Protein AF-A0A915PCS4-F1 (afdb_monomer)

Foldseek 3Di:
DDQVVLQQWKKKKKWKAQAVVLVVVLQVVCVVVLLFLHKDKAFFDWDWDDDPRDIDIGGIIMITTMGTPVSLVVSVVSCCVSGPDVDIGIDIDTDPDDPPSVSRCPSVPPPDPDVVVVVVVVVVVVCVVVVVVVVVVDDFLVPDDAPPNDLLLVQLVQVVVVHHGPDFFPDDLVVWDWPAAFDCPCVQADQPQEEEEEAEEEPPVVLLVVLCCVFVVVVLVDCVLQVNRHYDYAYEFEDEDPDDCVVVVVVCVVHSRYTYIDDYGDQLCVLSSVLSQLVCQQCPVVPGHGFKYKQAYSQKQFRNNLVSVVVVVVRVDPPDDDDDDDDTADFDPDNIDMDGSVRSSSLNSSNRHGDDGRHNSVRSRVSCSSNVNGDDDDPLEEAADDDDDPPNVVNRGMYGDHDSVNSNVVRVVVVVVSVVVVVVD

Sequence (425 aa):
MNSKMATALYKVVYVTVPSTEIGKNIAKEIIQKRLAACVNIVPQLTSIYEWKGKIEEENESLLIIKTEADRLIQLEETVNKIHPYDVPEFIVLPIEKGISVCRLTFIKLRSFLPAALLSIPLTLTLFWITGFSDYFFEINFDDFKWPPFVDVQKQVSLELLGCSTEIPPINLLTQFQFLHRPTCKNNRLTRKRSILVIVKSAPERIKNRESIRSTFGSSLENDNLTGGFRFRIIFVFGKPVDFVMDNLELENKKYEDLIIGDFIDNYFNNTLKFIYSIKFAHNYCNGGTVPFVLLLDDDYLLLPWNLAAEVEKHVAHESISEYPFNAYPPYITAGAVLISGQTINEFYIAIQHTAIFIFDDIYAGILSYLLAIQPQHNPNFSPFPHVDSTDWWKTLIAAHGYSSILLNSTYNELLKIRKEEFLKN

InterPro domains:
  IPR002659 Glycosyl transferase, family 31 [PF01762] (208-317)
  IPR004323 Divalent ion tolerance protein, CutA [PF03091] (12-98)
  IPR004323 Divalent ion tolerance protein, CutA [PTHR23419] (4-98)
  IPR011322 Nitrogen regulatory PII-like, alpha/beta [SSF54913] (10-98)
  IPR015867 Nitrogen regulatory protein PII/ATP phosphoribosyltransferase, C-terminal [G3DSA:3.30.70.120] (1-101)

pLDDT: mean 80.94, std 17.29, range [29.12, 97.62]

Secondary structure (DSSP, 8-state):
--HHHHSSSEEEEEEEES-HHHHHHHHHHHHHTTS-SEEEEEEEEEEEEEETTEEEEEEEEEEEEEEEGGGHHHHHHHHHHH-SSSS---EEEE----TTGGGGGGGGGGS---THHHHHHHHHHHHHHTTTTGGGGPPPTTT---SS---HHHHHHHHHTTPPPSS--SS-GGGS-EEE---STT----SSSEEEEEEE--TT-HHHHHHHIIIIIHHTT-TTTTTT-EEEEEEEEEE-SSS-HHHHHHHHHHH--EEEEEEE-SGGGHHHHHHHHHHHHHTGGGS---SEEEEEETT-EE-HHHHHHHHHHHHS-----------PPPP---SEEEEEHHHHHHHHHHHHHS---S-HHHHHHHHHHHTT------TTEESS---S-TTGGGT--EES---HHHHHHHHHHHHHHHHHHHHH-

Structure (mmCIF, N/CA/C/O backbone):
data_AF-A0A915PCS4-F1
#
_entry.id   AF-A0A915PCS4-F1
#
loop_
_atom_site.group_PDB
_atom_site.id
_atom_site.type_symbol
_atom_site.label_atom_id
_atom_site.label_alt_id
_atom_site.label_comp_id
_atom_site.label_asym_id
_atom_site.label_entity_id
_atom_site.label_seq_id
_atom_site.pdbx_PDB_ins_code
_atom_site.Cartn_x
_atom_site.Cartn_y
_atom_site.Cartn_z
_atom_site.occupancy
_atom_site.B_iso_or_equiv
_atom_site.auth_seq_id
_atom_site.auth_comp_id
_atom_site.auth_asym_id
_atom_site.auth_atom_id
_atom_site.pdbx_PDB_model_num
ATOM 1 N N . MET A 1 1 ? 13.607 16.306 -35.210 1.00 39.62 1 MET A N 1
ATOM 2 C CA . MET A 1 1 ? 13.968 17.439 -36.100 1.00 39.62 1 MET A CA 1
ATOM 3 C C . MET A 1 1 ? 14.052 16.930 -37.532 1.00 39.62 1 MET A C 1
ATOM 5 O O . MET A 1 1 ? 14.812 16.005 -37.781 1.00 39.62 1 MET A O 1
ATOM 9 N N . ASN A 1 2 ? 13.247 17.480 -38.448 1.00 37.94 2 ASN A N 1
ATOM 10 C CA . ASN A 1 2 ? 13.238 17.096 -39.867 1.00 37.94 2 ASN A CA 1
ATOM 11 C C . ASN A 1 2 ? 14.610 17.341 -40.521 1.00 37.94 2 ASN A C 1
ATOM 13 O O . ASN A 1 2 ? 15.201 18.402 -40.322 1.00 37.94 2 ASN A O 1
ATOM 17 N N . SER A 1 3 ? 15.086 16.406 -41.353 1.00 44.62 3 SER A N 1
ATOM 18 C CA . SER A 1 3 ? 16.384 16.500 -42.053 1.00 44.62 3 SER A CA 1
ATOM 19 C C . SER A 1 3 ? 16.519 17.745 -42.941 1.00 44.62 3 SER A C 1
ATOM 21 O O . SER A 1 3 ? 17.630 18.217 -43.157 1.00 44.62 3 SER A O 1
ATOM 23 N N . LYS A 1 4 ? 15.394 18.332 -43.378 1.00 43.78 4 LYS A N 1
ATOM 24 C CA . LYS A 1 4 ? 15.338 19.608 -44.112 1.00 43.78 4 LYS A CA 1
ATOM 25 C C . LYS A 1 4 ? 15.642 20.856 -43.264 1.00 43.78 4 LYS A C 1
ATOM 27 O O . LYS A 1 4 ? 15.963 21.884 -43.839 1.00 43.78 4 LYS A O 1
ATOM 32 N N . MET A 1 5 ? 15.544 20.804 -41.929 1.00 46.88 5 MET A N 1
ATOM 33 C CA . MET A 1 5 ? 15.859 21.956 -41.059 1.00 46.88 5 MET A CA 1
ATOM 34 C C . MET A 1 5 ? 17.338 22.022 -40.650 1.00 46.88 5 MET A C 1
ATOM 36 O O . MET A 1 5 ? 17.846 23.105 -40.377 1.00 46.88 5 MET A O 1
ATOM 40 N N . ALA A 1 6 ? 18.050 20.890 -40.629 1.00 49.09 6 ALA A N 1
ATOM 41 C CA . ALA A 1 6 ? 19.464 20.849 -40.244 1.00 49.09 6 ALA A CA 1
ATOM 42 C C . ALA A 1 6 ? 20.402 21.461 -41.307 1.00 49.09 6 ALA A C 1
ATOM 44 O O . ALA A 1 6 ? 21.502 21.894 -40.981 1.00 49.09 6 ALA A O 1
ATOM 45 N N . THR A 1 7 ? 19.973 21.522 -42.569 1.00 52.09 7 THR A N 1
ATOM 46 C CA . THR A 1 7 ? 20.790 21.932 -43.726 1.00 52.09 7 THR A CA 1
ATOM 47 C C . THR A 1 7 ? 20.880 23.451 -43.912 1.00 52.09 7 THR A C 1
ATOM 49 O O . THR A 1 7 ? 21.831 23.946 -44.509 1.00 52.09 7 THR A O 1
ATOM 52 N N . ALA A 1 8 ? 19.945 24.220 -43.343 1.00 59.72 8 ALA A N 1
ATOM 53 C CA . ALA A 1 8 ? 19.975 25.686 -43.389 1.00 59.72 8 ALA A CA 1
ATOM 54 C C . ALA A 1 8 ? 20.946 26.317 -42.367 1.00 59.72 8 ALA A C 1
ATOM 56 O O . ALA A 1 8 ? 21.338 27.472 -42.526 1.00 59.72 8 ALA A O 1
ATOM 57 N N . LEU A 1 9 ? 21.341 25.570 -41.329 1.00 72.69 9 LEU A N 1
ATOM 58 C CA . LEU A 1 9 ? 22.024 26.104 -40.144 1.00 72.69 9 LEU A CA 1
ATOM 59 C C . LEU A 1 9 ? 23.558 26.084 -40.218 1.00 72.69 9 LEU A C 1
ATOM 61 O O . LEU A 1 9 ? 24.195 26.800 -39.451 1.00 72.69 9 LEU A O 1
ATOM 65 N N . TYR A 1 10 ? 24.161 25.308 -41.123 1.00 85.38 10 TYR A N 1
ATOM 66 C CA . TYR A 1 10 ? 25.615 25.112 -41.176 1.00 85.38 10 TYR A CA 1
ATOM 67 C C . TYR A 1 10 ? 26.191 25.426 -42.551 1.00 85.38 10 TYR A C 1
ATOM 69 O O . TYR A 1 10 ? 25.542 25.219 -43.579 1.00 85.38 10 TYR A O 1
ATOM 77 N N . LYS A 1 11 ? 27.429 25.922 -42.559 1.00 89.62 11 LYS A N 1
ATOM 78 C CA . LYS A 1 11 ? 28.136 26.387 -43.752 1.00 89.62 11 LYS A CA 1
ATOM 79 C C . LYS A 1 11 ? 29.569 25.876 -43.775 1.00 89.62 11 LYS A C 1
ATOM 81 O O . LYS A 1 11 ? 30.193 25.682 -42.727 1.00 89.62 11 LYS A O 1
ATOM 86 N N . VAL A 1 12 ? 30.085 25.688 -44.984 1.00 93.50 12 VAL A N 1
ATOM 87 C CA . VAL A 1 12 ? 31.520 25.523 -45.229 1.00 93.50 12 VAL A CA 1
ATOM 88 C C . VAL A 1 12 ? 32.045 26.839 -45.776 1.00 93.50 12 VAL A C 1
ATOM 90 O O . VAL A 1 12 ? 31.430 27.398 -46.676 1.00 93.50 12 VAL A O 1
ATOM 93 N N . VAL A 1 13 ? 33.152 27.336 -45.238 1.00 96.19 13 VAL A N 1
ATOM 94 C CA . VAL A 1 13 ? 33.806 28.556 -45.713 1.00 96.19 13 VAL A CA 1
ATOM 95 C C . VAL A 1 13 ? 35.197 28.215 -46.229 1.00 96.19 13 VAL A C 1
ATOM 97 O O . VAL A 1 13 ? 35.944 27.493 -45.561 1.00 96.19 13 VAL A O 1
ATOM 100 N N . TYR A 1 14 ? 35.520 28.727 -47.411 1.00 97.62 14 TYR A N 1
ATOM 101 C CA . TYR A 1 14 ? 36.846 28.696 -48.011 1.00 97.62 14 TYR A CA 1
ATOM 102 C C . TYR A 1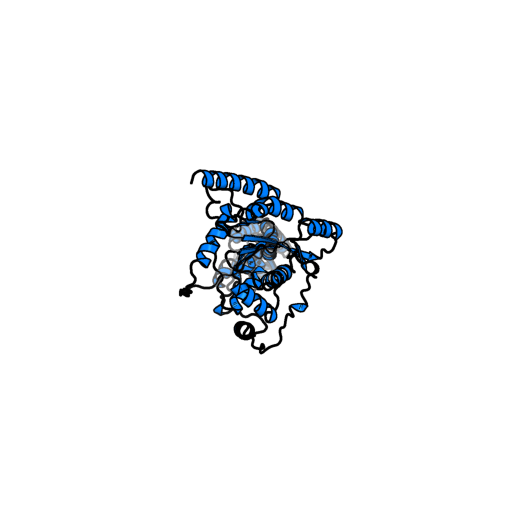 14 ? 37.541 30.039 -47.823 1.00 97.62 14 TYR A C 1
ATOM 104 O O . TYR A 1 14 ? 36.944 31.081 -48.086 1.00 97.62 14 TYR A O 1
ATOM 112 N N . VAL A 1 15 ? 38.780 29.984 -47.331 1.00 97.06 15 VAL A N 1
ATOM 113 C CA . VAL A 1 15 ? 39.669 31.142 -47.175 1.00 97.06 15 VAL A CA 1
ATOM 114 C C . VAL A 1 15 ? 41.067 30.745 -47.631 1.00 97.06 15 VAL A C 1
ATOM 116 O O . VAL A 1 15 ? 41.638 29.801 -47.077 1.00 97.06 15 VAL A O 1
ATOM 119 N N . THR A 1 16 ? 41.617 31.435 -48.622 1.00 95.50 16 THR A N 1
ATOM 120 C CA . THR A 1 16 ? 43.009 31.272 -49.067 1.00 95.50 16 THR A CA 1
ATOM 121 C C . THR A 1 16 ? 43.933 32.156 -48.237 1.00 95.50 16 THR A C 1
ATOM 123 O O . THR A 1 16 ? 43.551 33.240 -47.812 1.00 95.50 16 THR A O 1
ATOM 126 N N . VAL A 1 17 ? 45.129 31.654 -47.921 1.00 95.25 17 VAL A N 1
ATOM 127 C CA . VAL A 1 17 ? 46.140 32.353 -47.112 1.00 95.25 17 VAL A CA 1
ATOM 128 C C . VAL A 1 17 ? 47.536 32.171 -47.726 1.00 95.25 17 VAL A C 1
ATOM 130 O O . VAL A 1 17 ? 47.836 31.078 -48.214 1.00 95.25 17 VAL A O 1
ATOM 133 N N . PRO A 1 18 ? 48.449 33.155 -47.609 1.00 92.50 18 PRO A N 1
ATOM 134 C CA . PRO A 1 18 ? 49.780 33.091 -48.236 1.00 92.50 18 PRO A CA 1
ATOM 135 C C . PRO A 1 18 ? 50.708 32.022 -47.649 1.00 92.50 18 PRO A C 1
ATOM 137 O O . PRO A 1 18 ? 51.717 31.660 -48.246 1.00 92.50 18 PRO A O 1
ATOM 140 N N . SER A 1 19 ? 50.428 31.516 -46.442 1.00 92.19 19 SER A N 1
ATOM 141 C CA . SER A 1 19 ? 51.229 30.444 -45.851 1.00 92.19 19 SER A CA 1
ATOM 142 C C . SER A 1 19 ? 50.435 29.576 -44.884 1.00 92.19 19 SER A C 1
ATOM 144 O O . SER A 1 19 ? 49.487 30.009 -44.222 1.00 92.19 19 SER A O 1
ATOM 146 N N . THR A 1 20 ? 50.878 28.328 -44.731 1.00 92.38 20 THR A N 1
ATOM 147 C CA . THR A 1 20 ? 50.299 27.387 -43.764 1.00 92.38 20 THR A CA 1
ATOM 148 C C . THR A 1 20 ? 50.428 27.887 -42.319 1.00 92.38 20 THR A C 1
ATOM 150 O O . THR A 1 20 ? 49.595 27.555 -41.477 1.00 92.38 20 THR A O 1
ATOM 153 N N . GLU A 1 21 ? 51.450 28.686 -42.001 1.00 93.12 21 GLU A N 1
ATOM 154 C CA . GLU A 1 21 ? 51.648 29.251 -40.661 1.00 93.12 21 GLU A CA 1
ATOM 155 C C . GLU A 1 21 ? 50.584 30.297 -40.325 1.00 93.12 21 GLU A C 1
ATOM 157 O O . GLU A 1 21 ? 49.961 30.223 -39.262 1.00 93.12 21 GLU A O 1
ATOM 162 N N . ILE A 1 22 ? 50.305 31.202 -41.266 1.00 92.69 22 ILE A N 1
ATOM 163 C CA . ILE A 1 22 ? 49.233 32.197 -41.149 1.00 92.69 22 ILE A CA 1
ATOM 164 C C . ILE A 1 22 ? 47.881 31.487 -41.059 1.00 92.69 22 ILE A C 1
ATOM 166 O O . ILE A 1 22 ? 47.080 31.784 -40.171 1.00 92.69 22 ILE A O 1
ATOM 170 N N . GLY A 1 23 ? 47.675 30.455 -41.882 1.00 94.25 23 GLY A N 1
ATOM 171 C CA . GLY A 1 23 ? 46.489 29.606 -41.818 1.00 94.25 23 GLY A CA 1
ATOM 172 C C . GLY A 1 23 ? 46.283 28.936 -40.459 1.00 94.25 23 GLY A C 1
ATOM 173 O O . GLY A 1 23 ? 45.171 28.925 -39.932 1.00 94.25 23 GLY A O 1
ATOM 174 N N . LYS A 1 24 ? 47.354 28.422 -39.838 1.00 95.00 24 LYS A N 1
ATOM 175 C CA . LYS A 1 24 ? 47.306 27.853 -38.480 1.00 95.00 24 LYS A CA 1
ATOM 176 C C . LYS A 1 24 ? 46.982 28.908 -37.425 1.00 95.00 24 LYS A C 1
ATOM 178 O O . LYS A 1 24 ? 46.275 28.583 -36.472 1.00 95.00 24 LYS A O 1
ATOM 183 N N . ASN A 1 25 ? 47.497 30.129 -37.567 1.00 95.75 25 ASN A N 1
ATOM 184 C CA . ASN A 1 25 ? 47.212 31.220 -36.638 1.00 95.75 25 ASN A CA 1
ATOM 185 C C . ASN A 1 25 ? 45.726 31.607 -36.684 1.00 95.75 25 ASN A C 1
ATOM 187 O O . ASN A 1 25 ? 45.042 31.551 -35.663 1.00 95.75 25 ASN A O 1
ATOM 191 N N . ILE A 1 26 ? 45.205 31.870 -37.887 1.00 95.19 26 ILE A N 1
ATOM 192 C CA . ILE A 1 26 ? 43.785 32.175 -38.109 1.00 95.19 26 ILE A CA 1
ATOM 193 C C . ILE A 1 26 ? 42.910 31.029 -37.590 1.00 95.19 26 ILE A C 1
ATOM 195 O O . ILE A 1 26 ? 41.983 31.270 -36.820 1.00 95.19 26 ILE A O 1
ATOM 199 N N . ALA A 1 27 ? 43.238 29.776 -37.929 1.00 94.19 27 ALA A N 1
ATOM 200 C CA . ALA A 1 27 ? 42.488 28.608 -37.474 1.00 94.19 27 ALA A CA 1
ATOM 201 C C . ALA A 1 27 ? 42.436 28.502 -35.941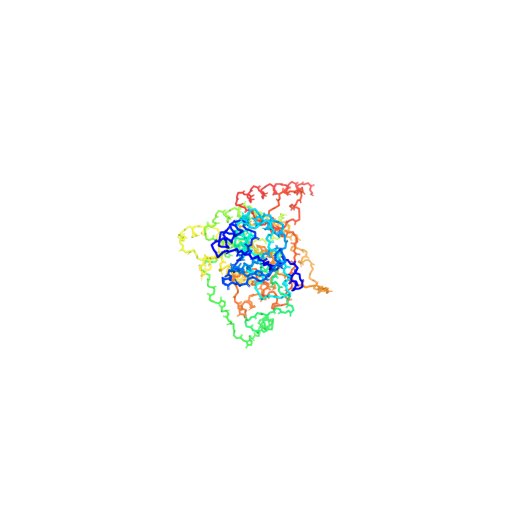 1.00 94.19 27 ALA A C 1
ATOM 203 O O . ALA A 1 27 ? 41.377 28.224 -35.383 1.00 94.19 27 ALA A O 1
ATOM 204 N N . LYS A 1 28 ? 43.550 28.738 -35.238 1.00 94.00 28 LYS A N 1
ATOM 205 C CA . LYS A 1 28 ? 43.569 28.724 -33.767 1.00 94.00 28 LYS A CA 1
ATOM 206 C 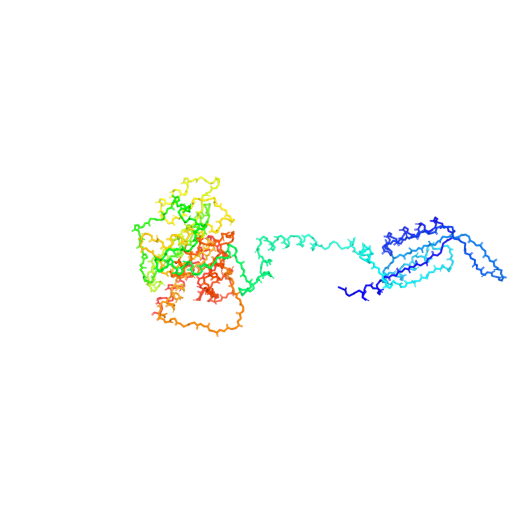C . LYS A 1 28 ? 42.687 29.821 -33.187 1.00 94.00 28 LYS A C 1
ATOM 208 O O . LYS A 1 28 ? 41.885 29.525 -32.305 1.00 94.00 28 LYS A O 1
ATOM 213 N N . GLU A 1 29 ? 42.799 31.041 -33.699 1.00 94.06 29 GLU A N 1
ATOM 214 C CA . GLU A 1 29 ? 42.044 32.188 -33.197 1.00 94.06 29 GLU A CA 1
ATOM 215 C C . GLU A 1 29 ? 40.530 31.978 -33.346 1.00 94.06 29 GLU A C 1
ATOM 217 O O . GLU A 1 29 ? 39.778 32.140 -32.384 1.00 94.06 29 GLU A O 1
ATOM 222 N N . ILE A 1 30 ? 40.061 31.567 -34.530 1.00 94.12 30 ILE A N 1
ATOM 223 C CA . ILE A 1 30 ? 38.620 31.406 -34.782 1.00 94.12 30 ILE A CA 1
ATOM 224 C C . ILE A 1 30 ? 38.026 30.227 -34.002 1.00 94.12 30 ILE A C 1
ATOM 226 O O . ILE A 1 30 ? 36.873 30.294 -33.577 1.00 94.12 30 ILE A O 1
ATOM 230 N N . ILE A 1 31 ? 38.807 29.170 -33.751 1.00 91.06 31 ILE A N 1
ATOM 231 C CA . ILE A 1 31 ? 38.392 28.058 -32.887 1.00 91.06 31 ILE A CA 1
ATOM 232 C C . ILE A 1 31 ? 38.344 28.505 -31.420 1.00 91.06 31 ILE A C 1
ATOM 234 O O . ILE A 1 31 ? 37.367 28.219 -30.727 1.00 91.06 31 ILE A O 1
ATOM 238 N N . GLN A 1 32 ? 39.352 29.242 -30.940 1.00 88.88 32 GLN A N 1
ATOM 239 C CA . GLN A 1 32 ? 39.381 29.779 -29.573 1.00 88.88 32 GLN A CA 1
ATOM 240 C C . GLN A 1 32 ? 38.216 30.738 -29.311 1.00 88.88 32 GLN A C 1
ATOM 242 O O . GLN A 1 32 ? 37.545 30.627 -28.283 1.00 88.88 32 GLN A O 1
ATOM 247 N N . LYS A 1 33 ? 37.920 31.618 -30.273 1.00 89.56 33 LYS A N 1
ATOM 248 C CA . LYS A 1 33 ? 36.767 32.529 -30.252 1.00 89.56 33 LYS A CA 1
ATOM 249 C C . LYS A 1 33 ? 35.432 31.848 -30.532 1.00 89.56 33 LYS A C 1
ATOM 251 O O . LYS A 1 33 ? 34.407 32.521 -30.509 1.00 89.56 33 LYS A O 1
ATOM 256 N N . ARG A 1 34 ? 35.422 30.527 -30.756 1.00 87.81 34 ARG A N 1
ATOM 257 C CA . ARG A 1 34 ? 34.203 29.734 -30.977 1.00 87.81 34 ARG A CA 1
ATOM 258 C C . ARG A 1 34 ? 33.408 30.171 -32.218 1.00 87.81 34 ARG A C 1
ATOM 260 O O . ARG A 1 34 ? 32.192 30.020 -32.265 1.00 87.81 34 ARG A O 1
ATOM 267 N N . LEU A 1 35 ? 34.101 30.691 -33.228 1.00 90.25 35 LEU A N 1
ATOM 268 C CA . LEU A 1 35 ? 33.531 31.149 -34.500 1.00 90.25 35 LEU A CA 1
ATOM 269 C C . LEU A 1 35 ? 33.499 30.047 -35.566 1.00 90.25 35 LEU A C 1
ATOM 271 O O . LEU A 1 35 ? 32.862 30.210 -36.602 1.00 90.25 35 LEU A O 1
ATOM 275 N N . ALA A 1 36 ? 34.176 28.925 -35.322 1.00 89.31 36 ALA A N 1
ATOM 276 C CA . ALA A 1 36 ? 34.149 27.731 -36.156 1.00 89.31 36 ALA A CA 1
ATOM 277 C C . ALA A 1 36 ? 34.235 26.469 -35.290 1.00 89.31 36 ALA A C 1
ATOM 279 O O . ALA A 1 36 ? 34.738 26.506 -34.167 1.00 89.31 36 ALA A O 1
ATOM 280 N N . ALA A 1 37 ? 33.753 25.340 -35.810 1.00 86.62 37 ALA A N 1
ATOM 281 C CA . ALA A 1 37 ? 33.808 24.060 -35.102 1.00 86.62 37 ALA A CA 1
ATOM 282 C C . ALA A 1 37 ? 35.106 23.308 -35.409 1.00 86.62 37 ALA A C 1
ATOM 284 O O . ALA A 1 37 ? 35.700 22.683 -34.533 1.00 86.62 37 ALA A O 1
ATOM 285 N N . CYS A 1 38 ? 35.542 23.360 -36.667 1.00 88.19 38 CYS A N 1
ATOM 286 C CA . CYS A 1 38 ? 36.818 22.823 -37.110 1.00 88.19 38 CYS A CA 1
ATOM 287 C C . CYS A 1 38 ? 37.289 23.521 -38.390 1.00 88.19 38 CYS A C 1
ATOM 289 O O . CYS A 1 38 ? 36.501 24.120 -39.129 1.00 88.19 38 CYS A O 1
ATOM 291 N N . VAL A 1 39 ? 38.590 23.409 -38.649 1.00 94.44 39 VAL A N 1
ATOM 292 C CA . VAL A 1 39 ? 39.258 23.939 -39.839 1.00 94.44 39 VAL A CA 1
ATOM 293 C C . VAL A 1 39 ? 40.162 22.846 -40.387 1.00 94.44 39 VAL A C 1
ATOM 295 O O . VAL A 1 39 ? 40.960 22.284 -39.639 1.00 94.44 39 VAL A O 1
ATOM 298 N N . ASN A 1 40 ? 40.050 22.554 -41.681 1.00 95.12 40 ASN A N 1
ATOM 299 C CA . ASN A 1 40 ? 41.067 21.768 -42.379 1.00 95.12 40 ASN A CA 1
ATOM 300 C C . ASN A 1 40 ? 41.981 22.738 -43.119 1.00 95.12 40 ASN A C 1
ATOM 302 O O . ASN A 1 40 ? 41.482 23.680 -43.726 1.00 95.12 40 ASN A O 1
ATOM 306 N N . ILE A 1 41 ? 43.286 22.491 -43.086 1.00 95.25 41 ILE A N 1
ATOM 307 C CA . ILE A 1 41 ? 44.272 23.282 -43.820 1.00 95.25 41 ILE A CA 1
ATOM 308 C C . ILE A 1 41 ? 44.818 22.396 -44.929 1.00 95.25 41 ILE A C 1
ATOM 310 O O . ILE A 1 41 ? 45.387 21.343 -44.641 1.00 95.25 41 ILE A O 1
ATOM 314 N N . VAL A 1 42 ? 44.619 22.809 -46.174 1.00 95.00 42 VAL A N 1
ATOM 315 C CA . VAL A 1 42 ? 45.208 22.170 -47.350 1.00 95.00 42 VAL A CA 1
ATOM 316 C C . VAL A 1 42 ? 46.433 23.003 -47.735 1.00 95.00 42 VAL A C 1
ATOM 318 O O . VAL A 1 42 ? 46.264 24.165 -48.098 1.00 95.00 42 VAL A O 1
ATOM 321 N N . PRO A 1 43 ? 47.661 22.490 -47.561 1.00 93.19 43 PRO A N 1
ATOM 322 C CA . PRO A 1 43 ? 48.873 23.214 -47.933 1.00 93.19 43 PRO A CA 1
ATOM 323 C C . PRO A 1 43 ? 49.188 23.043 -49.429 1.00 93.19 43 PRO A C 1
ATOM 325 O O . PRO A 1 43 ? 48.645 22.145 -50.067 1.00 93.19 43 PRO A O 1
ATOM 328 N N . GLN A 1 44 ? 50.133 23.840 -49.941 1.00 90.25 44 GLN A N 1
ATOM 329 C CA . GLN A 1 44 ? 50.712 23.704 -51.291 1.00 90.25 44 GLN A CA 1
ATOM 330 C C . GLN A 1 44 ? 49.689 23.852 -52.432 1.00 90.25 44 GLN A C 1
ATOM 332 O O . GLN A 1 44 ? 49.679 23.055 -53.368 1.00 90.25 44 GLN A O 1
ATOM 337 N N . LEU A 1 45 ? 48.821 24.863 -52.355 1.00 91.56 45 LEU A N 1
ATOM 338 C CA . LEU A 1 45 ? 48.009 25.262 -53.502 1.00 91.56 45 LEU A CA 1
ATOM 339 C C . LEU A 1 45 ? 48.783 26.258 -54.360 1.00 91.56 45 LEU A C 1
ATOM 341 O O . LEU A 1 45 ? 49.550 27.058 -53.834 1.00 91.56 45 LEU A O 1
ATOM 345 N N . THR A 1 46 ? 48.534 26.227 -55.663 1.00 93.12 46 THR A N 1
ATOM 346 C CA . THR A 1 46 ? 48.997 27.253 -56.597 1.00 93.12 46 THR A CA 1
ATOM 347 C C . THR A 1 46 ? 47.793 28.084 -57.014 1.00 93.12 46 THR A C 1
ATOM 349 O O . THR A 1 46 ? 46.867 27.561 -57.638 1.00 93.12 46 THR A O 1
ATOM 352 N N . SER A 1 47 ? 47.801 29.359 -56.647 1.00 91.19 47 SER A N 1
ATOM 353 C CA . SER A 1 47 ? 46.792 30.338 -57.037 1.00 91.19 47 SER A CA 1
ATOM 354 C C . SER A 1 47 ? 47.281 31.060 -58.287 1.00 91.19 47 SER A C 1
ATOM 356 O O . SER A 1 47 ? 48.377 31.615 -58.292 1.00 91.19 47 SER A O 1
ATOM 358 N N . ILE A 1 48 ? 46.479 31.026 -59.352 1.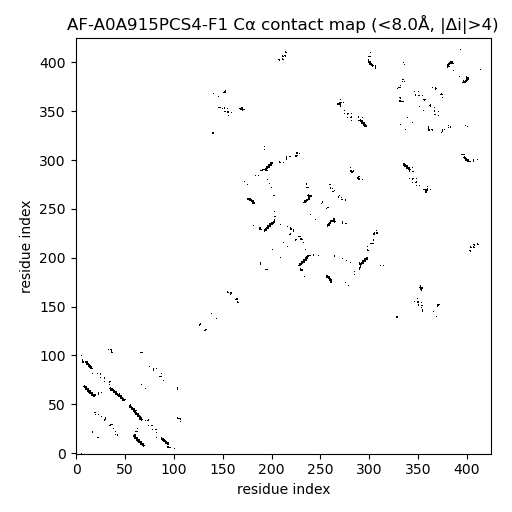00 93.50 48 ILE A N 1
ATOM 359 C CA . ILE A 1 48 ? 46.777 31.677 -60.632 1.00 93.50 48 ILE A CA 1
ATOM 360 C C . ILE A 1 48 ? 45.730 32.760 -60.856 1.00 93.50 48 ILE A C 1
ATOM 362 O O . ILE A 1 48 ? 44.535 32.458 -60.913 1.00 93.50 48 ILE A O 1
ATOM 366 N N . TYR A 1 49 ? 46.158 34.013 -60.975 1.00 89.56 49 TYR A N 1
ATOM 367 C CA . TYR A 1 49 ? 45.256 35.157 -61.109 1.00 89.56 49 TYR A CA 1
ATOM 368 C C . TYR A 1 49 ? 45.871 36.266 -61.966 1.00 89.56 49 TYR A C 1
ATOM 370 O O . TYR A 1 49 ? 47.066 36.268 -62.242 1.00 89.56 49 TYR A O 1
ATOM 378 N N . GLU A 1 50 ? 45.049 37.210 -62.426 1.00 90.88 50 GLU A N 1
ATOM 379 C CA . GLU A 1 50 ? 45.528 38.372 -63.176 1.00 90.88 50 GLU A CA 1
ATOM 380 C C . GLU A 1 50 ? 45.692 39.579 -62.250 1.00 90.88 50 GLU A C 1
ATOM 382 O O . GLU A 1 50 ? 44.745 40.009 -61.588 1.00 90.88 50 GLU A O 1
ATOM 387 N N . TRP A 1 51 ? 46.884 40.174 -62.246 1.00 85.44 51 TRP A N 1
ATOM 388 C CA . TRP A 1 51 ? 47.169 41.409 -61.528 1.00 85.44 51 TRP A CA 1
ATOM 389 C C . TRP A 1 51 ? 47.926 42.389 -62.421 1.00 85.44 51 TRP A C 1
ATOM 391 O O . TRP A 1 51 ? 48.951 42.068 -63.017 1.00 85.44 51 TRP A O 1
ATOM 401 N N . LYS A 1 52 ? 47.404 43.617 -62.547 1.00 87.38 52 LYS A N 1
ATOM 402 C CA . LYS A 1 52 ? 47.978 44.686 -63.393 1.00 87.38 52 LYS A CA 1
ATOM 403 C C . LYS A 1 52 ? 48.296 44.242 -64.837 1.00 87.38 52 LYS A C 1
ATOM 405 O O . LYS A 1 52 ? 49.297 44.672 -65.411 1.00 87.38 52 LYS A O 1
ATOM 410 N N . GLY A 1 53 ? 47.436 43.408 -65.427 1.00 90.19 53 GLY A N 1
ATOM 411 C CA . GLY A 1 53 ? 47.565 42.948 -66.815 1.00 90.19 53 GLY A CA 1
ATOM 412 C C . GLY A 1 53 ? 48.580 41.821 -67.028 1.00 90.19 53 GLY A C 1
ATOM 413 O O . GLY A 1 53 ? 48.985 41.577 -68.164 1.00 90.19 53 GLY A O 1
ATOM 414 N N . LYS A 1 54 ? 49.039 41.165 -65.955 1.00 88.25 54 LYS A N 1
ATOM 415 C CA . LYS A 1 54 ? 49.914 39.990 -66.007 1.00 88.25 54 LYS A CA 1
ATOM 416 C C . LYS A 1 54 ? 49.291 38.840 -65.231 1.00 88.25 54 LYS A C 1
ATOM 418 O O . LYS A 1 54 ? 48.643 39.063 -64.214 1.00 88.25 54 LYS A O 1
ATOM 423 N N . ILE A 1 55 ? 49.498 37.626 -65.730 1.00 93.31 55 ILE A N 1
ATOM 424 C CA . ILE A 1 55 ? 49.146 36.402 -65.012 1.00 93.31 55 ILE A CA 1
ATOM 425 C C . ILE A 1 55 ? 50.245 36.154 -63.981 1.00 93.31 55 ILE A C 1
ATOM 427 O O . ILE A 1 55 ? 51.415 36.048 -64.350 1.00 93.31 55 ILE A O 1
ATOM 431 N N . GLU A 1 56 ? 49.851 36.088 -62.717 1.00 91.38 56 GLU A N 1
ATOM 432 C CA . GLU A 1 56 ? 50.703 35.773 -61.576 1.00 91.38 56 GLU A CA 1
ATOM 433 C C . GLU A 1 56 ? 50.379 34.360 -61.076 1.00 91.38 56 GLU A C 1
ATOM 435 O O . GLU A 1 56 ? 49.230 33.910 -61.145 1.00 91.38 56 GLU A O 1
ATOM 440 N N . GLU A 1 57 ? 51.398 33.666 -60.571 1.00 92.81 57 GLU A N 1
ATOM 441 C CA . GLU A 1 57 ? 51.270 32.358 -59.927 1.00 92.81 57 GLU A CA 1
ATOM 442 C C . GLU A 1 57 ? 51.916 32.416 -58.539 1.00 92.81 57 GLU A C 1
ATOM 444 O O . GLU A 1 57 ? 53.111 32.689 -58.412 1.00 92.81 57 GLU A O 1
ATOM 449 N N . GLU A 1 58 ? 51.143 32.135 -57.491 1.00 91.25 58 GLU A N 1
ATOM 450 C CA . GLU A 1 58 ? 51.612 32.193 -56.103 1.00 91.25 58 GLU A CA 1
ATOM 451 C C . GLU A 1 58 ? 51.271 30.917 -55.328 1.00 91.25 58 GLU A C 1
ATOM 453 O O . GLU A 1 58 ? 50.276 30.242 -55.592 1.00 91.25 58 GLU A O 1
ATOM 458 N N . ASN A 1 59 ? 52.121 30.567 -54.358 1.00 91.94 59 ASN A N 1
ATOM 459 C CA . ASN A 1 59 ? 51.892 29.417 -53.486 1.00 91.94 59 ASN A CA 1
ATOM 460 C C . ASN A 1 59 ? 51.092 29.832 -52.251 1.00 91.94 59 ASN A C 1
ATOM 462 O O . ASN A 1 59 ? 51.534 30.682 -51.483 1.00 91.94 59 ASN A O 1
ATOM 466 N N . GLU A 1 60 ? 49.976 29.155 -52.008 1.00 94.25 60 GLU A N 1
ATOM 467 C CA . GLU A 1 60 ? 49.046 29.461 -50.926 1.00 94.25 60 GLU A CA 1
ATOM 468 C C . GLU A 1 60 ? 48.620 28.200 -50.158 1.00 94.25 60 GLU A C 1
ATOM 470 O O . GLU A 1 60 ? 49.018 27.061 -50.431 1.00 94.25 60 GLU A O 1
ATOM 475 N N . SER A 1 61 ? 47.824 28.394 -49.112 1.00 95.06 61 SER A N 1
ATOM 476 C CA . SER A 1 61 ? 47.121 27.326 -48.403 1.00 95.06 61 SER A CA 1
ATOM 477 C C . SER A 1 61 ? 45.631 27.644 -48.336 1.00 95.06 61 SER A C 1
ATOM 479 O O . SER A 1 61 ? 45.248 28.797 -48.172 1.00 95.06 61 SER A O 1
ATOM 481 N N . LEU A 1 62 ? 44.784 26.619 -48.409 1.00 97.00 62 LEU A N 1
ATOM 482 C CA . LEU A 1 62 ? 43.332 26.760 -48.339 1.00 97.00 62 LEU A CA 1
ATOM 483 C C . LEU A 1 62 ? 42.825 26.305 -46.973 1.00 97.00 62 LEU A C 1
ATOM 485 O O . LEU A 1 62 ? 43.069 25.177 -46.534 1.00 97.00 62 LEU A O 1
ATOM 489 N N . LEU A 1 63 ? 42.069 27.172 -46.313 1.00 97.19 63 LEU A N 1
ATOM 490 C CA . LEU A 1 63 ? 41.322 26.859 -45.108 1.00 97.19 63 LEU A CA 1
ATOM 491 C C . LEU A 1 63 ? 39.913 26.417 -45.484 1.00 97.19 63 LEU A C 1
ATOM 493 O O . LEU A 1 63 ? 39.174 27.143 -46.136 1.00 97.19 63 LEU A O 1
ATOM 497 N N . ILE A 1 64 ? 39.519 25.235 -45.011 1.00 97.00 64 ILE A N 1
ATOM 498 C CA . ILE A 1 64 ? 38.153 24.725 -45.122 1.00 97.00 64 ILE A CA 1
ATOM 499 C C . ILE A 1 64 ? 37.519 24.725 -43.738 1.00 97.00 64 ILE A C 1
ATOM 501 O O . ILE A 1 64 ? 37.660 23.763 -42.966 1.00 97.00 64 ILE A O 1
ATOM 505 N N . ILE A 1 65 ? 36.801 25.798 -43.446 1.00 95.31 65 ILE A N 1
ATOM 506 C CA . ILE A 1 65 ? 36.205 26.102 -42.150 1.00 95.31 65 ILE A CA 1
ATOM 507 C C . ILE A 1 65 ? 34.765 25.586 -42.131 1.00 95.31 65 ILE A C 1
ATOM 509 O O . ILE A 1 65 ? 34.028 25.768 -43.093 1.00 95.31 65 ILE A O 1
ATOM 513 N N . LYS A 1 66 ? 34.341 24.925 -41.050 1.00 92.56 66 LYS A N 1
ATOM 514 C CA . LYS A 1 66 ? 32.943 24.499 -40.868 1.00 92.56 66 LYS A CA 1
ATOM 515 C C . LYS A 1 66 ? 32.352 25.255 -39.690 1.00 92.56 66 LYS A C 1
ATOM 517 O O . LYS A 1 66 ? 32.893 25.184 -38.584 1.00 92.56 66 LYS A O 1
ATOM 522 N N . THR A 1 67 ? 31.267 25.981 -39.933 1.00 90.25 67 THR A N 1
ATOM 523 C CA . THR A 1 67 ? 30.660 26.882 -38.945 1.00 90.25 67 THR A CA 1
ATOM 524 C C . THR A 1 67 ? 29.130 26.909 -39.030 1.00 90.25 67 THR A C 1
ATOM 526 O O . THR A 1 67 ? 28.535 26.321 -39.936 1.00 90.25 67 THR A O 1
ATOM 529 N N . GLU A 1 68 ? 28.495 27.558 -38.055 1.00 88.19 68 GLU A N 1
ATOM 530 C CA . GLU A 1 68 ? 27.065 27.874 -38.044 1.00 88.19 68 GLU A CA 1
ATOM 531 C C . GLU A 1 68 ? 26.800 29.171 -38.827 1.00 88.19 68 GLU A C 1
ATOM 533 O O . GLU A 1 68 ? 27.617 30.093 -38.843 1.00 88.19 68 GLU A O 1
ATOM 538 N N . ALA A 1 69 ? 25.642 29.251 -39.484 1.00 88.25 69 ALA A N 1
ATOM 539 C CA . ALA A 1 69 ? 25.265 30.404 -40.299 1.00 88.25 69 ALA A CA 1
ATOM 540 C C . ALA A 1 69 ? 25.188 31.713 -39.486 1.00 88.25 69 ALA A C 1
ATOM 542 O O . ALA A 1 69 ? 25.471 32.779 -40.026 1.00 88.25 69 ALA A O 1
ATOM 543 N N . ASP A 1 70 ? 24.866 31.638 -38.189 1.00 89.00 70 ASP A N 1
ATOM 544 C CA . ASP A 1 70 ? 24.797 32.788 -37.275 1.00 89.00 70 ASP A CA 1
ATOM 545 C C . ASP A 1 70 ? 26.179 33.358 -36.892 1.00 89.00 70 ASP A C 1
ATOM 547 O O . ASP A 1 70 ? 26.254 34.464 -36.358 1.00 89.00 70 ASP A O 1
ATOM 551 N N . ARG A 1 71 ? 27.279 32.640 -37.169 1.00 90.31 71 ARG A N 1
ATOM 552 C CA . ARG A 1 71 ? 28.657 33.072 -36.859 1.00 90.31 71 ARG A CA 1
ATOM 553 C C . ARG A 1 71 ? 29.396 33.696 -38.030 1.00 90.31 71 ARG A C 1
ATOM 555 O O . ARG A 1 71 ? 30.491 34.207 -37.817 1.00 90.31 71 ARG A O 1
ATOM 562 N N . LEU A 1 72 ? 28.827 33.673 -39.235 1.00 92.25 72 LEU A N 1
ATOM 563 C CA . LEU A 1 72 ? 29.520 34.114 -40.448 1.00 92.25 72 LEU A CA 1
ATOM 564 C C . LEU A 1 72 ? 30.042 35.549 -40.347 1.00 92.25 72 LEU A C 1
ATOM 566 O O . LEU A 1 72 ? 31.206 35.768 -40.647 1.00 92.25 72 LEU A O 1
ATOM 570 N N . ILE A 1 73 ? 29.225 36.482 -39.848 1.00 93.69 73 ILE A N 1
ATOM 571 C CA . ILE A 1 73 ? 29.598 37.903 -39.736 1.00 93.69 73 ILE A CA 1
ATOM 572 C C . ILE A 1 73 ? 30.825 38.070 -38.827 1.00 93.69 73 ILE A C 1
ATOM 574 O O . ILE A 1 73 ? 31.834 38.643 -39.218 1.00 93.69 73 ILE A O 1
ATOM 578 N N . GLN A 1 74 ? 30.781 37.491 -37.624 1.00 93.38 74 GLN A N 1
ATOM 579 C CA . GLN A 1 74 ? 31.887 37.580 -36.660 1.00 93.38 74 GLN A CA 1
ATOM 580 C C . GLN A 1 74 ? 33.143 36.834 -37.137 1.00 93.38 74 GLN A C 1
ATOM 582 O O . GLN A 1 74 ? 34.270 37.233 -36.825 1.00 93.38 74 GLN A O 1
ATOM 587 N N . LEU A 1 75 ? 32.955 35.729 -37.866 1.00 95.06 75 LEU A N 1
ATOM 588 C CA . LEU A 1 75 ? 34.037 34.967 -38.476 1.00 95.06 75 LEU A CA 1
ATOM 589 C C . LEU A 1 75 ? 34.740 35.792 -39.560 1.00 95.06 75 LEU A C 1
ATOM 591 O O . LEU A 1 75 ? 35.963 35.885 -39.526 1.00 95.06 75 LEU A O 1
ATOM 595 N N . GLU A 1 76 ? 33.982 36.409 -40.463 1.00 96.12 76 GLU A N 1
ATOM 596 C CA . GLU A 1 76 ? 34.485 37.276 -41.531 1.00 96.12 76 GLU A CA 1
ATOM 597 C C . GLU A 1 76 ? 35.256 38.473 -40.961 1.00 96.12 76 GLU A C 1
ATOM 599 O O . GLU A 1 76 ? 36.411 38.688 -41.322 1.00 96.12 76 GLU A O 1
ATOM 604 N N . GLU A 1 77 ? 34.691 39.181 -39.977 1.00 94.81 77 GLU A N 1
ATOM 605 C CA . GLU A 1 77 ? 35.370 40.287 -39.285 1.00 94.81 77 GLU A CA 1
ATOM 606 C C . GLU A 1 77 ? 36.700 39.853 -38.648 1.00 94.81 77 GLU A C 1
ATOM 608 O O . GLU A 1 77 ? 37.705 40.565 -38.717 1.00 94.81 77 GLU A O 1
ATOM 613 N N . THR A 1 78 ? 36.724 38.672 -38.024 1.00 94.94 78 THR A N 1
ATOM 614 C CA . THR A 1 78 ? 37.934 38.151 -37.374 1.00 94.94 78 THR A CA 1
ATOM 615 C C . THR A 1 78 ? 38.991 37.749 -38.395 1.00 94.94 78 THR A C 1
ATOM 617 O O . THR A 1 78 ? 40.172 38.013 -38.167 1.00 94.94 78 THR A O 1
ATOM 620 N N . VAL A 1 79 ? 38.586 37.131 -39.508 1.00 95.25 79 VAL A N 1
ATOM 621 C CA . VAL A 1 79 ? 39.498 36.783 -40.603 1.00 95.25 79 VAL A CA 1
ATOM 622 C C . VAL A 1 79 ? 40.069 38.059 -41.213 1.00 95.25 79 VAL A C 1
ATOM 624 O O . VAL A 1 79 ? 41.286 38.203 -41.210 1.00 95.25 79 VAL A O 1
ATOM 627 N N . ASN A 1 80 ? 39.232 39.026 -41.598 1.00 93.19 80 ASN A N 1
ATOM 628 C CA . ASN A 1 80 ? 39.662 40.307 -42.175 1.00 93.19 80 ASN A CA 1
ATOM 629 C C . ASN A 1 80 ? 40.637 41.073 -41.272 1.00 93.19 80 ASN A C 1
ATOM 631 O O . ASN A 1 80 ? 41.566 41.706 -41.756 1.00 93.19 80 ASN A O 1
ATOM 635 N N . LYS A 1 81 ? 40.470 40.992 -39.947 1.00 93.50 81 LYS A N 1
ATOM 636 C CA . LYS A 1 81 ? 41.366 41.660 -38.994 1.00 93.50 81 LYS A CA 1
ATOM 637 C C . LYS A 1 81 ? 42.774 41.051 -38.931 1.00 93.50 81 LYS A C 1
ATOM 639 O O . LYS A 1 81 ? 43.712 41.739 -38.537 1.00 93.50 81 LYS A O 1
ATOM 644 N N . ILE A 1 82 ? 42.910 39.758 -39.214 1.00 92.81 82 ILE A N 1
ATOM 645 C CA . ILE A 1 82 ? 44.166 39.002 -39.046 1.00 92.81 82 ILE A CA 1
ATOM 646 C C . ILE A 1 82 ? 44.836 38.740 -40.395 1.00 92.81 82 ILE A C 1
ATOM 648 O O . ILE A 1 82 ? 46.047 38.524 -40.450 1.00 92.81 82 ILE A O 1
ATOM 652 N N . HIS A 1 83 ? 44.052 38.719 -41.470 1.00 94.31 83 HIS A N 1
ATOM 653 C CA . HIS A 1 83 ? 44.522 38.356 -42.791 1.00 94.31 83 HIS A CA 1
ATOM 654 C C . HIS A 1 83 ? 45.519 39.392 -43.342 1.00 94.31 83 HIS A C 1
ATOM 656 O O . HIS A 1 83 ? 45.279 40.589 -43.213 1.00 94.31 83 HIS A O 1
ATOM 662 N N . PRO A 1 84 ? 46.637 38.962 -43.956 1.00 90.38 84 PRO A N 1
ATOM 663 C CA . PRO A 1 84 ? 47.658 39.874 -44.483 1.00 90.38 84 PRO A CA 1
ATOM 664 C C . PRO A 1 84 ? 47.255 40.594 -45.777 1.00 90.38 84 PRO A C 1
ATOM 666 O O . PRO A 1 84 ? 47.833 41.628 -46.093 1.00 90.38 84 PRO A O 1
ATOM 669 N N . TYR A 1 85 ? 46.315 40.040 -46.545 1.00 89.31 85 TYR A N 1
ATOM 670 C CA . TYR A 1 85 ? 45.782 40.688 -47.748 1.00 89.31 85 TYR A CA 1
ATOM 671 C C . TYR A 1 85 ? 44.671 41.674 -47.405 1.00 89.31 85 TYR A C 1
ATOM 673 O O . TYR A 1 85 ? 43.816 41.363 -46.578 1.00 89.31 85 TYR A O 1
ATOM 681 N N . ASP A 1 86 ? 44.640 42.795 -48.127 1.00 80.12 86 ASP A N 1
ATOM 682 C CA . ASP A 1 86 ? 43.608 43.830 -47.991 1.00 80.12 86 ASP A CA 1
ATOM 683 C C . ASP A 1 86 ? 42.203 43.314 -48.346 1.00 80.12 86 ASP A C 1
ATOM 685 O O . ASP A 1 86 ? 41.206 43.773 -47.792 1.00 80.12 86 ASP A O 1
ATOM 689 N N . VAL A 1 87 ? 42.124 42.347 -49.268 1.00 87.06 87 VAL A N 1
ATOM 690 C CA . VAL A 1 87 ? 40.878 41.702 -49.702 1.00 87.06 87 VAL A CA 1
ATOM 691 C C . VAL A 1 87 ? 41.078 40.182 -49.688 1.00 87.06 87 VAL A C 1
ATOM 693 O O . VAL A 1 87 ? 41.490 39.613 -50.698 1.00 87.06 87 VAL A O 1
ATOM 696 N N . PRO A 1 88 ? 40.860 39.507 -48.547 1.00 90.44 88 PRO A N 1
ATOM 697 C CA . PRO A 1 88 ? 40.946 38.054 -48.488 1.00 90.44 88 PRO A CA 1
ATOM 698 C C . PRO A 1 88 ? 39.801 37.384 -49.246 1.00 90.44 88 PRO A C 1
ATOM 700 O O . PRO A 1 88 ? 38.670 37.871 -49.271 1.00 90.44 88 PRO A O 1
ATOM 703 N N . GLU A 1 89 ? 40.072 36.206 -49.798 1.00 91.38 89 GLU A N 1
ATOM 704 C CA . GLU A 1 89 ? 39.021 35.321 -50.288 1.00 91.38 89 GLU A CA 1
ATOM 705 C C . GLU A 1 89 ? 38.214 34.768 -49.102 1.00 91.38 89 GLU A C 1
ATOM 707 O O . GLU A 1 89 ? 38.776 34.183 -48.175 1.00 91.38 89 GLU A O 1
ATOM 712 N N . PHE A 1 90 ? 36.889 34.931 -49.125 1.00 95.50 90 PHE A N 1
ATOM 713 C CA . PHE A 1 90 ? 35.982 34.376 -48.118 1.00 95.50 90 PHE A CA 1
ATOM 714 C C . PHE A 1 90 ? 34.698 33.878 -48.792 1.00 95.50 90 PHE A C 1
ATOM 716 O O . PHE A 1 90 ? 33.735 34.621 -48.984 1.00 95.50 90 PHE A O 1
ATOM 723 N N . ILE A 1 91 ? 34.680 32.606 -49.195 1.00 95.50 91 ILE A N 1
ATOM 724 C CA . ILE A 1 91 ? 33.578 32.022 -49.976 1.00 95.50 91 ILE A CA 1
ATOM 725 C C . ILE A 1 91 ? 32.764 31.073 -49.101 1.00 95.50 91 ILE A C 1
ATOM 727 O O . ILE A 1 91 ? 33.299 30.126 -48.530 1.00 95.50 91 ILE A O 1
ATOM 731 N N . VAL A 1 92 ? 31.449 31.291 -49.025 1.00 95.56 92 VAL A N 1
ATOM 732 C CA . VAL A 1 92 ? 30.532 30.511 -48.181 1.00 95.56 92 VAL A CA 1
ATOM 733 C C . VAL A 1 92 ? 29.694 29.550 -49.027 1.00 95.56 92 VAL A C 1
ATOM 735 O O . VAL A 1 92 ? 28.927 29.971 -49.890 1.00 95.56 92 VAL A O 1
ATOM 738 N N . LEU A 1 93 ? 29.772 28.253 -48.727 1.00 92.44 93 LEU A N 1
ATOM 739 C CA . LEU A 1 93 ? 29.048 27.182 -49.413 1.00 92.44 93 LEU A CA 1
ATOM 740 C C . LEU A 1 93 ? 27.970 26.544 -48.511 1.00 92.44 93 LEU A C 1
ATOM 742 O O . LEU A 1 93 ? 28.200 26.334 -47.310 1.00 92.44 93 LEU A O 1
ATOM 746 N N . PRO A 1 94 ? 26.780 26.213 -49.057 1.00 89.38 94 PRO A N 1
ATOM 747 C CA . PRO A 1 94 ? 25.735 25.504 -48.323 1.00 89.38 94 PRO A CA 1
ATOM 748 C C . PRO A 1 94 ? 26.063 24.012 -48.143 1.00 89.38 94 PRO A C 1
ATOM 750 O O . PRO A 1 94 ? 26.732 23.404 -48.974 1.00 89.38 94 PRO A O 1
ATOM 753 N N . ILE A 1 95 ? 25.544 23.402 -47.071 1.00 85.06 95 ILE A N 1
ATOM 754 C CA . ILE A 1 95 ? 25.631 21.953 -46.835 1.00 85.06 95 ILE A CA 1
ATOM 755 C C . ILE A 1 95 ? 24.256 21.324 -47.081 1.00 85.06 95 ILE A C 1
ATOM 757 O O . ILE A 1 95 ? 23.336 21.503 -46.286 1.00 85.06 95 ILE A O 1
ATOM 761 N N . GLU A 1 96 ? 24.116 20.550 -48.158 1.00 76.75 96 GLU A N 1
ATOM 762 C CA . GLU A 1 96 ? 22.831 19.933 -48.527 1.00 76.75 96 GLU A CA 1
ATOM 763 C C . GLU A 1 96 ? 22.503 18.655 -47.740 1.00 76.75 96 GLU A C 1
ATOM 765 O O . GLU A 1 96 ? 21.332 18.353 -47.514 1.00 76.75 96 GLU A O 1
ATOM 770 N N . LYS A 1 97 ? 23.512 17.883 -47.308 1.00 69.31 97 LYS A N 1
ATOM 771 C CA . LYS A 1 97 ? 23.329 16.650 -46.519 1.00 69.31 97 LYS A CA 1
ATOM 772 C C . LYS A 1 97 ? 24.609 16.263 -45.767 1.00 69.31 97 LYS A C 1
ATOM 774 O O . LYS A 1 97 ? 25.708 16.439 -46.280 1.00 69.31 97 LYS A O 1
ATOM 779 N N . GLY A 1 98 ? 24.474 15.670 -44.577 1.00 67.25 98 GLY A N 1
ATOM 780 C CA . GLY A 1 98 ? 25.587 15.091 -43.811 1.00 67.25 98 GLY A CA 1
ATOM 781 C C . GLY A 1 98 ? 25.102 14.184 -42.673 1.00 67.25 98 GLY A C 1
ATOM 782 O O . GLY A 1 98 ? 24.065 14.452 -42.074 1.00 67.25 98 GLY A O 1
ATOM 783 N N . ILE A 1 99 ? 25.833 13.100 -42.382 1.00 53.44 99 ILE A N 1
ATOM 784 C CA . ILE A 1 99 ? 25.465 12.082 -41.366 1.00 53.44 99 ILE A CA 1
ATOM 785 C C . ILE A 1 99 ? 25.658 12.597 -39.928 1.00 53.44 99 ILE A C 1
ATOM 787 O O . ILE A 1 99 ? 24.963 12.178 -39.008 1.00 53.44 99 ILE A O 1
ATOM 791 N N . SER A 1 100 ? 26.589 13.528 -39.726 1.00 52.00 100 SER A N 1
ATOM 792 C CA . SER A 1 100 ? 27.072 13.951 -38.407 1.00 52.00 100 SER A CA 1
ATOM 793 C C . SER A 1 100 ? 27.116 15.473 -38.268 1.00 52.00 100 SER A C 1
ATOM 795 O O . SER A 1 100 ? 28.074 16.055 -37.763 1.00 52.00 100 SER A O 1
ATOM 797 N N . VAL A 1 101 ? 26.017 16.129 -38.650 1.00 51.72 101 VAL A N 1
ATOM 798 C CA . VAL A 1 101 ? 25.773 17.553 -38.348 1.00 51.72 101 VAL A CA 1
ATOM 799 C C . VAL A 1 101 ? 25.796 17.812 -36.824 1.00 51.72 101 VAL A C 1
ATOM 801 O O . VAL A 1 101 ? 26.201 18.878 -36.372 1.00 51.72 101 VAL A O 1
ATOM 804 N N . CYS A 1 102 ? 25.518 16.777 -36.019 1.00 41.34 102 CYS A N 1
ATOM 805 C CA . CYS A 1 102 ? 25.593 16.778 -34.552 1.00 41.34 102 CYS A CA 1
ATOM 806 C C . CYS A 1 102 ? 27.025 16.928 -33.969 1.00 41.34 102 CYS A C 1
ATOM 808 O O . CYS A 1 102 ? 27.190 17.085 -32.759 1.00 41.34 102 CYS A O 1
ATOM 810 N N . ARG A 1 103 ? 28.091 16.890 -34.788 1.00 47.78 103 ARG A N 1
ATOM 811 C CA . ARG A 1 103 ? 29.475 17.118 -34.315 1.00 47.78 103 ARG A CA 1
ATOM 812 C C . ARG A 1 103 ? 29.876 18.602 -34.323 1.00 47.78 103 ARG A C 1
ATOM 814 O O . ARG A 1 103 ? 30.811 18.970 -33.619 1.00 47.78 103 ARG A O 1
ATOM 821 N N . LEU A 1 104 ? 29.154 19.455 -35.059 1.00 49.59 104 LEU A N 1
ATOM 822 C CA . LEU A 1 104 ? 29.363 20.914 -35.083 1.00 49.59 104 LEU A CA 1
ATOM 823 C C . LEU A 1 104 ? 28.731 21.617 -33.862 1.00 49.59 104 LEU A C 1
ATOM 825 O O . LEU A 1 104 ? 29.148 22.709 -33.491 1.00 49.59 104 LEU A O 1
ATOM 829 N N . THR A 1 105 ? 27.805 20.951 -33.165 1.00 47.72 105 THR A N 1
ATOM 830 C CA . THR A 1 105 ? 27.123 21.423 -31.942 1.00 47.72 105 THR A CA 1
ATOM 831 C C . THR A 1 105 ? 28.023 21.557 -30.705 1.00 47.72 105 THR A C 1
ATOM 833 O O . THR A 1 105 ? 27.583 22.088 -29.684 1.00 47.72 105 THR A O 1
ATOM 836 N N . PHE A 1 106 ? 29.294 21.135 -30.774 1.00 46.91 106 PHE A N 1
ATOM 837 C CA . PHE A 1 106 ? 30.256 21.259 -29.667 1.00 46.91 106 PHE A CA 1
ATOM 838 C C . PHE A 1 106 ? 30.501 22.713 -29.225 1.00 46.91 106 PHE A C 1
ATOM 840 O O . PHE A 1 106 ? 30.892 22.945 -28.081 1.00 46.91 106 PHE A O 1
ATOM 847 N N . ILE A 1 107 ? 30.227 23.696 -30.089 1.00 48.78 107 ILE A N 1
ATOM 848 C CA . ILE A 1 107 ? 30.431 25.120 -29.793 1.00 48.78 107 ILE A CA 1
ATOM 849 C C . ILE A 1 107 ? 29.463 25.632 -28.708 1.00 48.78 107 ILE A C 1
ATOM 851 O O . ILE A 1 107 ? 29.849 26.463 -27.881 1.00 48.78 107 ILE A O 1
ATOM 855 N N . LYS A 1 108 ? 28.234 25.100 -28.638 1.00 43.59 108 LYS A N 1
ATOM 856 C CA . LYS A 1 108 ? 27.222 25.533 -27.653 1.00 43.59 108 LYS A CA 1
ATOM 857 C C . LYS A 1 108 ? 27.393 24.899 -26.269 1.00 43.59 108 LYS A C 1
ATOM 859 O O . LYS A 1 108 ? 26.959 25.482 -25.279 1.00 43.59 108 LYS A O 1
ATOM 864 N N . LEU A 1 109 ? 28.070 23.753 -26.159 1.00 40.50 109 LEU A N 1
ATOM 865 C CA . LEU A 1 109 ? 28.057 22.944 -24.930 1.00 40.50 109 LEU A CA 1
ATOM 866 C C . LEU A 1 109 ? 29.049 23.373 -23.829 1.00 40.50 109 LEU A C 1
ATOM 868 O O . LEU A 1 109 ? 29.160 22.688 -22.817 1.00 40.50 109 LEU A O 1
ATOM 872 N N . ARG A 1 110 ? 29.781 24.487 -23.990 1.00 43.50 110 ARG A N 1
ATOM 873 C CA . ARG A 1 110 ? 30.824 24.907 -23.026 1.00 43.50 110 ARG A CA 1
ATOM 874 C C . ARG A 1 110 ? 30.654 26.318 -22.449 1.00 43.50 110 ARG A C 1
ATOM 876 O O . ARG A 1 110 ? 31.607 26.856 -21.893 1.00 43.50 110 ARG A O 1
ATOM 883 N N . SER A 1 111 ? 29.492 26.954 -22.611 1.00 43.06 111 SER A N 1
ATOM 884 C CA . SER A 1 111 ? 29.163 28.245 -21.957 1.00 43.06 111 SER A CA 1
ATOM 885 C C . SER A 1 111 ? 27.832 28.265 -21.209 1.00 43.06 111 SER A C 1
ATOM 887 O O . SER A 1 111 ? 27.482 29.289 -20.640 1.00 43.06 111 SER A O 1
ATOM 889 N N . PHE A 1 112 ? 27.121 27.145 -21.140 1.00 41.47 112 PHE A N 1
ATOM 890 C CA . PHE A 1 112 ? 25.978 26.992 -20.253 1.00 41.47 112 PHE A CA 1
ATOM 891 C C . PHE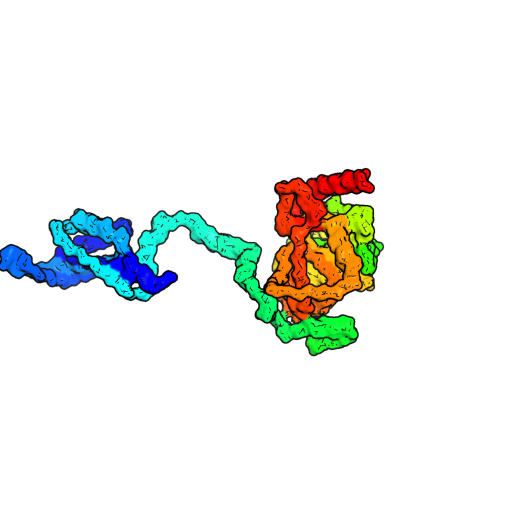 A 1 112 ? 26.123 25.649 -19.546 1.00 41.47 112 PHE A C 1
ATOM 893 O O . PHE A 1 112 ? 25.835 24.600 -20.109 1.00 41.47 112 PHE A O 1
ATOM 900 N N . LEU A 1 113 ? 26.609 25.689 -18.311 1.00 42.50 113 LEU A N 1
ATOM 901 C CA . LEU A 1 113 ? 26.254 24.702 -17.301 1.00 42.50 113 LEU A CA 1
ATOM 902 C C . LEU A 1 113 ? 24.970 25.243 -16.658 1.00 42.50 113 LEU A C 1
ATOM 904 O O . LEU A 1 113 ? 25.070 26.049 -15.734 1.00 42.50 113 LEU A O 1
ATOM 908 N N . PRO A 1 114 ? 23.757 24.908 -17.136 1.00 44.59 114 PRO A N 1
ATOM 909 C CA . PRO A 1 114 ? 22.606 25.053 -16.276 1.00 44.59 114 PRO A CA 1
ATOM 910 C C . PRO A 1 114 ? 22.646 23.874 -15.299 1.00 44.59 114 PRO A C 1
ATOM 912 O O . PRO A 1 114 ? 22.930 22.737 -15.683 1.00 44.59 114 PRO A O 1
ATOM 915 N N . ALA A 1 115 ? 22.301 24.125 -14.042 1.00 48.16 115 ALA A N 1
ATOM 916 C CA . ALA A 1 115 ? 22.084 23.105 -13.016 1.00 48.16 115 ALA A CA 1
ATOM 917 C C . ALA A 1 115 ? 21.127 21.959 -13.453 1.00 48.16 115 ALA A C 1
ATOM 919 O O . ALA A 1 115 ? 21.060 20.921 -12.801 1.00 48.16 115 ALA A O 1
ATOM 920 N N . ALA A 1 116 ? 20.442 22.108 -14.593 1.00 49.91 116 ALA A N 1
ATOM 921 C CA . ALA A 1 116 ? 19.540 21.137 -15.196 1.00 49.91 116 ALA A CA 1
ATOM 922 C C . ALA A 1 116 ? 20.189 19.800 -15.628 1.00 49.91 116 ALA A C 1
ATOM 924 O O . ALA A 1 116 ? 19.523 18.774 -15.618 1.00 49.91 116 ALA A O 1
ATOM 925 N N . LEU A 1 117 ? 21.481 19.745 -15.986 1.00 47.81 117 LEU A N 1
ATOM 926 C CA . LEU A 1 117 ? 22.109 18.468 -16.398 1.00 47.81 117 LEU A CA 1
ATOM 927 C C . LEU A 1 117 ? 22.508 17.567 -15.220 1.00 47.81 117 LEU A C 1
ATOM 929 O O . LEU A 1 117 ? 22.648 16.362 -15.403 1.00 47.81 117 LEU A O 1
ATOM 933 N N . LEU A 1 118 ? 22.639 18.129 -14.015 1.00 50.47 118 LEU A N 1
ATOM 934 C CA . LEU A 1 118 ? 22.708 17.359 -12.768 1.00 50.47 118 LEU A CA 1
ATOM 935 C C . LEU A 1 118 ? 21.308 17.036 -12.239 1.00 50.47 118 LEU A C 1
ATOM 937 O O . LEU A 1 118 ? 21.136 16.010 -11.588 1.00 50.47 118 LEU A O 1
ATOM 941 N N . SER A 1 119 ? 20.304 17.864 -12.560 1.00 55.38 119 SER A N 1
ATOM 942 C CA . SER A 1 119 ? 18.925 17.566 -12.194 1.00 55.38 119 SER A CA 1
ATOM 943 C C . SER A 1 119 ? 18.330 16.454 -13.042 1.00 55.38 119 SER A C 1
ATOM 945 O O . SER A 1 119 ? 17.576 15.700 -12.480 1.00 55.38 119 SER A O 1
ATOM 947 N N . ILE A 1 120 ? 18.656 16.280 -14.329 1.00 61.22 120 ILE A N 1
ATOM 948 C CA . ILE A 1 120 ? 18.027 15.225 -15.153 1.00 61.22 120 ILE A CA 1
ATOM 949 C C . ILE A 1 120 ? 18.322 13.807 -14.633 1.00 61.22 120 ILE A C 1
ATOM 951 O O . ILE A 1 120 ? 17.367 13.058 -14.451 1.00 61.22 120 ILE A O 1
ATOM 955 N N . PRO A 1 121 ? 19.576 13.408 -14.336 1.00 62.53 121 PRO A N 1
ATOM 956 C CA . PRO A 1 121 ? 19.839 12.118 -13.709 1.00 62.53 121 PRO A CA 1
ATOM 957 C C . PRO A 1 121 ? 19.191 12.034 -12.333 1.00 62.53 121 PRO A C 1
ATOM 959 O O . PRO A 1 121 ? 18.649 10.991 -12.016 1.00 62.53 121 PRO A O 1
ATOM 962 N N . LEU A 1 122 ? 19.201 13.127 -11.556 1.00 67.00 122 LEU A N 1
ATOM 963 C CA . LEU A 1 122 ? 18.621 13.178 -10.215 1.00 67.00 122 LEU A CA 1
ATOM 964 C C . LEU A 1 122 ? 17.090 13.117 -10.227 1.00 67.00 122 LEU A C 1
ATOM 966 O O . LEU A 1 122 ? 16.513 12.531 -9.333 1.00 67.00 122 LEU A O 1
ATOM 970 N N . THR A 1 123 ? 16.419 13.699 -11.218 1.00 66.94 123 THR A N 1
ATOM 971 C CA . THR A 1 123 ? 14.965 13.670 -11.393 1.00 66.94 123 THR A CA 1
ATOM 972 C C . THR A 1 123 ? 14.539 12.386 -12.067 1.00 66.94 123 THR A C 1
ATOM 974 O O . THR A 1 123 ? 13.460 11.917 -11.774 1.00 66.94 123 THR A O 1
ATOM 977 N N . LEU A 1 124 ? 15.359 11.794 -12.940 1.00 64.06 124 LEU A N 1
ATOM 978 C CA . LEU A 1 124 ? 15.113 10.452 -13.468 1.00 64.06 124 LEU A CA 1
ATOM 979 C C . LEU A 1 124 ? 15.312 9.396 -12.380 1.00 64.06 124 LEU A C 1
ATOM 981 O O . LEU A 1 124 ? 14.493 8.493 -12.282 1.00 64.06 124 LEU A O 1
ATOM 985 N N . THR A 1 125 ? 16.333 9.521 -11.524 1.00 65.31 125 THR A N 1
ATOM 986 C CA . THR A 1 125 ? 16.462 8.657 -10.346 1.00 65.31 125 THR A CA 1
ATOM 987 C C . THR A 1 125 ? 15.388 8.962 -9.321 1.00 65.31 125 THR A C 1
ATOM 989 O O . THR A 1 125 ? 14.860 8.018 -8.761 1.00 65.31 125 THR A O 1
ATOM 992 N N . LEU A 1 126 ? 15.001 10.222 -9.102 1.00 64.06 126 LEU A N 1
ATOM 993 C CA . LEU A 1 126 ? 13.871 10.555 -8.234 1.00 64.06 126 LEU A CA 1
ATOM 994 C C . LEU A 1 126 ? 12.576 9.965 -8.797 1.00 64.06 126 LEU A C 1
ATOM 996 O O . LEU A 1 126 ? 11.899 9.275 -8.064 1.00 64.06 126 LEU A O 1
ATOM 1000 N N . PHE A 1 127 ? 12.272 10.134 -10.085 1.00 62.72 127 PHE A N 1
ATOM 1001 C CA . PHE A 1 127 ? 11.089 9.555 -10.728 1.00 62.72 127 PHE A CA 1
ATOM 1002 C C . PHE A 1 127 ? 11.093 8.028 -10.715 1.00 62.72 127 PHE A C 1
ATOM 1004 O O . PHE A 1 127 ? 10.028 7.440 -10.563 1.00 62.72 127 PHE A O 1
ATOM 1011 N N . TRP A 1 128 ? 12.263 7.399 -10.831 1.00 57.88 128 TRP A N 1
ATOM 1012 C CA . TRP A 1 128 ? 12.411 5.951 -10.703 1.00 57.88 128 TRP A CA 1
ATOM 1013 C C . TRP A 1 128 ? 12.263 5.481 -9.245 1.00 57.88 128 TRP A C 1
ATOM 1015 O O . TRP A 1 128 ? 11.595 4.491 -8.985 1.00 57.88 128 TRP A O 1
ATOM 1025 N N . ILE A 1 129 ? 12.823 6.215 -8.275 1.00 58.66 129 ILE A N 1
ATOM 1026 C CA . ILE A 1 129 ? 12.703 5.928 -6.833 1.00 58.66 129 ILE A CA 1
ATOM 1027 C C . ILE A 1 129 ? 11.276 6.189 -6.329 1.00 58.66 129 ILE A C 1
ATOM 1029 O O . ILE A 1 129 ? 10.811 5.490 -5.434 1.00 58.66 129 ILE A O 1
ATOM 1033 N N . THR A 1 130 ? 10.578 7.187 -6.875 1.00 57.69 130 THR A N 1
ATOM 1034 C CA . THR A 1 130 ? 9.209 7.553 -6.483 1.00 57.69 130 THR A CA 1
ATOM 1035 C C . THR A 1 130 ? 8.136 6.863 -7.326 1.00 57.69 130 THR A C 1
ATOM 1037 O O . THR A 1 130 ? 6.964 7.168 -7.133 1.00 57.69 130 THR A O 1
ATOM 1040 N N . GLY A 1 131 ? 8.503 6.014 -8.296 1.00 51.38 131 GLY A N 1
ATOM 1041 C CA . GLY A 1 131 ? 7.562 5.328 -9.198 1.00 51.38 131 GLY A CA 1
ATOM 1042 C C . GLY A 1 131 ? 6.766 6.251 -10.134 1.00 51.38 131 GLY A C 1
ATOM 1043 O O . GLY A 1 131 ? 5.803 5.834 -10.766 1.00 51.38 131 GLY A O 1
ATOM 1044 N N . PHE A 1 132 ? 7.145 7.527 -10.257 1.00 54.09 132 PHE A N 1
ATOM 1045 C CA . PHE A 1 132 ? 6.404 8.506 -11.065 1.00 54.09 132 PHE A CA 1
ATOM 1046 C C . PHE A 1 132 ? 6.532 8.236 -12.571 1.00 54.09 132 PHE A C 1
ATOM 1048 O O . PHE A 1 132 ? 5.659 8.613 -13.347 1.00 54.09 132 PHE A O 1
ATOM 1055 N N . SER A 1 133 ? 7.619 7.585 -13.005 1.00 49.22 133 SER A N 1
ATOM 1056 C CA . SER A 1 133 ? 7.757 7.139 -14.396 1.00 49.22 133 SER A CA 1
ATOM 1057 C C . SER A 1 133 ? 6.781 6.024 -14.749 1.00 49.22 133 SER A C 1
ATOM 1059 O O . SER A 1 133 ? 6.364 5.948 -15.901 1.00 49.22 133 SER A O 1
ATOM 1061 N N . ASP A 1 134 ? 6.405 5.197 -13.775 1.00 53.41 134 ASP A N 1
ATOM 1062 C CA . ASP A 1 134 ? 5.569 4.019 -14.004 1.00 53.41 134 ASP A CA 1
ATOM 1063 C C . ASP A 1 134 ? 4.143 4.426 -14.403 1.00 53.41 134 ASP A C 1
ATOM 1065 O O . ASP A 1 134 ? 3.537 3.752 -15.232 1.00 53.41 134 ASP A O 1
ATOM 1069 N N . TYR A 1 135 ? 3.697 5.615 -13.968 1.00 52.19 135 TYR A N 1
ATOM 1070 C CA . TYR A 1 135 ? 2.443 6.249 -14.393 1.00 52.19 135 TYR A CA 1
ATOM 1071 C C . TYR A 1 135 ? 2.330 6.433 -15.916 1.00 52.19 135 TYR A C 1
ATOM 1073 O O . TYR A 1 135 ? 1.271 6.281 -16.519 1.00 52.19 135 TYR A O 1
ATOM 1081 N N . PHE A 1 136 ? 3.445 6.752 -16.580 1.00 45.41 136 PHE A N 1
ATOM 1082 C CA . PHE A 1 136 ? 3.461 6.997 -18.026 1.00 45.41 136 PHE A CA 1
ATOM 1083 C C . PHE A 1 136 ? 3.543 5.717 -18.866 1.00 45.41 136 PHE A C 1
ATOM 1085 O O . PHE A 1 136 ? 3.369 5.785 -20.084 1.00 45.41 136 PHE A O 1
ATOM 1092 N N . PHE A 1 137 ? 3.828 4.572 -18.241 1.00 47.75 137 PHE A N 1
ATOM 1093 C CA . PHE A 1 137 ? 3.937 3.266 -18.898 1.00 47.75 137 PHE A CA 1
ATOM 1094 C C . PHE A 1 137 ? 2.788 2.321 -18.527 1.00 47.75 137 PHE A C 1
ATOM 1096 O O . PHE A 1 137 ? 2.861 1.125 -18.813 1.00 47.75 137 PHE A O 1
ATOM 1103 N N . GLU A 1 138 ? 1.722 2.852 -17.929 1.00 52.34 138 GLU A N 1
ATOM 1104 C CA . GLU A 1 138 ? 0.482 2.122 -17.696 1.00 52.34 138 GLU A CA 1
ATOM 1105 C C . GLU A 1 138 ? -0.101 1.614 -19.017 1.00 52.34 138 GLU A C 1
ATOM 1107 O O . GLU A 1 138 ? -0.310 2.360 -19.977 1.00 52.34 138 GLU A O 1
ATOM 1112 N N . ILE A 1 139 ? -0.357 0.311 -19.062 1.00 46.97 139 ILE A N 1
ATOM 1113 C CA . ILE A 1 139 ? -1.046 -0.343 -20.167 1.00 46.97 139 ILE A CA 1
ATOM 1114 C C . ILE A 1 139 ? -2.498 -0.524 -19.731 1.00 46.97 139 ILE A C 1
ATOM 1116 O O . ILE A 1 139 ? -2.771 -0.923 -18.600 1.00 46.97 139 ILE A O 1
ATOM 1120 N N . ASN A 1 140 ? -3.432 -0.246 -20.634 1.00 51.12 140 ASN A N 1
ATOM 1121 C CA . ASN A 1 140 ? -4.839 -0.564 -20.439 1.00 51.12 140 ASN A CA 1
ATOM 1122 C C . ASN A 1 140 ? -5.016 -2.066 -20.092 1.00 51.12 140 ASN A C 1
ATOM 1124 O O . ASN A 1 140 ? -4.376 -2.923 -20.698 1.00 51.12 140 ASN A O 1
ATOM 1128 N N . PHE A 1 141 ? -5.888 -2.383 -19.129 1.00 47.56 141 PHE A N 1
ATOM 1129 C CA . PHE A 1 141 ? -6.232 -3.741 -18.676 1.00 47.56 141 PHE A CA 1
ATOM 1130 C C . PHE A 1 141 ? -6.592 -4.664 -19.845 1.00 47.56 141 PHE A C 1
ATOM 1132 O O . PHE A 1 141 ? -6.268 -5.846 -19.790 1.00 47.56 141 PHE A O 1
ATOM 1139 N N . ASP A 1 142 ? -7.192 -4.151 -20.920 1.00 47.78 142 ASP A N 1
ATOM 1140 C CA . ASP A 1 142 ? -7.516 -4.971 -22.097 1.00 47.78 142 ASP A CA 1
ATOM 1141 C C . ASP A 1 142 ? -6.271 -5.636 -22.731 1.00 47.78 142 ASP A C 1
ATOM 1143 O O . ASP A 1 142 ? -6.370 -6.727 -23.293 1.00 47.78 142 ASP A O 1
ATOM 1147 N N . ASP A 1 143 ? -5.089 -5.023 -22.586 1.00 52.19 143 ASP A N 1
ATOM 1148 C CA . ASP A 1 143 ? -3.817 -5.486 -23.159 1.00 52.19 143 ASP A CA 1
ATOM 1149 C C . ASP A 1 143 ? -2.819 -6.020 -22.105 1.00 52.19 143 ASP A C 1
ATOM 1151 O O . ASP A 1 143 ? -1.753 -6.541 -22.460 1.00 52.19 143 ASP A O 1
ATOM 1155 N N . PHE A 1 144 ? -3.131 -5.909 -20.808 1.00 55.38 144 PHE A N 1
ATOM 1156 C CA . PHE A 1 144 ? -2.248 -6.345 -19.722 1.00 55.38 144 PHE A CA 1
ATOM 1157 C C . PHE A 1 144 ? -2.222 -7.876 -19.600 1.00 55.38 144 PHE A C 1
ATOM 1159 O O . PHE A 1 144 ? -3.249 -8.543 -19.628 1.00 55.38 144 PHE A O 1
ATOM 1166 N N . LYS A 1 145 ? -1.038 -8.477 -19.440 1.00 60.94 145 LYS A N 1
ATOM 1167 C CA . LYS A 1 145 ? -0.913 -9.918 -19.170 1.00 60.94 145 LYS A CA 1
ATOM 1168 C C . LYS A 1 145 ? 0.119 -10.168 -18.082 1.00 60.94 145 LYS A C 1
ATOM 1170 O O . LYS A 1 145 ? 1.234 -9.658 -18.166 1.00 60.94 145 LYS A O 1
ATOM 1175 N N . TRP A 1 146 ? -0.227 -11.010 -17.111 1.00 66.81 146 TRP A N 1
ATOM 1176 C CA . TRP A 1 146 ? 0.657 -11.382 -16.007 1.00 66.81 146 TRP A CA 1
ATOM 1177 C C . TRP A 1 146 ? 1.021 -12.872 -16.070 1.00 66.81 146 TRP A C 1
ATOM 1179 O O . TRP A 1 146 ? 0.117 -13.704 -16.148 1.00 66.81 146 TRP A O 1
ATOM 1189 N N . PRO A 1 147 ? 2.313 -13.244 -16.076 1.00 60.47 147 PRO A N 1
ATOM 1190 C CA . PRO A 1 147 ? 2.715 -14.644 -16.043 1.00 60.47 147 PRO A CA 1
ATOM 1191 C C . PRO A 1 147 ? 2.529 -15.248 -14.633 1.00 60.47 147 PRO A C 1
ATOM 1193 O O . PRO A 1 147 ? 2.744 -14.558 -13.638 1.00 60.47 147 PRO A O 1
ATOM 1196 N N . PRO A 1 148 ? 2.217 -16.551 -14.514 1.00 59.16 148 PRO A N 1
ATOM 1197 C CA . PRO A 1 148 ? 1.899 -17.479 -15.598 1.00 59.16 148 PRO A CA 1
ATOM 1198 C C . PRO A 1 148 ? 0.522 -17.171 -16.211 1.00 59.16 148 PRO A C 1
ATOM 1200 O O . PRO A 1 148 ? -0.373 -16.718 -15.510 1.00 59.16 148 PRO A O 1
ATOM 1203 N N . PHE A 1 149 ? 0.340 -17.444 -17.510 1.00 72.06 149 PHE A N 1
ATOM 1204 C CA . PHE A 1 149 ? -0.926 -17.220 -18.232 1.00 72.06 149 PHE A CA 1
ATOM 1205 C C . PHE A 1 149 ? -1.984 -18.271 -17.858 1.00 72.06 149 PHE A C 1
ATOM 1207 O O . PHE A 1 149 ? -2.413 -19.079 -18.681 1.00 72.06 149 PHE A O 1
ATOM 1214 N N . VAL A 1 150 ? -2.336 -18.303 -16.579 1.00 80.31 150 VAL A N 1
ATOM 1215 C CA . VAL A 1 150 ? -3.369 -19.150 -15.998 1.00 80.31 150 VAL A CA 1
ATOM 1216 C C . VAL A 1 150 ? -4.644 -18.330 -15.889 1.00 80.31 150 VAL A C 1
ATOM 1218 O O . VAL A 1 150 ? -4.609 -17.159 -15.519 1.00 80.31 150 VAL A O 1
ATOM 1221 N N . ASP A 1 151 ? -5.776 -18.962 -16.174 1.00 84.12 151 ASP A N 1
ATOM 1222 C CA . ASP A 1 151 ? -7.084 -18.399 -15.861 1.00 84.12 151 ASP A CA 1
ATOM 1223 C C . ASP A 1 151 ? -7.311 -18.460 -14.341 1.00 84.12 151 ASP A C 1
ATOM 1225 O O . ASP A 1 151 ? -7.813 -19.449 -13.796 1.00 84.12 151 ASP A O 1
ATOM 1229 N N . VAL A 1 152 ? -6.840 -17.421 -13.647 1.00 86.88 152 VAL A N 1
ATOM 1230 C CA . VAL A 1 152 ? -6.929 -17.295 -12.187 1.00 86.88 152 VAL A CA 1
ATOM 1231 C C . VAL A 1 152 ? -8.385 -17.194 -11.736 1.00 86.88 152 VAL A C 1
ATOM 1233 O O . VAL A 1 152 ? -8.747 -17.832 -10.747 1.00 86.88 152 VAL A O 1
ATOM 1236 N N . GLN A 1 153 ? -9.236 -16.481 -12.479 1.00 87.44 153 GLN A N 1
ATOM 1237 C CA . GLN A 1 153 ? -10.667 -16.369 -12.189 1.00 87.44 153 GLN A CA 1
ATOM 1238 C C . GLN A 1 153 ? -11.344 -17.745 -12.159 1.00 87.44 153 GLN A C 1
ATOM 1240 O O . GLN A 1 153 ? -12.125 -18.042 -11.249 1.00 87.44 153 GLN A O 1
ATOM 1245 N N . LYS A 1 154 ? -11.002 -18.621 -13.110 1.00 87.19 154 LYS A N 1
ATOM 1246 C CA . LYS A 1 154 ? -11.487 -20.002 -13.131 1.00 87.19 154 LYS A CA 1
ATOM 1247 C C . LYS A 1 154 ? -11.005 -20.806 -11.925 1.00 87.19 154 LYS A C 1
ATOM 1249 O O . LYS A 1 154 ? -11.819 -21.502 -11.321 1.00 87.19 154 LYS A O 1
ATOM 1254 N N . GLN A 1 155 ? -9.728 -20.704 -11.542 1.00 90.19 155 GLN A N 1
ATOM 1255 C CA . GLN A 1 155 ? -9.220 -21.415 -10.355 1.00 90.19 155 GLN A CA 1
ATOM 1256 C C . GLN A 1 155 ? -9.944 -20.966 -9.080 1.00 90.19 155 GLN A C 1
ATOM 1258 O O . GLN A 1 155 ? -10.381 -21.800 -8.290 1.00 90.19 155 GLN A O 1
ATOM 1263 N N . VAL A 1 156 ? -10.144 -19.655 -8.927 1.00 89.38 156 VAL A N 1
ATOM 1264 C CA . VAL A 1 156 ? -10.865 -19.062 -7.792 1.00 89.38 156 VAL A CA 1
ATOM 1265 C C . VAL A 1 156 ? -12.311 -19.542 -7.753 1.00 89.38 156 VAL A C 1
ATOM 1267 O O . VAL A 1 156 ? -12.785 -19.979 -6.707 1.00 89.38 156 VAL A O 1
ATOM 1270 N N . SER A 1 157 ? -12.993 -19.543 -8.899 1.00 86.81 157 SER A N 1
ATOM 1271 C CA . SER A 1 157 ? -14.372 -20.032 -9.007 1.00 86.81 157 SER A CA 1
ATOM 1272 C C . SER A 1 157 ? -14.490 -21.508 -8.616 1.00 86.81 157 SER A C 1
ATOM 1274 O O . SER A 1 157 ? -15.410 -21.879 -7.891 1.00 86.81 157 SER A O 1
ATOM 1276 N N . LEU A 1 158 ? -13.550 -22.353 -9.056 1.00 87.88 158 LEU A N 1
ATOM 1277 C CA . LEU A 1 158 ? -13.520 -23.774 -8.698 1.00 87.88 158 LEU A CA 1
ATOM 1278 C C . LEU A 1 158 ? -13.355 -23.972 -7.188 1.00 87.88 158 LEU A C 1
ATOM 1280 O O . LEU A 1 158 ? -14.129 -24.716 -6.586 1.00 87.88 158 LEU A O 1
ATOM 1284 N N . GLU A 1 159 ? -12.396 -23.290 -6.564 1.00 89.12 159 GLU A N 1
ATOM 1285 C CA . GLU A 1 159 ? -12.116 -23.457 -5.135 1.00 89.12 159 GLU A CA 1
ATOM 1286 C C . GLU A 1 159 ? -13.241 -22.891 -4.252 1.00 89.12 159 GLU A C 1
ATOM 1288 O O . GLU A 1 159 ? -13.634 -23.536 -3.278 1.00 89.12 159 GLU A O 1
ATOM 1293 N N . LEU A 1 160 ? -13.854 -21.761 -4.631 1.00 87.50 160 LEU A N 1
ATOM 1294 C CA . LEU A 1 160 ? -15.042 -21.227 -3.947 1.00 87.50 160 LEU A CA 1
ATOM 1295 C C . LEU A 1 160 ? -16.248 -22.181 -4.017 1.00 87.50 160 LEU A C 1
ATOM 1297 O O . LEU A 1 160 ? -17.050 -22.223 -3.084 1.00 87.50 160 LEU A O 1
ATOM 1301 N N . LEU A 1 161 ? -16.365 -22.975 -5.087 1.00 88.12 161 LEU A N 1
ATOM 1302 C CA . LEU A 1 161 ? -17.375 -24.032 -5.235 1.00 88.12 161 LEU A CA 1
ATOM 1303 C C . LEU A 1 161 ? -16.994 -25.345 -4.522 1.00 88.12 161 LEU A C 1
ATOM 1305 O O . LEU A 1 161 ? -17.739 -26.323 -4.603 1.00 88.12 161 LEU A O 1
ATOM 1309 N N . GLY A 1 162 ? -15.848 -25.397 -3.835 1.00 86.00 162 GLY A N 1
ATOM 1310 C CA . GLY A 1 162 ? -15.340 -26.597 -3.163 1.00 86.00 162 GLY A CA 1
ATOM 1311 C C . GLY A 1 162 ? -14.755 -27.649 -4.112 1.00 86.00 162 GLY A C 1
ATOM 1312 O O . GLY A 1 162 ? -14.591 -28.805 -3.718 1.00 86.00 162 GLY A O 1
ATOM 1313 N N . CYS A 1 163 ? -14.458 -27.278 -5.360 1.00 87.69 163 CYS A N 1
ATOM 1314 C CA . CYS A 1 163 ? -13.805 -28.141 -6.341 1.00 87.69 163 CYS A CA 1
ATOM 1315 C C . CYS A 1 163 ? -12.277 -28.029 -6.238 1.00 87.69 163 CYS A C 1
ATOM 1317 O O . CYS A 1 163 ? -11.735 -27.024 -5.785 1.00 87.69 163 CYS A O 1
ATOM 1319 N N . SER A 1 164 ? -11.562 -29.062 -6.688 1.00 85.94 164 SER A N 1
ATOM 1320 C CA . SER A 1 164 ? -10.105 -28.989 -6.835 1.00 85.94 164 SER A CA 1
ATOM 1321 C C . SER A 1 164 ? -9.723 -28.076 -8.000 1.00 85.94 164 SER A C 1
ATOM 1323 O O . SER A 1 164 ? -10.369 -28.102 -9.049 1.00 85.94 164 SER A O 1
ATOM 1325 N N . THR A 1 165 ? -8.659 -27.297 -7.823 1.00 86.00 165 THR A N 1
ATOM 1326 C CA . THR A 1 165 ? -8.083 -26.460 -8.879 1.00 86.00 165 THR A CA 1
ATOM 1327 C C . THR A 1 165 ? -7.454 -27.325 -9.975 1.00 86.00 165 THR A C 1
ATOM 1329 O O . THR A 1 165 ? -6.990 -28.441 -9.732 1.00 86.00 165 THR A O 1
ATOM 1332 N N . GLU A 1 166 ? -7.463 -26.831 -11.212 1.00 83.69 166 GLU A N 1
ATOM 1333 C CA . GLU A 1 166 ? -6.924 -27.548 -12.378 1.00 83.69 166 GLU A CA 1
ATOM 1334 C C . GLU A 1 166 ? -5.394 -27.523 -12.416 1.00 83.69 166 GLU A C 1
ATOM 1336 O O . GLU A 1 166 ? -4.763 -28.387 -13.026 1.00 83.69 166 GLU A O 1
ATOM 1341 N N . ILE A 1 167 ? -4.797 -26.516 -11.779 1.00 84.06 167 ILE A N 1
ATOM 1342 C CA . ILE A 1 167 ? -3.358 -26.280 -11.766 1.00 84.06 167 ILE A CA 1
ATOM 1343 C C . ILE A 1 167 ? -2.910 -26.169 -10.309 1.00 84.06 167 ILE A C 1
ATOM 1345 O O . ILE A 1 167 ? -3.571 -25.483 -9.526 1.00 84.06 167 ILE A O 1
ATOM 1349 N N . PRO A 1 168 ? -1.789 -26.804 -9.922 1.00 84.94 168 PRO A N 1
ATOM 1350 C CA . PRO A 1 168 ? -1.278 -26.682 -8.568 1.00 84.94 168 PRO A CA 1
ATOM 1351 C C . PRO A 1 168 ? -0.943 -25.221 -8.221 1.00 84.94 168 PRO A C 1
ATOM 1353 O O . PRO A 1 168 ? -0.499 -24.461 -9.089 1.00 84.94 168 PRO A O 1
ATOM 1356 N N . PRO A 1 169 ? -1.120 -24.823 -6.951 1.00 87.44 169 PRO A N 1
ATOM 1357 C CA . PRO A 1 169 ? -0.769 -23.487 -6.497 1.00 87.44 169 PRO A CA 1
ATOM 1358 C C . PRO A 1 169 ? 0.744 -23.263 -6.613 1.00 87.44 169 PRO A C 1
ATOM 1360 O O . PRO A 1 169 ? 1.545 -24.096 -6.185 1.00 87.44 169 PRO A O 1
ATOM 1363 N N . ILE A 1 170 ? 1.137 -22.119 -7.172 1.00 87.25 170 ILE A N 1
ATOM 1364 C CA . ILE A 1 170 ? 2.538 -21.688 -7.254 1.00 87.25 170 ILE A CA 1
ATOM 1365 C C . ILE A 1 170 ? 3.010 -21.046 -5.947 1.00 87.25 170 ILE A C 1
ATOM 1367 O O . ILE A 1 170 ? 4.189 -21.140 -5.613 1.00 87.25 170 ILE A O 1
ATOM 1371 N N . ASN A 1 171 ? 2.088 -20.457 -5.177 1.00 87.00 171 ASN A N 1
ATOM 1372 C CA . ASN A 1 171 ? 2.353 -19.935 -3.841 1.00 87.00 171 ASN A CA 1
ATOM 1373 C C . ASN A 1 171 ? 1.605 -20.780 -2.811 1.00 87.00 171 ASN A C 1
ATOM 1375 O O . ASN A 1 171 ? 0.396 -20.645 -2.624 1.00 87.00 171 ASN A O 1
ATOM 1379 N N . LEU A 1 172 ? 2.332 -21.641 -2.104 1.00 89.00 172 LEU A N 1
ATOM 1380 C CA . LEU A 1 172 ? 1.752 -22.430 -1.025 1.00 89.00 172 LEU A CA 1
ATOM 1381 C C . LEU A 1 172 ? 1.539 -21.536 0.194 1.00 89.00 172 LEU A C 1
ATOM 1383 O O . LEU A 1 172 ? 2.496 -21.173 0.879 1.00 89.00 172 LEU A O 1
ATOM 1387 N N . LEU A 1 173 ? 0.280 -21.216 0.515 1.00 88.56 173 LEU A N 1
ATOM 1388 C CA . LEU A 1 173 ? -0.010 -20.299 1.620 1.00 88.56 173 LEU A CA 1
ATOM 1389 C C . LEU A 1 173 ? 0.499 -20.799 2.981 1.00 88.56 173 LEU A C 1
ATOM 1391 O O . LEU A 1 173 ? 0.710 -20.007 3.901 1.00 88.56 173 LEU A O 1
ATOM 1395 N N . THR A 1 174 ? 0.748 -22.101 3.113 1.00 87.12 174 THR A N 1
ATOM 1396 C CA . THR A 1 174 ? 1.380 -22.736 4.278 1.00 87.12 174 THR A CA 1
ATOM 1397 C C . THR A 1 174 ? 2.823 -22.279 4.519 1.00 87.12 174 THR A C 1
ATOM 1399 O O . THR A 1 174 ? 3.268 -22.318 5.666 1.00 87.12 174 THR A O 1
ATOM 1402 N N . GLN A 1 175 ? 3.526 -21.791 3.491 1.00 89.12 175 GLN A N 1
ATOM 1403 C CA . GLN A 1 175 ? 4.894 -21.270 3.595 1.00 89.12 175 GLN A CA 1
ATOM 1404 C C . GLN A 1 175 ? 4.954 -19.889 4.266 1.00 89.12 175 GLN A C 1
ATOM 1406 O O . GLN A 1 175 ? 5.949 -19.567 4.904 1.00 89.12 175 GLN A O 1
ATOM 1411 N N . PHE A 1 176 ? 3.882 -19.090 4.205 1.00 91.62 176 PHE A N 1
ATOM 1412 C CA . PHE A 1 176 ? 3.815 -17.780 4.873 1.00 91.62 176 PHE A CA 1
ATOM 1413 C C . PHE A 1 176 ? 3.473 -17.943 6.360 1.00 91.62 176 PHE A C 1
ATOM 1415 O O . PHE A 1 176 ? 2.332 -17.733 6.789 1.00 91.62 176 PHE A O 1
ATOM 1422 N N . GLN A 1 177 ? 4.427 -18.419 7.154 1.00 93.00 177 GLN A N 1
ATOM 1423 C CA . GLN A 1 177 ? 4.219 -18.710 8.569 1.00 93.00 177 GLN A CA 1
ATOM 1424 C C . GLN A 1 177 ? 4.221 -17.445 9.428 1.00 93.00 177 GLN A C 1
ATOM 1426 O O . GLN A 1 177 ? 5.085 -16.582 9.334 1.00 93.00 177 GLN A O 1
ATOM 1431 N N . PHE A 1 178 ? 3.236 -17.343 10.315 1.00 93.12 178 PHE A N 1
ATOM 1432 C CA . PHE A 1 178 ? 3.195 -16.273 11.303 1.00 93.12 178 PHE A CA 1
ATOM 1433 C C . PHE A 1 178 ? 4.120 -16.628 12.466 1.00 93.12 178 PHE A C 1
ATOM 1435 O O . PHE A 1 178 ? 3.875 -17.629 13.139 1.00 93.12 178 PHE A O 1
ATOM 1442 N N . LEU A 1 179 ? 5.120 -15.792 12.732 1.00 91.38 179 LEU A N 1
ATOM 1443 C CA . LEU A 1 179 ? 5.926 -15.865 13.953 1.00 91.38 179 LEU A CA 1
ATOM 1444 C C . LEU A 1 179 ? 5.123 -15.380 15.154 1.00 91.38 179 LEU A C 1
ATOM 1446 O O . LEU A 1 179 ? 5.191 -15.956 16.237 1.00 91.38 179 LEU A O 1
ATOM 1450 N N . HIS A 1 180 ? 4.313 -14.345 14.937 1.00 91.56 180 HIS A N 1
ATOM 1451 C CA . HIS A 1 180 ? 3.352 -13.878 15.915 1.00 91.56 180 HIS A CA 1
ATOM 1452 C C . HIS A 1 180 ? 1.994 -13.589 15.271 1.00 91.56 180 HIS A C 1
ATOM 1454 O O . HIS A 1 180 ? 1.923 -13.113 14.134 1.00 91.56 180 HIS A O 1
ATOM 1460 N N . ARG A 1 181 ? 0.915 -13.895 16.002 1.00 91.12 181 ARG A N 1
ATOM 1461 C CA . ARG A 1 181 ? -0.469 -13.614 15.606 1.00 91.12 181 ARG A CA 1
ATOM 1462 C C . ARG A 1 181 ? -1.193 -12.861 16.724 1.00 91.12 181 ARG A C 1
ATOM 1464 O O . ARG A 1 181 ? -1.093 -13.305 17.869 1.00 91.12 181 ARG A O 1
ATOM 1471 N N . PRO A 1 182 ? -2.016 -11.852 16.390 1.00 90.50 182 PRO A N 1
ATOM 1472 C CA . PRO A 1 182 ? -2.856 -11.166 17.362 1.00 90.50 182 PRO A CA 1
ATOM 1473 C C . PRO A 1 182 ? -3.762 -12.145 18.113 1.00 90.50 182 PRO A C 1
ATOM 1475 O O . PRO A 1 182 ? -4.262 -13.117 17.533 1.00 90.50 182 PRO A O 1
ATOM 1478 N N . THR A 1 183 ? -4.035 -11.885 19.393 1.00 85.50 183 THR A N 1
ATOM 1479 C CA . THR A 1 183 ? -4.867 -12.798 20.190 1.00 85.50 183 THR A CA 1
ATOM 1480 C C . THR A 1 183 ? -6.340 -12.716 19.797 1.00 85.50 183 THR A C 1
ATOM 1482 O O . THR A 1 183 ? -6.868 -11.681 19.395 1.00 85.50 183 THR A O 1
ATOM 1485 N N . CYS A 1 184 ? -7.064 -13.821 19.946 1.00 80.94 184 CYS A N 1
ATOM 1486 C CA . CYS A 1 184 ? -8.497 -13.874 19.643 1.00 80.94 184 CYS A CA 1
ATOM 1487 C C . CYS A 1 184 ? -9.389 -13.712 20.877 1.00 80.94 184 CYS A C 1
ATOM 1489 O O . CYS A 1 184 ? -10.604 -13.836 20.772 1.00 80.94 184 CYS A O 1
ATOM 1491 N N . LYS A 1 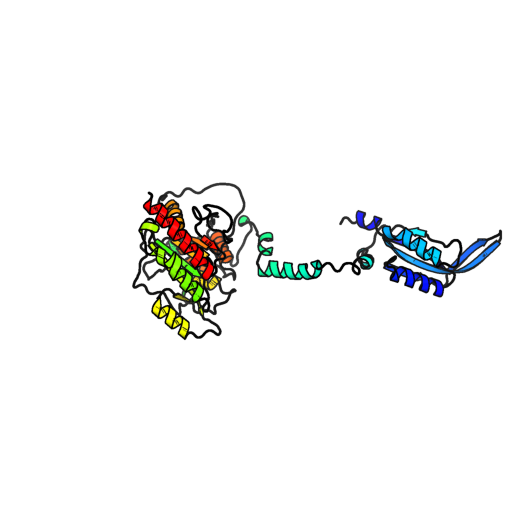185 ? -8.804 -13.412 22.045 1.00 70.62 185 LYS A N 1
ATOM 1492 C CA . LYS A 1 185 ? -9.545 -13.232 23.305 1.00 70.62 185 LYS A CA 1
ATOM 1493 C C . LYS A 1 185 ? -10.559 -12.088 23.212 1.00 70.62 185 LYS A C 1
ATOM 1495 O O . LYS A 1 185 ? -11.671 -12.214 23.706 1.00 70.62 185 LYS A O 1
ATOM 1500 N N . ASN A 1 186 ? -10.200 -11.028 22.492 1.00 60.75 186 ASN A N 1
ATOM 1501 C CA . ASN A 1 186 ? -11.067 -9.894 22.187 1.00 60.75 186 ASN A CA 1
ATOM 1502 C C . ASN A 1 186 ? -11.564 -9.982 20.737 1.00 60.75 186 ASN A C 1
ATOM 1504 O O . ASN A 1 186 ? -11.318 -9.070 19.946 1.00 60.75 186 ASN A O 1
ATOM 1508 N N . ASN A 1 187 ? -12.203 -11.093 20.350 1.00 64.38 187 ASN A N 1
ATOM 1509 C CA . ASN A 1 187 ? -12.798 -11.236 19.019 1.00 64.38 187 ASN A CA 1
ATOM 1510 C C . ASN A 1 187 ? -14.012 -10.296 18.869 1.00 64.38 187 ASN A C 1
ATOM 1512 O O . ASN A 1 187 ? -15.164 -10.692 19.028 1.00 64.38 187 ASN A O 1
ATOM 1516 N N . ARG A 1 188 ? -13.725 -9.008 18.656 1.00 66.94 188 ARG A N 1
ATOM 1517 C CA . ARG A 1 188 ? -14.715 -7.928 18.604 1.00 66.94 188 ARG A CA 1
ATOM 1518 C C . ARG A 1 188 ? -15.510 -7.942 17.302 1.00 66.94 188 ARG A C 1
ATOM 1520 O O . ARG A 1 188 ? -16.640 -7.456 17.291 1.00 66.94 188 ARG A O 1
ATOM 1527 N N . LEU A 1 189 ? -14.938 -8.488 16.229 1.00 80.44 189 LEU A N 1
ATOM 1528 C CA . LEU A 1 189 ? -15.563 -8.473 14.913 1.00 80.44 189 LEU A CA 1
ATOM 1529 C C . LEU A 1 189 ? -16.641 -9.556 14.821 1.00 80.44 189 LEU A C 1
ATOM 1531 O O . LEU A 1 189 ? -16.449 -10.704 15.216 1.00 80.44 189 LEU A O 1
ATOM 1535 N N . THR A 1 190 ? -17.791 -9.172 14.291 1.00 71.44 190 THR A N 1
ATOM 1536 C CA . THR A 1 190 ? -18.920 -10.052 13.995 1.00 71.44 190 THR A CA 1
ATOM 1537 C C . THR A 1 190 ? -19.090 -10.168 12.482 1.00 71.44 190 THR A C 1
ATOM 1539 O O . THR A 1 190 ? -18.422 -9.495 11.699 1.00 71.44 190 THR A O 1
ATOM 1542 N N . ARG A 1 191 ? -20.014 -11.027 12.038 1.00 66.44 191 ARG A N 1
ATOM 1543 C CA . ARG A 1 191 ? -20.284 -11.225 10.604 1.00 66.44 191 ARG A CA 1
ATOM 1544 C C . ARG A 1 191 ? -20.933 -10.018 9.908 1.00 66.44 191 ARG A C 1
ATOM 1546 O O . ARG A 1 191 ? -20.971 -10.002 8.686 1.00 66.44 191 ARG A O 1
ATOM 1553 N N . LYS A 1 192 ? -21.466 -9.033 10.645 1.00 71.62 192 LYS A N 1
ATOM 1554 C CA . LYS A 1 192 ? -22.139 -7.844 10.087 1.00 71.62 192 LYS A CA 1
ATOM 1555 C C . LYS A 1 192 ? -21.646 -6.577 10.792 1.00 71.62 192 LYS A C 1
ATOM 1557 O O . LYS A 1 192 ? -21.444 -6.607 12.001 1.00 71.62 192 LYS A O 1
ATOM 1562 N N . ARG A 1 193 ? -21.464 -5.480 10.044 1.00 82.25 193 ARG A N 1
ATOM 1563 C CA . ARG A 1 193 ? -20.962 -4.177 10.539 1.00 82.25 193 ARG A CA 1
ATOM 1564 C C . ARG A 1 193 ? -19.647 -4.272 11.322 1.00 82.25 193 ARG A C 1
ATOM 1566 O O . ARG A 1 193 ? -19.544 -3.865 12.478 1.00 82.25 193 ARG A O 1
ATOM 1573 N N . SER A 1 194 ? -18.637 -4.863 10.694 1.00 88.00 194 SER A N 1
ATOM 1574 C CA . SER A 1 194 ? -17.302 -5.009 11.273 1.00 88.00 194 SER A CA 1
ATOM 1575 C C . SER A 1 194 ? -16.232 -4.644 10.253 1.00 88.00 194 SER A C 1
ATOM 1577 O O . SER A 1 194 ? -16.351 -5.007 9.088 1.00 88.00 194 SER A O 1
ATOM 1579 N N . ILE A 1 195 ? -15.198 -3.924 10.675 1.00 91.50 195 ILE A N 1
ATOM 1580 C CA . ILE A 1 195 ? -14.098 -3.506 9.801 1.00 91.50 195 ILE A CA 1
ATOM 1581 C C . ILE A 1 195 ? -12.777 -3.859 10.485 1.00 91.50 195 ILE A C 1
ATOM 1583 O O . ILE A 1 195 ? -12.483 -3.400 11.592 1.00 91.50 195 ILE A O 1
ATOM 1587 N N . LEU A 1 196 ? -11.975 -4.697 9.833 1.00 94.19 196 LEU A N 1
ATOM 1588 C CA . LEU A 1 196 ? -10.610 -4.979 10.259 1.00 94.19 196 LEU A CA 1
ATOM 1589 C C . LEU A 1 196 ? -9.677 -3.942 9.631 1.00 94.19 196 LEU A C 1
ATOM 1591 O O . LEU A 1 196 ? -9.546 -3.889 8.415 1.00 94.19 196 LEU A O 1
ATOM 1595 N N . VAL A 1 197 ? -9.021 -3.128 10.447 1.00 95.62 197 VAL A N 1
ATOM 1596 C CA . VAL A 1 197 ? -8.027 -2.156 9.987 1.00 95.62 197 VAL A CA 1
ATOM 1597 C C . VAL A 1 197 ? -6.647 -2.779 10.161 1.00 95.62 197 VAL A C 1
ATOM 1599 O O . VAL A 1 197 ? -6.223 -3.048 11.283 1.00 95.62 197 VAL A O 1
ATOM 1602 N N . ILE A 1 198 ? -5.955 -3.038 9.058 1.00 96.88 198 ILE A N 1
ATOM 1603 C CA . ILE A 1 198 ? -4.611 -3.611 9.052 1.00 96.88 198 ILE A CA 1
ATOM 1604 C C . ILE A 1 198 ? -3.634 -2.522 8.633 1.00 96.88 198 ILE A C 1
ATOM 1606 O O . ILE A 1 198 ? -3.672 -2.039 7.504 1.00 96.88 198 ILE A O 1
ATOM 1610 N N . VAL A 1 199 ? -2.756 -2.142 9.553 1.00 97.44 199 VAL A N 1
ATOM 1611 C CA . VAL A 1 199 ? -1.771 -1.085 9.348 1.00 97.44 199 VAL A CA 1
ATOM 1612 C C . VAL A 1 199 ? -0.414 -1.713 9.031 1.00 97.44 199 VAL A C 1
ATOM 1614 O O . VAL A 1 199 ? 0.199 -2.363 9.884 1.00 97.44 199 VAL A O 1
ATOM 1617 N N . LYS A 1 200 ? 0.074 -1.514 7.808 1.00 96.94 200 LYS A N 1
ATOM 1618 C CA . LYS A 1 200 ? 1.444 -1.828 7.402 1.00 96.94 200 LYS A CA 1
ATOM 1619 C C . LYS A 1 200 ? 2.395 -0.888 8.141 1.00 96.94 200 LYS A C 1
ATOM 1621 O O . LYS A 1 200 ? 2.315 0.329 8.017 1.00 96.94 200 LYS A O 1
ATOM 1626 N N . SER A 1 201 ? 3.285 -1.465 8.941 1.00 96.00 201 SER A N 1
ATOM 1627 C CA . SER A 1 201 ? 4.277 -0.732 9.736 1.00 96.00 201 SER A CA 1
ATOM 1628 C C . SER A 1 201 ? 5.660 -1.359 9.530 1.00 96.00 201 SER A C 1
ATOM 1630 O O . SER A 1 201 ? 5.855 -2.173 8.624 1.00 96.00 201 SER A O 1
ATOM 1632 N N . ALA A 1 202 ? 6.632 -0.971 10.347 1.00 94.06 202 ALA A N 1
ATOM 1633 C CA . ALA A 1 202 ? 7.961 -1.573 10.406 1.00 94.06 202 ALA A CA 1
ATOM 1634 C C . ALA A 1 202 ? 8.363 -1.808 11.873 1.00 94.06 202 ALA A C 1
ATOM 1636 O O . ALA A 1 202 ? 7.916 -1.047 12.739 1.00 94.06 202 ALA A O 1
ATOM 1637 N N . PRO A 1 203 ? 9.193 -2.818 12.187 1.00 92.81 203 PRO A N 1
ATOM 1638 C CA . PRO A 1 203 ? 9.597 -3.160 13.555 1.00 92.81 203 PRO A CA 1
ATOM 1639 C C . PRO A 1 203 ? 9.949 -1.951 14.441 1.00 92.81 203 PRO A C 1
ATOM 1641 O O . PRO A 1 203 ? 9.406 -1.784 15.534 1.00 92.81 203 PRO A O 1
ATOM 1644 N N . GLU A 1 204 ? 10.771 -1.044 13.922 1.00 91.12 204 GLU A N 1
ATOM 1645 C CA . GLU A 1 204 ? 11.295 0.144 14.593 1.00 91.12 204 GLU A CA 1
ATOM 1646 C C . GLU A 1 204 ? 10.271 1.282 14.786 1.00 91.12 204 GLU A C 1
ATOM 1648 O O . GLU A 1 204 ? 10.479 2.168 15.619 1.00 91.12 204 GLU A O 1
ATOM 1653 N N . ARG A 1 205 ? 9.131 1.262 14.079 1.00 92.56 205 ARG A N 1
ATOM 1654 C CA . ARG A 1 205 ? 8.095 2.317 14.109 1.00 92.56 205 ARG A CA 1
ATOM 1655 C C . ARG A 1 205 ? 7.115 2.199 15.290 1.00 92.56 205 ARG A C 1
ATOM 1657 O O . ARG A 1 205 ? 5.931 2.513 15.170 1.00 92.56 205 ARG A O 1
ATOM 1664 N N . ILE A 1 206 ? 7.608 1.817 16.473 1.00 92.56 206 ILE A N 1
ATOM 1665 C CA . ILE A 1 206 ? 6.799 1.665 17.704 1.00 92.56 206 ILE A CA 1
ATOM 1666 C C . ILE A 1 206 ? 6.029 2.957 18.033 1.00 92.56 206 ILE A C 1
ATOM 1668 O O . ILE A 1 206 ? 4.857 2.914 18.400 1.00 92.56 206 ILE A O 1
ATOM 1672 N N . LYS A 1 207 ? 6.662 4.127 17.862 1.00 93.44 207 LYS A N 1
ATOM 1673 C CA . LYS A 1 207 ? 6.040 5.433 18.152 1.00 93.44 207 LYS A CA 1
ATOM 1674 C C . LYS A 1 207 ? 4.843 5.746 17.249 1.00 93.44 207 LYS A C 1
ATOM 1676 O O . LYS A 1 207 ? 3.875 6.336 17.727 1.00 93.44 207 LYS A O 1
ATOM 1681 N N . ASN A 1 208 ? 4.893 5.356 15.974 1.00 95.50 208 ASN A N 1
ATOM 1682 C CA . ASN A 1 208 ? 3.780 5.546 15.041 1.00 95.50 208 ASN A CA 1
ATOM 1683 C C . ASN A 1 208 ? 2.595 4.675 15.457 1.00 95.50 208 ASN A C 1
ATOM 1685 O O . ASN A 1 208 ? 1.483 5.179 15.602 1.00 95.50 208 ASN A O 1
ATOM 1689 N N . ARG A 1 209 ? 2.852 3.395 15.756 1.00 96.12 209 ARG A N 1
ATOM 1690 C CA . ARG A 1 209 ? 1.824 2.471 16.253 1.00 96.12 209 ARG A CA 1
ATOM 1691 C C . ARG A 1 209 ? 1.185 2.964 17.547 1.00 96.12 209 ARG A C 1
ATOM 1693 O O . ARG A 1 209 ? -0.035 2.968 17.660 1.00 96.12 209 ARG A O 1
ATOM 1700 N N . GLU A 1 210 ? 1.989 3.441 18.495 1.00 95.25 210 GLU A N 1
ATOM 1701 C CA . GLU A 1 210 ? 1.490 4.021 19.746 1.00 95.25 210 GLU A CA 1
ATOM 1702 C C . GLU A 1 210 ? 0.585 5.235 19.494 1.00 95.25 210 GLU A C 1
ATOM 1704 O O . GLU A 1 210 ? -0.493 5.324 20.076 1.00 95.25 210 GLU A O 1
ATOM 1709 N N . SER A 1 211 ? 0.979 6.133 18.584 1.00 96.00 211 SER A N 1
ATOM 1710 C CA . SER A 1 211 ? 0.163 7.293 18.214 1.00 96.00 211 SER A CA 1
ATOM 1711 C C . SER A 1 211 ? -1.163 6.889 17.569 1.00 96.00 211 SER A C 1
ATOM 1713 O O . SER A 1 211 ? -2.203 7.455 17.905 1.00 96.00 211 SER A O 1
ATOM 1715 N N . ILE A 1 212 ? -1.159 5.873 16.703 1.00 96.81 212 ILE A N 1
ATOM 1716 C CA . ILE A 1 212 ? -2.379 5.308 16.114 1.00 96.81 212 ILE A CA 1
ATOM 1717 C C . ILE A 1 212 ? -3.294 4.743 17.207 1.00 96.81 212 ILE A C 1
ATOM 1719 O O . ILE A 1 212 ? -4.485 5.062 17.238 1.00 96.81 212 ILE A O 1
ATOM 1723 N N . ARG A 1 213 ? -2.745 3.962 18.149 1.00 95.06 213 ARG A N 1
ATOM 1724 C CA . ARG A 1 213 ? -3.498 3.414 19.290 1.00 95.06 213 ARG A CA 1
ATOM 1725 C C . ARG A 1 213 ? -4.119 4.522 20.142 1.00 95.06 213 ARG A C 1
ATOM 1727 O O . ARG A 1 213 ? -5.293 4.426 20.488 1.00 95.06 213 ARG A O 1
ATOM 1734 N N . SER A 1 214 ? -3.371 5.584 20.448 1.00 93.94 214 SER A N 1
ATOM 1735 C CA . SER A 1 214 ? -3.852 6.691 21.286 1.00 93.94 214 SER A CA 1
ATOM 1736 C C . SER A 1 214 ? -4.811 7.654 20.580 1.00 93.94 214 SER A C 1
ATOM 1738 O O . SER A 1 214 ? -5.460 8.449 21.251 1.00 93.94 214 SER A O 1
ATOM 1740 N N . THR A 1 215 ? -4.904 7.610 19.248 1.00 94.50 215 THR A N 1
ATOM 1741 C CA . THR A 1 215 ? -5.767 8.497 18.449 1.00 94.50 215 THR A CA 1
ATOM 1742 C C . THR A 1 215 ? -6.992 7.753 17.947 1.00 94.50 215 THR A C 1
ATOM 1744 O O . THR A 1 215 ? -7.866 7.399 18.745 1.00 94.50 215 THR A O 1
ATOM 1747 N N . PHE A 1 216 ? -7.073 7.490 16.641 1.00 92.62 216 PHE A N 1
ATOM 1748 C CA . PHE A 1 216 ? -8.228 6.840 16.052 1.00 92.62 216 PHE A CA 1
ATOM 1749 C C . PHE A 1 216 ? -8.411 5.430 16.596 1.00 92.62 216 PHE A C 1
ATOM 1751 O O . PHE A 1 216 ? -9.551 5.050 16.827 1.00 92.62 216 PHE A O 1
ATOM 1758 N N . GLY A 1 217 ? -7.339 4.713 16.947 1.00 89.75 217 GLY A N 1
ATOM 1759 C CA . GLY A 1 217 ? -7.430 3.399 17.585 1.00 89.75 217 GLY A CA 1
ATOM 1760 C C . GLY A 1 217 ? -8.248 3.372 18.875 1.00 89.75 217 GLY A C 1
ATOM 1761 O O . GLY A 1 217 ? -9.015 2.436 19.077 1.00 89.75 217 GLY A O 1
ATOM 1762 N N . SER A 1 218 ? -8.168 4.419 19.698 1.00 85.62 218 SER A N 1
ATOM 1763 C CA . SER A 1 218 ? -8.981 4.539 20.917 1.00 85.62 218 SER A CA 1
ATOM 1764 C C . SER A 1 218 ? -10.442 4.894 20.620 1.00 85.62 218 SER A C 1
ATOM 1766 O O . SER A 1 218 ? -11.362 4.433 21.290 1.00 85.62 218 SER A O 1
ATOM 1768 N N . SER A 1 219 ? -10.680 5.694 19.578 1.00 78.94 219 SER A N 1
ATOM 1769 C CA . SER A 1 219 ? -12.027 6.153 19.213 1.00 78.94 219 SER A CA 1
ATOM 1770 C C . SER A 1 219 ? -12.867 5.064 18.550 1.00 78.94 219 SER A C 1
ATOM 1772 O O . SER A 1 219 ? -14.094 5.131 18.580 1.00 78.94 219 SER A O 1
ATOM 1774 N N . LEU A 1 220 ? -12.210 4.036 18.012 1.00 77.38 220 LEU A N 1
ATOM 1775 C CA . LEU A 1 220 ? -12.826 2.820 17.486 1.00 77.38 220 LEU A CA 1
ATOM 1776 C C . LEU A 1 220 ? -13.544 1.965 18.537 1.00 77.38 220 LEU A C 1
ATOM 1778 O O . LEU A 1 220 ? -14.278 1.051 18.170 1.00 77.38 220 LEU A O 1
ATOM 1782 N N . GLU A 1 221 ? -13.347 2.244 19.827 1.00 73.00 221 GLU A N 1
ATOM 1783 C CA . GLU A 1 221 ? -14.059 1.564 20.913 1.00 73.00 221 GLU A CA 1
ATOM 1784 C C . GLU A 1 221 ? -15.423 2.198 21.234 1.00 73.00 221 GLU A C 1
ATOM 1786 O O . GLU A 1 221 ? -16.180 1.650 22.032 1.00 73.00 221 GLU A O 1
ATOM 1791 N N . ASN A 1 222 ? -15.749 3.350 20.637 1.00 77.69 222 ASN A N 1
ATOM 1792 C CA . ASN A 1 222 ? -16.983 4.078 20.916 1.00 77.69 222 ASN A CA 1
ATOM 1793 C C . ASN A 1 222 ? -18.022 3.885 19.801 1.00 77.69 222 ASN A C 1
ATOM 1795 O O . ASN A 1 222 ? -18.042 4.641 18.825 1.00 77.69 222 ASN A O 1
ATOM 1799 N N . ASP A 1 223 ? -18.928 2.926 20.006 1.00 73.31 223 ASP A N 1
ATOM 1800 C CA . ASP A 1 223 ? -19.997 2.561 19.063 1.00 73.31 223 ASP A CA 1
ATOM 1801 C C . ASP A 1 223 ? -20.860 3.756 18.609 1.00 73.31 223 ASP A C 1
ATOM 1803 O O . ASP A 1 223 ? -21.339 3.781 17.474 1.00 73.31 223 ASP A O 1
ATOM 1807 N N . ASN A 1 224 ? -21.041 4.779 19.454 1.00 77.06 224 ASN A N 1
ATOM 1808 C CA . ASN A 1 224 ? -21.838 5.959 19.097 1.00 77.06 224 ASN A CA 1
ATOM 1809 C C . ASN A 1 224 ? -21.154 6.817 18.025 1.00 77.06 224 ASN A C 1
ATOM 1811 O O . ASN A 1 224 ? -21.828 7.382 17.167 1.00 77.06 224 ASN A O 1
ATOM 1815 N N . LEU A 1 225 ? -19.820 6.910 18.050 1.00 78.38 225 LEU A N 1
ATOM 1816 C CA . LEU A 1 225 ? -19.075 7.653 17.030 1.00 78.38 225 LEU A CA 1
ATOM 1817 C C . LEU A 1 225 ? -19.071 6.905 15.698 1.00 78.38 225 LEU A C 1
ATOM 1819 O O . LEU A 1 225 ? -19.095 7.532 14.643 1.00 78.38 225 LEU A O 1
ATOM 1823 N N . THR A 1 226 ? -19.053 5.576 15.740 1.00 81.12 226 THR A N 1
ATOM 1824 C CA . THR A 1 226 ? -18.919 4.716 14.563 1.00 81.12 226 THR A CA 1
ATOM 1825 C C . THR A 1 226 ? -20.248 4.227 13.989 1.00 81.12 226 THR A C 1
ATOM 1827 O O . THR A 1 226 ? -20.253 3.361 13.116 1.00 81.12 226 THR A O 1
ATOM 1830 N N . GLY A 1 227 ? -21.389 4.728 14.471 1.00 78.94 227 GLY A N 1
ATOM 1831 C CA . GLY A 1 227 ? -22.705 4.274 14.003 1.00 78.94 227 GLY A CA 1
ATOM 1832 C C . GLY A 1 227 ? -22.959 2.781 14.260 1.00 78.94 227 GLY A C 1
ATOM 1833 O O . GLY A 1 227 ? -23.670 2.127 13.498 1.00 78.94 227 GLY A O 1
ATOM 1834 N N . GLY A 1 228 ? -22.346 2.221 15.307 1.00 82.00 228 GLY A N 1
ATOM 1835 C CA . GLY A 1 228 ? -22.441 0.807 15.671 1.00 82.00 228 GLY A CA 1
ATOM 1836 C C . GLY A 1 228 ? -21.536 -0.135 14.869 1.00 82.00 228 GLY A C 1
ATOM 1837 O O . GLY A 1 228 ? -21.657 -1.352 15.022 1.00 82.00 228 GLY A O 1
ATOM 1838 N N . PHE A 1 229 ? -20.638 0.384 14.022 1.00 85.44 229 PHE A N 1
ATOM 1839 C CA . PHE A 1 229 ? -19.582 -0.436 13.427 1.00 85.44 229 PHE A CA 1
ATOM 1840 C C . PHE A 1 229 ? -18.533 -0.802 14.465 1.00 85.44 229 PHE A C 1
ATOM 1842 O O . PHE A 1 229 ? -17.999 0.061 15.166 1.00 85.44 229 PHE A O 1
ATOM 1849 N N . ARG A 1 230 ? -18.183 -2.088 14.491 1.00 88.81 230 ARG A N 1
ATOM 1850 C CA . ARG A 1 230 ? -17.082 -2.596 15.304 1.00 88.81 230 ARG A CA 1
ATOM 1851 C C . ARG A 1 230 ? -15.799 -2.593 14.506 1.00 88.81 230 ARG A C 1
ATOM 1853 O O . ARG A 1 230 ? -15.766 -3.045 13.363 1.00 88.81 230 ARG A O 1
ATOM 1860 N N . PHE A 1 231 ? -14.723 -2.166 15.142 1.00 90.69 231 PHE A N 1
ATOM 1861 C CA . PHE A 1 231 ? -13.419 -2.150 14.509 1.00 90.69 231 PHE A CA 1
ATOM 1862 C C . PHE A 1 231 ? -12.389 -2.906 15.324 1.00 90.69 231 PHE A C 1
ATOM 1864 O O . PHE A 1 231 ? -12.491 -3.059 16.545 1.00 90.69 231 PHE A O 1
ATOM 1871 N N . ARG A 1 232 ? -11.353 -3.353 14.623 1.00 91.44 232 ARG A N 1
ATOM 1872 C CA . ARG A 1 232 ? -10.131 -3.846 15.238 1.00 91.44 232 ARG A CA 1
ATOM 1873 C C . ARG A 1 232 ? -8.947 -3.366 14.423 1.00 91.44 232 ARG A C 1
ATOM 1875 O O . ARG A 1 232 ? -8.919 -3.605 13.222 1.00 91.44 232 ARG A O 1
ATOM 1882 N N . ILE A 1 233 ? -7.986 -2.732 15.086 1.00 93.62 233 ILE A N 1
ATOM 1883 C CA . ILE A 1 233 ? -6.692 -2.412 14.487 1.00 93.62 233 ILE A CA 1
ATOM 1884 C C . ILE A 1 233 ? -5.733 -3.562 14.758 1.00 93.62 233 ILE A C 1
ATOM 1886 O O . ILE A 1 233 ? -5.704 -4.107 15.863 1.00 93.62 233 ILE A O 1
ATOM 1890 N N . ILE A 1 234 ? -4.967 -3.922 13.739 1.00 95.06 234 ILE A N 1
ATOM 1891 C CA . ILE A 1 234 ? -3.789 -4.770 13.856 1.00 95.06 234 ILE A CA 1
ATOM 1892 C C . ILE A 1 234 ? -2.647 -4.150 13.053 1.00 95.06 234 ILE A C 1
ATOM 1894 O O . ILE A 1 234 ? -2.887 -3.459 12.062 1.00 95.06 234 ILE A O 1
ATOM 1898 N N . PHE A 1 235 ? -1.413 -4.425 13.450 1.00 97.12 235 PHE A N 1
ATOM 1899 C CA . PHE A 1 235 ? -0.222 -3.968 12.738 1.00 97.12 235 PHE A CA 1
ATOM 1900 C C . PHE A 1 235 ? 0.483 -5.148 12.081 1.00 97.12 235 PHE A C 1
ATOM 1902 O O . PHE A 1 235 ? 0.587 -6.204 12.697 1.00 97.12 235 PHE A O 1
ATOM 1909 N N . VAL A 1 236 ? 0.976 -4.986 10.854 1.00 97.44 236 VAL A N 1
ATOM 1910 C CA . VAL A 1 236 ? 1.660 -6.052 10.107 1.00 97.44 236 VAL A CA 1
ATOM 1911 C C . VAL A 1 236 ? 3.062 -5.632 9.681 1.00 97.44 236 VAL A C 1
ATOM 1913 O O . VAL A 1 236 ? 3.260 -4.548 9.128 1.00 97.44 236 VAL A O 1
ATOM 1916 N N . PHE A 1 237 ? 4.030 -6.508 9.946 1.00 96.50 237 PHE A N 1
ATOM 1917 C CA . PHE A 1 237 ? 5.423 -6.386 9.520 1.00 96.50 237 PHE A CA 1
ATOM 1918 C C . PHE A 1 237 ? 6.145 -7.747 9.576 1.00 96.50 237 PHE A C 1
ATOM 1920 O O . PHE A 1 237 ? 5.604 -8.742 10.062 1.00 96.50 237 PHE A O 1
ATOM 1927 N N . GLY A 1 238 ? 7.348 -7.814 9.015 1.00 94.12 238 GLY A N 1
ATOM 1928 C CA . GLY A 1 238 ? 8.253 -8.960 9.078 1.00 94.12 238 GLY A CA 1
ATOM 1929 C C . GLY A 1 238 ? 9.225 -8.887 10.260 1.00 94.12 238 GLY A C 1
ATOM 1930 O O . GLY A 1 238 ? 9.137 -8.026 11.134 1.00 94.12 238 GLY A O 1
ATOM 1931 N N . LYS A 1 239 ? 10.196 -9.797 10.277 1.00 90.44 239 LYS A N 1
ATOM 1932 C CA . LYS A 1 239 ? 11.325 -9.783 11.210 1.00 90.44 239 LYS A CA 1
ATOM 1933 C C . LYS A 1 239 ? 12.247 -8.593 10.943 1.00 90.44 239 LYS A C 1
ATOM 1935 O O . LYS A 1 239 ? 12.559 -8.326 9.780 1.00 90.44 239 LYS A O 1
ATOM 1940 N N . PRO A 1 240 ? 12.776 -7.948 11.988 1.00 88.00 240 PRO A N 1
ATOM 1941 C CA . PRO A 1 240 ? 13.864 -7.003 11.808 1.00 88.00 240 PRO A CA 1
ATOM 1942 C C . PRO A 1 240 ? 15.173 -7.698 11.402 1.00 88.00 240 PRO A C 1
ATOM 1944 O O . PRO A 1 240 ? 15.372 -8.877 11.694 1.00 88.00 240 PRO A O 1
ATOM 1947 N N . VAL A 1 241 ? 16.080 -6.946 10.771 1.00 79.12 241 VAL A N 1
ATOM 1948 C CA . VAL A 1 241 ? 17.458 -7.399 10.491 1.00 79.12 241 VAL A CA 1
ATOM 1949 C C . VAL A 1 241 ? 18.358 -7.182 11.710 1.00 79.12 241 VAL A C 1
ATOM 1951 O O . VAL A 1 241 ? 18.970 -8.128 12.192 1.00 79.12 241 VAL A O 1
ATOM 1954 N N . ASP A 1 242 ? 18.372 -5.953 12.240 1.00 70.62 242 ASP A N 1
ATOM 1955 C CA . ASP A 1 242 ? 19.308 -5.520 13.294 1.00 70.62 242 ASP A CA 1
ATOM 1956 C C . ASP A 1 242 ? 18.617 -5.103 14.611 1.00 70.62 242 ASP A C 1
ATOM 1958 O O . ASP A 1 242 ? 19.275 -4.760 15.593 1.00 70.62 242 ASP A O 1
ATOM 1962 N N . PHE A 1 243 ? 17.280 -5.084 14.650 1.00 66.12 243 PHE A N 1
ATOM 1963 C CA . PHE A 1 243 ? 16.514 -4.629 15.816 1.00 66.12 243 PHE A CA 1
ATOM 1964 C C . PHE A 1 243 ? 16.354 -5.748 16.853 1.00 66.12 243 PHE A C 1
ATOM 1966 O O . PHE A 1 243 ? 16.010 -6.882 16.517 1.00 66.12 243 PHE A O 1
ATOM 1973 N N . VAL A 1 244 ? 16.550 -5.412 18.130 1.00 66.69 244 VAL A N 1
ATOM 1974 C CA . VAL A 1 244 ? 16.425 -6.361 19.244 1.00 66.69 244 VAL A CA 1
ATOM 1975 C C . VAL A 1 244 ? 14.961 -6.780 19.413 1.00 66.69 244 VAL A C 1
ATOM 1977 O O . VAL A 1 244 ? 14.097 -5.948 19.702 1.00 66.69 244 VAL A O 1
ATOM 1980 N N . MET A 1 245 ? 14.693 -8.080 19.257 1.00 69.56 245 MET A N 1
ATOM 1981 C CA . MET A 1 245 ? 13.352 -8.674 19.353 1.00 69.56 245 MET A CA 1
ATOM 1982 C C . MET A 1 245 ? 12.650 -8.384 20.690 1.00 69.56 245 MET A C 1
ATOM 1984 O O . MET A 1 245 ? 11.431 -8.226 20.706 1.00 69.56 245 MET A O 1
ATOM 1988 N N . ASP A 1 246 ? 13.397 -8.206 21.781 1.00 71.62 246 ASP A N 1
ATOM 1989 C CA . ASP A 1 246 ? 12.869 -7.976 23.133 1.00 71.62 246 ASP A CA 1
ATOM 1990 C C . ASP A 1 246 ? 11.900 -6.782 23.221 1.00 71.62 246 ASP A C 1
ATOM 1992 O O . ASP A 1 246 ? 10.880 -6.845 23.909 1.00 71.62 246 ASP A O 1
ATOM 1996 N N . ASN A 1 247 ? 12.162 -5.693 22.488 1.00 79.31 247 ASN A N 1
ATOM 1997 C CA . ASN A 1 247 ? 11.273 -4.524 22.483 1.00 79.31 247 ASN A CA 1
ATOM 1998 C C . ASN A 1 247 ? 9.926 -4.825 21.805 1.00 79.31 247 ASN A C 1
ATOM 2000 O O . ASN A 1 247 ? 8.887 -4.337 22.256 1.00 79.31 247 ASN A O 1
ATOM 2004 N N . LEU A 1 248 ? 9.935 -5.641 20.746 1.00 84.31 248 LEU A N 1
ATOM 2005 C CA . LEU A 1 248 ? 8.712 -6.087 20.075 1.00 84.31 248 LEU A CA 1
ATOM 2006 C C . LEU A 1 248 ? 7.942 -7.075 20.944 1.00 84.31 248 LEU A C 1
ATOM 2008 O O . LEU A 1 248 ? 6.718 -7.014 20.984 1.00 84.31 248 LEU A O 1
ATOM 2012 N N . GLU A 1 249 ? 8.631 -7.959 21.665 1.00 85.31 249 GLU A N 1
ATOM 2013 C CA . GLU A 1 249 ? 7.984 -8.885 22.595 1.00 85.31 249 GLU A CA 1
ATOM 2014 C C . GLU A 1 249 ? 7.254 -8.139 23.716 1.00 85.31 249 GLU A C 1
ATOM 2016 O O . GLU A 1 249 ? 6.123 -8.492 24.057 1.00 85.31 249 GLU A O 1
ATOM 2021 N N . LEU A 1 250 ? 7.858 -7.073 24.252 1.00 88.38 250 LEU A N 1
ATOM 2022 C CA . LEU A 1 250 ? 7.225 -6.210 25.250 1.00 88.38 250 LEU A CA 1
ATOM 2023 C C . LEU A 1 250 ? 6.000 -5.479 24.693 1.00 88.38 250 LEU A C 1
ATOM 2025 O O . LEU A 1 250 ? 4.951 -5.476 25.341 1.00 88.38 250 LEU A O 1
ATOM 2029 N N . GLU A 1 251 ? 6.113 -4.880 23.503 1.00 91.25 251 GLU A N 1
ATOM 2030 C CA . GLU A 1 251 ? 4.978 -4.238 22.831 1.00 91.25 251 GLU A CA 1
ATOM 2031 C C . GLU A 1 251 ? 3.844 -5.241 22.612 1.00 91.25 251 GLU A C 1
ATOM 2033 O O . GLU A 1 251 ? 2.689 -4.989 22.956 1.00 91.25 251 GLU A O 1
ATOM 2038 N N . ASN A 1 252 ? 4.190 -6.414 22.099 1.00 89.00 252 ASN A N 1
ATOM 2039 C CA . ASN A 1 252 ? 3.234 -7.447 21.786 1.00 89.00 252 ASN A CA 1
ATOM 2040 C C . ASN A 1 252 ? 2.531 -8.001 23.028 1.00 89.00 252 ASN A C 1
ATOM 2042 O O . ASN A 1 252 ? 1.317 -8.184 23.029 1.00 89.00 252 ASN A O 1
ATOM 2046 N N . LYS A 1 253 ? 3.281 -8.226 24.111 1.00 89.31 253 LYS A N 1
ATOM 2047 C CA . LYS A 1 253 ? 2.730 -8.656 25.401 1.00 89.31 253 LYS A CA 1
ATOM 2048 C C . LYS A 1 253 ? 1.755 -7.626 25.974 1.00 89.31 253 LYS A C 1
ATOM 2050 O O . LYS A 1 253 ? 0.856 -7.996 26.724 1.00 89.31 253 LYS A O 1
ATOM 2055 N N . LYS A 1 254 ? 1.949 -6.345 25.653 1.00 90.56 254 LYS A N 1
ATOM 2056 C CA . LYS A 1 254 ? 1.090 -5.253 26.112 1.00 90.56 254 LYS A CA 1
ATOM 2057 C C . LYS A 1 254 ? -0.183 -5.115 25.273 1.00 90.56 254 LYS A C 1
ATOM 2059 O O . LYS A 1 254 ? -1.245 -4.923 25.857 1.00 90.56 254 LYS A O 1
ATOM 2064 N N . TYR A 1 255 ? -0.079 -5.177 23.944 1.00 91.56 255 TYR A N 1
ATOM 2065 C CA . TYR A 1 255 ? -1.185 -4.809 23.046 1.00 91.56 255 TYR A CA 1
ATOM 2066 C C . TYR A 1 255 ? -1.840 -5.978 22.309 1.00 91.56 255 TYR A C 1
ATOM 2068 O O . TYR A 1 255 ? -3.007 -5.872 21.942 1.00 91.56 255 TYR A O 1
ATOM 2076 N N . GLU A 1 256 ? -1.128 -7.092 22.117 1.00 91.31 256 GLU A N 1
ATOM 2077 C CA . GLU A 1 256 ? -1.635 -8.308 21.464 1.00 91.31 256 GLU A CA 1
ATOM 2078 C C . GLU A 1 256 ? -2.262 -8.063 20.066 1.00 91.31 256 GLU A C 1
ATOM 2080 O O . GLU A 1 256 ? -3.182 -8.774 19.639 1.00 91.31 256 GLU A O 1
ATOM 2085 N N . ASP A 1 257 ? -1.774 -7.048 19.343 1.00 93.62 257 ASP A N 1
ATOM 2086 C CA . ASP A 1 257 ? -2.322 -6.540 18.077 1.00 93.62 257 ASP A CA 1
ATOM 2087 C C . ASP A 1 257 ? -1.350 -6.649 16.885 1.00 93.62 257 ASP A C 1
ATOM 2089 O O . ASP A 1 257 ? -1.611 -6.090 15.819 1.00 93.62 257 ASP A O 1
ATOM 2093 N N . LEU A 1 258 ? -0.252 -7.397 17.032 1.00 94.94 258 LEU A N 1
ATOM 2094 C CA . LEU A 1 258 ? 0.796 -7.509 16.017 1.00 94.94 258 LEU A CA 1
ATOM 2095 C C . LEU A 1 258 ? 0.676 -8.794 15.183 1.00 94.94 258 LEU A C 1
ATOM 2097 O O . LEU A 1 258 ? 0.508 -9.894 15.704 1.00 94.94 258 LEU A O 1
ATOM 2101 N N . ILE A 1 259 ? 0.836 -8.663 13.872 1.00 95.75 259 ILE A N 1
ATOM 2102 C CA . ILE A 1 259 ? 1.179 -9.738 12.946 1.00 95.75 259 ILE A CA 1
ATOM 2103 C C . ILE A 1 259 ? 2.671 -9.610 12.651 1.00 95.75 259 ILE A C 1
ATOM 2105 O O . ILE A 1 259 ? 3.097 -8.621 12.056 1.00 95.75 259 ILE A O 1
ATOM 2109 N N . ILE A 1 260 ? 3.442 -10.637 13.013 1.00 94.88 260 ILE A N 1
ATOM 2110 C CA . ILE A 1 260 ? 4.855 -10.744 12.631 1.00 94.88 260 ILE A CA 1
ATOM 2111 C C . ILE A 1 260 ? 4.995 -11.928 11.683 1.00 94.88 260 ILE A C 1
ATOM 2113 O O . ILE A 1 260 ? 4.784 -13.078 12.082 1.00 94.88 260 ILE A O 1
ATOM 2117 N N . GLY A 1 261 ? 5.305 -11.646 10.420 1.00 94.75 261 GLY A N 1
ATOM 2118 C CA . GLY A 1 261 ? 5.527 -12.672 9.407 1.00 94.75 261 GLY A CA 1
ATOM 2119 C C . GLY A 1 261 ? 6.956 -13.206 9.399 1.00 94.75 261 GLY A C 1
ATOM 2120 O O . GLY A 1 261 ? 7.903 -12.491 9.729 1.00 94.75 261 GLY A O 1
ATOM 2121 N N . ASP A 1 262 ? 7.123 -14.463 8.988 1.00 93.56 262 ASP A N 1
ATOM 2122 C CA . ASP A 1 262 ? 8.433 -15.094 8.828 1.00 93.56 262 ASP A CA 1
ATOM 2123 C C . ASP A 1 262 ? 9.121 -14.671 7.519 1.00 93.56 262 ASP A C 1
ATOM 2125 O O . ASP A 1 262 ? 9.326 -15.454 6.597 1.00 93.56 262 ASP A O 1
ATOM 2129 N N . PHE A 1 263 ? 9.442 -13.385 7.416 1.00 93.06 263 PHE A N 1
ATOM 2130 C CA . PHE A 1 263 ? 10.218 -12.795 6.325 1.00 93.06 263 PHE A CA 1
ATOM 2131 C C . PHE A 1 263 ? 10.998 -11.590 6.849 1.00 93.06 263 PHE A C 1
ATOM 2133 O O . PHE A 1 263 ? 10.669 -11.065 7.906 1.00 93.06 263 PHE A O 1
ATOM 2140 N N . ILE A 1 264 ? 12.042 -11.158 6.146 1.00 91.31 264 ILE A N 1
ATOM 2141 C CA . ILE A 1 264 ? 12.791 -9.955 6.532 1.00 91.31 264 ILE A CA 1
ATOM 2142 C C . ILE A 1 264 ? 11.991 -8.711 6.151 1.00 91.31 264 ILE A C 1
ATOM 2144 O O . ILE A 1 264 ? 11.639 -8.550 4.981 1.00 91.31 264 ILE A O 1
ATOM 2148 N N . ASP A 1 265 ? 11.727 -7.833 7.116 1.00 92.69 265 ASP A N 1
ATOM 2149 C CA . ASP A 1 265 ? 11.040 -6.572 6.861 1.00 92.69 265 ASP A CA 1
ATOM 2150 C C . ASP A 1 265 ? 11.940 -5.620 6.074 1.00 92.69 265 ASP A C 1
ATOM 2152 O O . ASP A 1 265 ? 13.014 -5.224 6.528 1.00 92.69 265 ASP A O 1
ATOM 2156 N N . ASN A 1 266 ? 11.510 -5.289 4.863 1.00 87.31 266 ASN A N 1
ATOM 2157 C CA . ASN A 1 266 ? 12.061 -4.215 4.054 1.00 87.31 266 ASN A CA 1
ATOM 2158 C C . ASN A 1 266 ? 11.008 -3.776 3.028 1.00 87.31 266 ASN A C 1
ATOM 2160 O O . ASN A 1 266 ? 9.996 -4.452 2.827 1.00 87.31 266 ASN A O 1
ATOM 2164 N N . TYR A 1 267 ? 11.274 -2.655 2.361 1.00 80.69 267 TYR A N 1
ATOM 2165 C CA . TYR A 1 267 ? 10.364 -2.060 1.382 1.00 80.69 267 TYR A CA 1
ATOM 2166 C C . TYR A 1 267 ? 9.988 -3.013 0.231 1.00 80.69 267 TYR A C 1
ATOM 2168 O O . TYR A 1 267 ? 8.814 -3.140 -0.100 1.00 80.69 267 TYR A O 1
ATOM 2176 N N . PHE A 1 268 ? 10.952 -3.757 -0.323 1.00 78.50 268 PHE A N 1
ATOM 2177 C CA . PHE A 1 268 ? 10.718 -4.700 -1.429 1.00 78.50 268 PHE A CA 1
ATOM 2178 C C . PHE A 1 268 ? 9.926 -5.954 -1.024 1.00 78.50 268 PHE A C 1
ATOM 2180 O O . PHE A 1 268 ? 9.483 -6.712 -1.883 1.00 78.50 268 PHE A O 1
ATOM 2187 N N . ASN A 1 269 ? 9.732 -6.163 0.279 1.00 90.00 269 ASN A N 1
ATOM 2188 C CA . ASN A 1 269 ? 8.925 -7.234 0.850 1.00 90.00 269 ASN A CA 1
ATOM 2189 C C . ASN A 1 269 ? 7.552 -6.738 1.341 1.00 90.00 269 ASN A C 1
ATOM 2191 O O . ASN A 1 269 ? 6.857 -7.469 2.052 1.00 90.00 269 ASN A O 1
ATOM 2195 N N . ASN A 1 270 ? 7.114 -5.531 0.964 1.00 88.62 270 ASN A N 1
ATOM 2196 C CA . ASN A 1 270 ? 5.784 -5.027 1.323 1.00 88.62 270 ASN A CA 1
ATOM 2197 C C . ASN A 1 270 ? 4.652 -5.920 0.794 1.00 88.62 270 ASN A C 1
ATOM 2199 O O . ASN A 1 270 ? 3.665 -6.128 1.500 1.00 88.62 270 ASN A O 1
ATOM 2203 N N . THR A 1 271 ? 4.821 -6.568 -0.363 1.00 90.06 271 THR A N 1
ATOM 2204 C CA . THR A 1 271 ? 3.839 -7.552 -0.853 1.00 90.06 271 THR A CA 1
ATOM 2205 C C . THR A 1 271 ? 3.659 -8.727 0.099 1.00 90.06 271 THR A C 1
ATOM 2207 O O . THR A 1 271 ? 2.559 -9.266 0.216 1.00 90.06 271 THR A O 1
ATOM 2210 N N . LEU A 1 272 ? 4.690 -9.100 0.862 1.00 95.31 272 LEU A N 1
ATOM 2211 C CA . LEU A 1 272 ? 4.531 -10.102 1.910 1.00 95.31 272 LEU A CA 1
ATOM 2212 C C . LEU A 1 272 ? 3.624 -9.563 3.024 1.00 95.31 272 LEU A C 1
ATOM 2214 O O . LEU A 1 272 ? 2.705 -10.266 3.430 1.00 95.31 272 LEU A O 1
ATOM 2218 N N . LYS A 1 273 ? 3.759 -8.299 3.450 1.00 96.00 273 LYS A N 1
ATOM 2219 C CA . LYS A 1 273 ? 2.813 -7.684 4.407 1.00 96.00 273 LYS A CA 1
ATOM 2220 C C . LYS A 1 273 ? 1.373 -7.762 3.893 1.00 96.00 273 LYS A C 1
ATOM 2222 O O . LYS A 1 273 ? 0.481 -8.142 4.653 1.00 96.00 273 LYS A O 1
ATOM 2227 N N . PHE A 1 274 ? 1.153 -7.492 2.606 1.00 96.12 274 PHE A N 1
ATOM 2228 C CA . PHE A 1 274 ? -0.154 -7.652 1.964 1.00 96.12 274 PHE A CA 1
ATOM 2229 C C . PHE A 1 274 ? -0.655 -9.105 2.009 1.00 96.12 274 PHE A C 1
ATOM 2231 O O . PHE A 1 274 ? -1.743 -9.356 2.523 1.00 96.12 274 PHE A O 1
ATOM 2238 N N . ILE A 1 275 ? 0.147 -10.087 1.583 1.00 96.44 275 ILE A N 1
ATOM 2239 C CA . ILE A 1 275 ? -0.231 -11.514 1.608 1.00 96.44 275 ILE A CA 1
ATOM 2240 C C . ILE A 1 275 ? -0.579 -11.978 3.030 1.00 96.44 275 ILE A C 1
ATOM 2242 O O . ILE A 1 275 ? -1.589 -12.652 3.235 1.00 96.44 275 ILE A O 1
ATOM 2246 N N . TYR A 1 276 ? 0.214 -11.591 4.033 1.00 97.25 276 TYR A N 1
ATOM 2247 C CA . TYR A 1 276 ? -0.064 -11.902 5.439 1.00 97.25 276 TYR A CA 1
ATOM 2248 C C . TYR A 1 276 ? -1.362 -11.245 5.931 1.00 97.25 276 TYR A C 1
ATOM 2250 O O . TYR A 1 276 ? -2.101 -11.865 6.700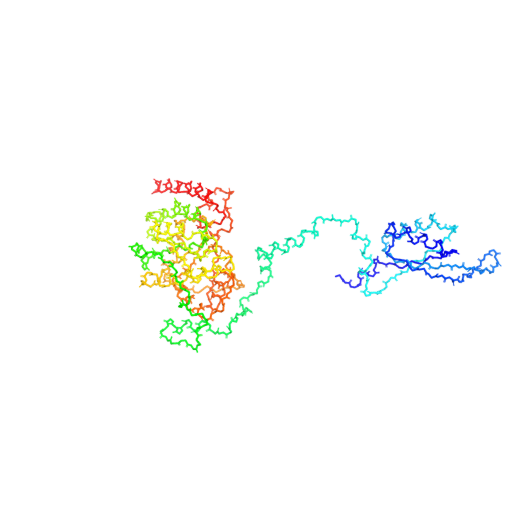 1.00 97.25 276 TYR A O 1
ATOM 2258 N N . SER A 1 277 ? -1.668 -10.036 5.452 1.00 96.75 277 SER A N 1
ATOM 2259 C CA . SER A 1 277 ? -2.915 -9.319 5.745 1.00 96.75 277 SER A CA 1
ATOM 2260 C C . SER A 1 277 ? -4.131 -10.057 5.185 1.00 96.75 277 SER A C 1
ATOM 2262 O O . SER A 1 277 ? -5.061 -10.353 5.936 1.00 96.75 277 SER A O 1
ATOM 2264 N N . ILE A 1 278 ? -4.093 -10.440 3.901 1.00 97.19 278 ILE A N 1
ATOM 2265 C CA . ILE A 1 278 ? -5.159 -11.220 3.248 1.00 97.19 278 ILE A CA 1
ATOM 2266 C C . ILE A 1 278 ? -5.333 -12.574 3.941 1.00 97.19 278 ILE A C 1
ATOM 2268 O O . ILE A 1 278 ? -6.445 -12.949 4.309 1.00 97.19 278 ILE A O 1
ATOM 2272 N N . LYS A 1 279 ? -4.230 -13.284 4.210 1.00 95.44 279 LYS A N 1
ATOM 2273 C CA . LYS A 1 279 ? -4.243 -14.582 4.896 1.00 95.44 279 LYS A CA 1
ATOM 2274 C C . LYS A 1 279 ? -4.872 -14.503 6.288 1.00 95.44 279 LYS A C 1
ATOM 2276 O O . LYS A 1 279 ? -5.638 -15.391 6.662 1.00 95.44 279 LYS A O 1
ATOM 2281 N N . PHE A 1 280 ? -4.542 -13.472 7.065 1.00 95.12 280 PHE A N 1
ATOM 2282 C CA . PHE A 1 280 ? -5.108 -13.283 8.399 1.00 95.12 280 PHE A CA 1
ATOM 2283 C C . PHE A 1 280 ? -6.585 -12.876 8.348 1.00 95.12 280 PHE A C 1
ATOM 2285 O O . PHE A 1 280 ? -7.379 -13.396 9.126 1.00 95.12 280 PHE A O 1
ATOM 2292 N N . ALA A 1 281 ? -6.962 -11.986 7.428 1.00 95.00 281 ALA A N 1
ATOM 2293 C CA . ALA A 1 281 ? -8.339 -11.534 7.256 1.00 95.00 281 ALA A CA 1
ATOM 2294 C C . ALA A 1 281 ? -9.278 -12.648 6.764 1.00 95.00 281 ALA A C 1
ATOM 2296 O O . ALA A 1 281 ? -10.419 -12.729 7.223 1.00 95.00 281 ALA A O 1
ATOM 2297 N N . HIS A 1 282 ? -8.797 -13.515 5.866 1.00 94.38 282 HIS A N 1
ATOM 2298 C CA . HIS A 1 282 ? -9.550 -14.652 5.333 1.00 94.38 282 HIS A CA 1
ATOM 2299 C C . HIS A 1 282 ? -9.906 -15.671 6.418 1.00 94.38 282 HIS A C 1
ATOM 2301 O O . HIS A 1 282 ? -11.046 -16.125 6.486 1.00 94.38 282 HIS A O 1
ATOM 2307 N N . ASN A 1 283 ? -8.951 -15.999 7.292 1.00 90.25 283 ASN A N 1
ATOM 2308 C CA . ASN A 1 283 ? -9.156 -16.938 8.392 1.00 90.25 283 ASN A CA 1
ATOM 2309 C C . ASN A 1 283 ? -9.034 -16.241 9.752 1.00 90.25 283 ASN A C 1
ATOM 2311 O O . ASN A 1 283 ? -8.236 -16.619 10.620 1.00 90.25 283 ASN A O 1
ATOM 2315 N N . TYR A 1 284 ? -9.821 -15.187 9.926 1.00 91.31 284 TYR A N 1
ATOM 2316 C CA . TYR A 1 284 ? -9.738 -14.344 11.100 1.00 91.31 284 TYR A CA 1
ATOM 2317 C C . TYR A 1 284 ? -10.191 -15.104 12.343 1.00 91.31 284 TYR A C 1
ATOM 2319 O O . TYR A 1 284 ? -11.347 -15.506 12.479 1.00 91.31 284 TYR A O 1
ATOM 2327 N N . CYS A 1 285 ? -9.253 -15.324 13.265 1.00 86.44 285 CYS A N 1
ATOM 2328 C CA . CYS A 1 285 ? -9.495 -16.038 14.516 1.00 86.44 285 CYS A CA 1
ATOM 2329 C C . CYS A 1 285 ? -10.155 -17.420 14.357 1.00 86.44 285 CYS A C 1
ATOM 2331 O O . CYS A 1 285 ? -10.906 -17.844 15.235 1.00 86.44 285 CYS A O 1
ATOM 2333 N N . ASN A 1 286 ? -9.883 -18.125 13.250 1.00 82.44 286 ASN A N 1
ATOM 2334 C CA . ASN A 1 286 ? -10.548 -19.385 12.883 1.00 82.44 286 ASN A CA 1
ATOM 2335 C C . ASN A 1 286 ? -12.085 -19.274 12.763 1.00 82.44 286 ASN A C 1
ATOM 2337 O O . ASN A 1 286 ? -12.784 -20.284 12.782 1.00 82.44 286 ASN A O 1
ATOM 2341 N N . GLY A 1 287 ? -12.618 -18.051 12.670 1.00 79.62 287 GLY A N 1
ATOM 2342 C CA . GLY A 1 287 ? -14.047 -17.744 12.577 1.00 79.62 287 GLY A CA 1
ATOM 2343 C C . GLY A 1 287 ? -14.536 -17.483 11.150 1.00 79.62 287 GLY A C 1
ATOM 2344 O O . GLY A 1 287 ? -15.718 -17.183 10.963 1.00 79.62 287 GLY A O 1
ATOM 2345 N N . GLY A 1 288 ? -13.642 -17.603 10.164 1.00 85.94 288 GLY A N 1
ATOM 2346 C CA . GLY A 1 288 ? -13.880 -17.266 8.764 1.00 85.94 288 GLY A CA 1
ATOM 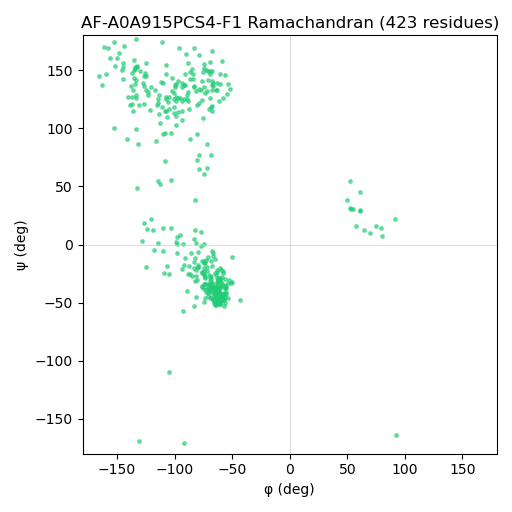2347 C C . GLY A 1 288 ? -13.474 -15.833 8.424 1.00 85.94 288 GLY A C 1
ATOM 2348 O O . GLY A 1 288 ? -12.727 -15.183 9.157 1.00 85.94 288 GLY A O 1
ATOM 2349 N N . THR A 1 289 ? -13.956 -15.360 7.283 1.00 90.50 289 THR A N 1
ATOM 2350 C CA . THR A 1 289 ? -13.505 -14.106 6.679 1.00 90.50 289 THR A CA 1
ATOM 2351 C C . THR A 1 289 ? -14.207 -12.900 7.275 1.00 90.50 289 THR A C 1
ATOM 2353 O O . THR A 1 289 ? -15.421 -12.911 7.489 1.00 90.50 289 THR A O 1
ATOM 2356 N N . VAL A 1 290 ? -13.439 -11.847 7.548 1.00 91.31 290 VAL A N 1
ATOM 2357 C CA . VAL A 1 290 ? -14.000 -10.567 8.000 1.00 91.31 290 VAL A CA 1
ATOM 2358 C C . VAL A 1 290 ? -14.781 -9.881 6.871 1.00 91.31 290 VAL A C 1
ATOM 2360 O O . VAL A 1 290 ? -14.396 -9.999 5.710 1.00 91.31 290 VAL A O 1
ATOM 2363 N N . PRO A 1 291 ? -15.862 -9.142 7.179 1.00 89.06 291 PRO A N 1
ATOM 2364 C CA . PRO A 1 291 ? -16.724 -8.577 6.142 1.00 89.06 291 PRO A CA 1
ATOM 2365 C C . PRO A 1 291 ? -16.104 -7.385 5.403 1.00 89.06 291 PRO A C 1
ATOM 2367 O O . PRO A 1 291 ? -16.417 -7.186 4.234 1.00 89.06 291 PRO A O 1
ATOM 2370 N N . PHE A 1 292 ? -15.220 -6.620 6.049 1.00 92.44 292 PHE A N 1
ATOM 2371 C CA . PHE A 1 292 ? -14.467 -5.535 5.418 1.00 92.44 292 PHE A CA 1
ATOM 2372 C C . PHE A 1 292 ? -13.064 -5.437 6.012 1.00 92.44 292 PHE A C 1
ATOM 2374 O O . PHE A 1 292 ? -12.879 -5.595 7.225 1.00 92.44 292 PHE A O 1
ATOM 2381 N N . VAL A 1 293 ? -12.088 -5.138 5.158 1.00 94.94 293 VAL A N 1
ATOM 2382 C CA . VAL A 1 293 ? -10.697 -4.878 5.527 1.00 94.94 293 VAL A CA 1
ATOM 2383 C C . VAL A 1 293 ? -10.299 -3.509 5.010 1.00 94.94 293 VAL A C 1
ATOM 2385 O O . VAL A 1 293 ? -10.455 -3.236 3.827 1.00 94.94 293 VAL A O 1
ATOM 2388 N N . LEU A 1 294 ? -9.746 -2.669 5.876 1.00 95.94 294 LEU A N 1
ATOM 2389 C CA . LEU A 1 294 ? -9.029 -1.474 5.462 1.00 95.94 294 LEU A CA 1
ATOM 2390 C C . LEU A 1 294 ? -7.530 -1.718 5.633 1.00 95.94 294 LEU A C 1
ATOM 2392 O O . LEU A 1 294 ? -7.068 -1.908 6.756 1.00 95.94 294 LEU A O 1
ATOM 2396 N N . LEU A 1 295 ? -6.778 -1.693 4.539 1.00 95.88 295 LEU A N 1
ATOM 2397 C CA . LEU A 1 295 ? -5.319 -1.656 4.562 1.00 95.88 295 LEU A CA 1
ATOM 2398 C C . LEU A 1 295 ? -4.868 -0.197 4.629 1.00 95.88 295 LEU A C 1
ATOM 2400 O O . LEU A 1 295 ? -5.368 0.608 3.851 1.00 95.88 295 LEU A O 1
ATOM 2404 N N . LEU A 1 296 ? -3.957 0.133 5.543 1.00 93.94 296 LEU A N 1
ATOM 2405 C CA . LEU A 1 296 ? -3.365 1.467 5.716 1.00 93.94 296 LEU A CA 1
ATOM 2406 C C . LEU A 1 296 ? -1.848 1.366 5.907 1.00 93.94 296 LEU A C 1
ATOM 2408 O O . LEU A 1 296 ? -1.370 0.333 6.373 1.00 93.94 296 LEU A O 1
ATOM 2412 N N . ASP A 1 297 ? -1.113 2.444 5.650 1.00 94.44 297 ASP A N 1
ATOM 2413 C CA . ASP A 1 297 ? 0.245 2.635 6.178 1.00 94.44 297 ASP A CA 1
ATOM 2414 C C . ASP A 1 297 ? 0.217 3.358 7.544 1.00 94.44 297 ASP A C 1
ATOM 2416 O O . ASP A 1 297 ? -0.798 3.928 7.960 1.00 94.44 297 ASP A O 1
ATOM 2420 N N . ASP A 1 298 ? 1.323 3.309 8.291 1.00 94.62 298 ASP A N 1
ATOM 2421 C CA . ASP A 1 298 ? 1.412 3.824 9.668 1.00 94.62 298 ASP A CA 1
ATOM 2422 C C . ASP A 1 298 ? 1.652 5.342 9.806 1.00 94.62 298 ASP A C 1
ATOM 2424 O O . ASP A 1 298 ? 1.951 5.836 10.898 1.00 94.62 298 ASP A O 1
ATOM 2428 N N . ASP A 1 299 ? 1.500 6.081 8.713 1.00 93.19 299 ASP A N 1
ATOM 2429 C CA . ASP A 1 299 ? 1.538 7.543 8.609 1.00 93.19 299 ASP A CA 1
ATOM 2430 C C . ASP A 1 299 ? 0.229 8.128 8.048 1.00 93.19 299 ASP A C 1
ATOM 2432 O O . ASP A 1 299 ? 0.188 9.262 7.559 1.00 93.19 299 ASP A O 1
ATOM 2436 N N . TYR A 1 300 ? -0.865 7.371 8.160 1.00 94.25 300 TYR A N 1
ATOM 2437 C CA . TYR A 1 300 ? -2.208 7.831 7.825 1.00 94.25 300 TYR A CA 1
ATOM 2438 C C . TYR A 1 300 ? -2.964 8.386 9.036 1.00 94.25 300 TYR A C 1
ATOM 2440 O O . TYR A 1 300 ? -2.988 7.807 10.124 1.00 94.25 300 TYR A O 1
ATOM 2448 N N . LEU A 1 301 ? -3.685 9.480 8.805 1.00 94.56 301 LEU A N 1
ATOM 2449 C CA . LEU A 1 301 ? -4.847 9.880 9.589 1.00 94.56 301 LEU A CA 1
ATOM 2450 C C . LEU A 1 301 ? -6.063 9.085 9.104 1.00 94.56 301 LEU A C 1
ATOM 2452 O O . LEU A 1 301 ? -6.330 9.062 7.907 1.00 94.56 301 LEU A O 1
ATOM 2456 N N . LEU A 1 302 ? -6.836 8.502 10.021 1.00 95.06 302 LEU A N 1
ATOM 2457 C CA . LEU A 1 302 ? -8.120 7.852 9.737 1.00 95.06 302 LEU A CA 1
ATOM 2458 C C . LEU A 1 302 ? -9.235 8.531 10.539 1.00 95.06 302 LEU A C 1
ATOM 2460 O O . LEU A 1 302 ? -9.075 8.754 11.738 1.00 95.06 302 LEU A O 1
ATOM 2464 N N . LEU A 1 303 ? -10.381 8.796 9.906 1.00 93.50 303 LEU A N 1
ATOM 2465 C CA . LEU A 1 303 ? -11.612 9.258 10.554 1.00 93.50 303 LEU A CA 1
ATOM 2466 C C . LEU A 1 303 ? -12.657 8.126 10.558 1.00 93.50 303 LEU A C 1
ATOM 2468 O O . LEU A 1 303 ? -13.390 7.946 9.581 1.00 93.50 303 LEU A O 1
ATOM 2472 N N . PRO A 1 304 ? -12.766 7.347 11.653 1.00 91.94 304 PRO A N 1
ATOM 2473 C CA . PRO A 1 304 ? -13.583 6.136 11.661 1.00 91.94 304 PRO A CA 1
ATOM 2474 C C . PRO A 1 304 ? -15.072 6.330 11.398 1.00 91.94 304 PRO A C 1
ATOM 2476 O O . PRO A 1 304 ? -15.713 5.450 10.833 1.00 91.94 304 PRO A O 1
ATOM 2479 N N . TRP A 1 305 ? -15.632 7.467 11.809 1.00 88.56 305 TRP A N 1
ATOM 2480 C CA . TRP A 1 305 ? -17.048 7.776 11.605 1.00 88.56 305 TRP A CA 1
ATOM 2481 C C . TRP A 1 305 ? -17.386 7.974 10.123 1.00 88.56 305 TRP A C 1
ATOM 2483 O O . TRP A 1 305 ? -18.445 7.538 9.681 1.00 88.56 305 TRP A O 1
ATOM 2493 N N . ASN A 1 306 ? -16.474 8.562 9.345 1.00 91.44 306 ASN A N 1
ATOM 2494 C CA . ASN A 1 306 ? -16.644 8.717 7.900 1.00 91.44 306 ASN A CA 1
ATOM 2495 C C . ASN A 1 306 ? -16.437 7.384 7.176 1.00 91.44 306 ASN A C 1
ATOM 2497 O O . ASN A 1 306 ? -17.203 7.055 6.276 1.00 91.44 306 ASN A O 1
ATOM 2501 N N . LEU A 1 307 ? -15.471 6.575 7.624 1.00 91.81 307 LEU A N 1
ATOM 2502 C CA . LEU A 1 307 ? -15.290 5.214 7.116 1.00 91.81 307 LEU A CA 1
ATOM 2503 C C . LEU A 1 307 ? -16.529 4.338 7.352 1.00 91.81 307 LEU A C 1
ATOM 2505 O O . LEU A 1 307 ? -16.984 3.655 6.440 1.00 91.81 307 LEU A O 1
ATOM 2509 N N . ALA A 1 308 ? -17.083 4.361 8.565 1.00 88.25 308 ALA A N 1
ATOM 2510 C CA . ALA A 1 308 ? -18.298 3.624 8.897 1.00 88.25 308 ALA A CA 1
ATOM 2511 C C . ALA A 1 308 ? -19.480 4.068 8.024 1.00 88.25 308 ALA A C 1
ATOM 2513 O O . ALA A 1 308 ? -20.186 3.227 7.473 1.00 88.25 308 ALA A O 1
ATOM 2514 N N . ALA A 1 309 ? -19.661 5.383 7.850 1.00 86.44 309 ALA A N 1
ATOM 2515 C CA . ALA A 1 309 ? -20.699 5.933 6.984 1.00 86.44 309 ALA A CA 1
ATOM 2516 C C . ALA A 1 309 ? -20.525 5.510 5.517 1.00 86.44 309 ALA A C 1
ATOM 2518 O O . ALA A 1 309 ? -21.516 5.244 4.842 1.00 86.44 309 ALA A O 1
ATOM 2519 N N . GLU A 1 310 ? -19.286 5.421 5.027 1.00 88.44 310 GLU A N 1
ATOM 2520 C CA . GLU A 1 310 ? -19.001 4.941 3.675 1.00 88.44 310 GLU A CA 1
ATOM 2521 C C . GLU A 1 310 ? -19.341 3.458 3.513 1.00 88.44 310 GLU A C 1
ATOM 2523 O O . GLU A 1 310 ? -20.053 3.087 2.584 1.00 88.44 310 GLU A O 1
ATOM 2528 N N . VAL A 1 311 ? -18.905 2.609 4.447 1.00 86.31 311 VAL A N 1
ATOM 2529 C CA . VAL A 1 311 ? -19.201 1.170 4.401 1.00 86.31 311 VAL A CA 1
ATOM 2530 C C . VAL A 1 311 ? -20.703 0.907 4.517 1.00 86.31 311 VAL A C 1
ATOM 2532 O O . VAL A 1 311 ? -21.223 0.038 3.821 1.00 86.31 311 VAL A O 1
ATOM 2535 N N . GLU A 1 312 ? -21.431 1.673 5.333 1.00 83.19 312 GLU A N 1
ATOM 2536 C CA . GLU A 1 312 ? -22.884 1.525 5.478 1.00 83.19 312 GLU A CA 1
ATOM 2537 C C . GLU A 1 312 ? -23.629 1.715 4.144 1.00 83.19 312 GLU A C 1
ATOM 2539 O O . GLU A 1 312 ? -24.592 0.990 3.889 1.00 83.19 312 GLU A O 1
ATOM 2544 N N . LYS A 1 313 ? -23.150 2.595 3.246 1.00 81.25 313 LYS A N 1
ATOM 2545 C CA . LYS A 1 313 ? -23.722 2.751 1.891 1.00 81.25 313 LYS A CA 1
ATOM 2546 C C . LYS A 1 313 ? -23.670 1.448 1.095 1.00 81.25 313 LYS A C 1
ATOM 2548 O O . LYS A 1 313 ? -24.587 1.161 0.336 1.00 81.25 313 LYS A O 1
ATOM 2553 N N . HIS A 1 314 ? -22.621 0.652 1.282 1.00 75.69 314 HIS A N 1
ATOM 2554 C CA . HIS A 1 314 ? -22.443 -0.623 0.589 1.00 75.69 314 HIS A CA 1
ATOM 2555 C C . HIS A 1 314 ? -23.120 -1.794 1.311 1.00 75.69 314 HIS A C 1
ATOM 2557 O O . HIS A 1 314 ? -23.494 -2.769 0.669 1.00 75.69 314 HIS A O 1
ATOM 2563 N N . VAL A 1 315 ? -23.324 -1.701 2.629 1.00 68.69 315 VAL A N 1
ATOM 2564 C CA . VAL A 1 315 ? -24.042 -2.721 3.416 1.00 68.69 315 VAL A CA 1
ATOM 2565 C C . VAL A 1 315 ? -25.559 -2.642 3.207 1.00 68.69 315 VAL A C 1
ATOM 2567 O O . VAL A 1 315 ? -26.222 -3.676 3.196 1.00 68.69 315 VAL A O 1
ATOM 2570 N N . ALA A 1 316 ? -26.126 -1.442 3.036 1.00 53.91 316 ALA A N 1
ATOM 2571 C CA . ALA A 1 316 ? -27.570 -1.247 2.864 1.00 53.91 316 ALA A CA 1
ATOM 2572 C C . ALA A 1 316 ? -28.097 -1.660 1.473 1.00 53.91 316 ALA A C 1
ATOM 2574 O O . ALA A 1 316 ? -29.300 -1.862 1.306 1.00 53.91 316 ALA A O 1
ATOM 2575 N N . HIS A 1 317 ? -27.210 -1.822 0.490 1.00 47.22 317 HIS A N 1
ATOM 2576 C CA . HIS A 1 317 ? -27.543 -2.243 -0.867 1.00 47.22 317 HIS A CA 1
ATOM 2577 C C . HIS A 1 317 ? -27.075 -3.684 -1.133 1.00 47.22 317 HIS A C 1
ATOM 2579 O O . HIS A 1 317 ? -26.168 -3.923 -1.926 1.00 47.22 317 HIS A O 1
ATOM 2585 N N . GLU A 1 318 ? -27.752 -4.672 -0.536 1.00 39.38 318 GLU A N 1
ATOM 2586 C CA . GLU A 1 318 ? -27.814 -6.033 -1.099 1.00 39.38 318 GLU A CA 1
ATOM 2587 C C . GLU A 1 318 ? -28.713 -6.020 -2.358 1.00 39.38 318 GLU A C 1
ATOM 2589 O O . GLU A 1 318 ? -29.800 -6.587 -2.395 1.00 39.38 318 GLU A O 1
ATOM 2594 N N . SER A 1 319 ? -28.279 -5.318 -3.405 1.00 32.38 319 SER A N 1
ATOM 2595 C CA . SER A 1 319 ? -28.753 -5.527 -4.774 1.00 32.38 319 SER A CA 1
ATOM 2596 C C . SER A 1 319 ? -27.644 -5.116 -5.735 1.00 32.38 319 SER A C 1
ATOM 2598 O O . SER A 1 319 ? -27.422 -3.933 -5.990 1.00 32.38 319 SER A O 1
ATOM 2600 N N . ILE A 1 320 ? -26.926 -6.117 -6.232 1.00 37.28 320 ILE A N 1
ATOM 2601 C CA . ILE A 1 320 ? -25.929 -5.983 -7.290 1.00 37.28 320 ILE A CA 1
ATOM 2602 C C . ILE A 1 320 ? -26.636 -5.469 -8.550 1.00 37.28 320 ILE A C 1
ATOM 2604 O O . ILE A 1 320 ? -27.565 -6.105 -9.045 1.00 37.28 320 ILE A O 1
ATOM 2608 N N . SER A 1 321 ? -26.171 -4.344 -9.090 1.00 30.80 321 SER A N 1
ATOM 2609 C CA . SER A 1 321 ? -26.331 -4.025 -10.507 1.00 30.80 321 SER A CA 1
ATOM 2610 C C . SER A 1 321 ? -25.014 -3.465 -11.031 1.00 30.80 321 SER A C 1
ATOM 2612 O O . SER A 1 321 ? -24.560 -2.409 -10.589 1.00 30.80 321 SER A O 1
ATOM 2614 N N . GLU A 1 322 ? -24.414 -4.218 -11.946 1.00 38.97 322 GLU A N 1
ATOM 2615 C CA . GLU A 1 322 ? -23.233 -3.881 -12.737 1.00 38.97 322 GLU A CA 1
ATOM 2616 C C . GLU A 1 322 ? -23.406 -2.517 -13.435 1.00 38.97 322 GLU A C 1
ATOM 2618 O O . GLU A 1 322 ? -24.460 -2.231 -14.010 1.00 38.97 322 GLU A O 1
ATOM 2623 N N . TYR A 1 323 ? -22.381 -1.659 -13.372 1.00 34.12 323 TYR A N 1
ATOM 2624 C CA . TYR A 1 323 ? -22.376 -0.341 -14.014 1.00 34.12 323 TYR A CA 1
ATOM 2625 C C . TYR A 1 323 ? -21.694 -0.410 -15.395 1.00 34.12 323 TYR A C 1
ATOM 2627 O O . TYR A 1 323 ? -20.548 -0.855 -15.462 1.00 34.12 323 TYR A O 1
ATOM 2635 N N . PRO A 1 324 ? -22.340 0.046 -16.489 1.00 40.19 324 PRO A N 1
ATOM 2636 C CA . PRO A 1 324 ? -21.853 -0.190 -17.847 1.00 40.19 324 PRO A CA 1
ATOM 2637 C C . PRO A 1 324 ? -21.467 1.112 -18.581 1.00 40.19 324 PRO A C 1
ATOM 2639 O O . PRO A 1 324 ? -22.323 1.652 -19.267 1.00 40.19 324 PRO A O 1
ATOM 2642 N N . PHE A 1 325 ? -20.222 1.625 -18.495 1.00 35.91 325 PHE A N 1
ATOM 2643 C CA . PHE A 1 325 ? -19.732 2.723 -19.374 1.00 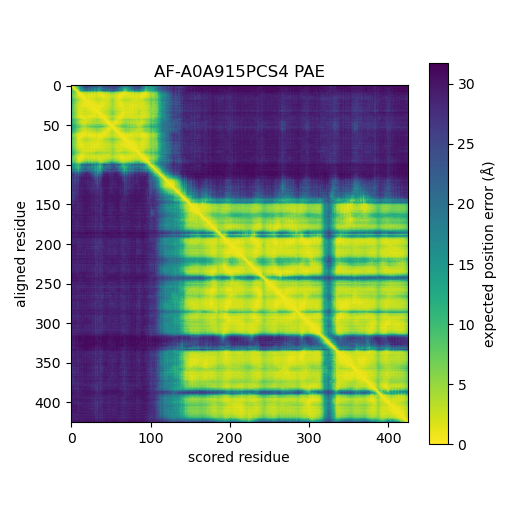35.91 325 PHE A CA 1
ATOM 2644 C C . PHE A 1 325 ? -18.198 2.741 -19.625 1.00 35.91 325 PHE A C 1
ATOM 2646 O O . PHE A 1 325 ? -17.446 1.966 -19.047 1.00 35.91 325 PHE A O 1
ATOM 2653 N N . ASN A 1 326 ? -17.756 3.653 -20.512 1.00 29.12 326 ASN A N 1
ATOM 2654 C CA . ASN A 1 326 ? -16.854 3.418 -21.656 1.00 29.12 326 ASN A CA 1
ATOM 2655 C C . ASN A 1 326 ? -15.442 4.064 -21.563 1.00 29.12 326 ASN A C 1
ATOM 2657 O O . ASN A 1 326 ? -15.050 4.791 -22.482 1.00 29.12 326 ASN A O 1
ATOM 2661 N N . ALA A 1 327 ? -14.675 3.858 -20.488 1.00 30.02 327 ALA A N 1
ATOM 2662 C CA . ALA A 1 327 ? -13.292 4.361 -20.402 1.00 30.02 327 ALA A CA 1
ATOM 2663 C C . ALA A 1 327 ? -12.337 3.418 -19.644 1.00 30.02 327 ALA A C 1
ATOM 2665 O O . ALA A 1 327 ? -12.764 2.651 -18.786 1.00 30.02 327 ALA A O 1
ATOM 2666 N N . TYR A 1 328 ? -11.052 3.501 -20.014 1.00 30.05 328 TYR A N 1
ATOM 2667 C CA . TYR A 1 328 ? -9.933 2.622 -19.638 1.00 30.05 328 TYR A CA 1
ATOM 2668 C C . TYR A 1 328 ? -9.530 2.687 -18.133 1.00 30.05 328 TYR A C 1
ATOM 2670 O O . TYR A 1 328 ? -9.971 3.591 -17.424 1.00 30.05 328 TYR A O 1
ATOM 2678 N N . PRO A 1 329 ? -8.715 1.741 -17.616 1.00 33.94 329 PRO A N 1
ATOM 2679 C CA . PRO A 1 329 ? -8.840 1.214 -16.256 1.00 33.94 329 PRO A CA 1
ATOM 2680 C C . PRO A 1 329 ? -7.825 1.778 -15.239 1.00 33.94 329 PRO A C 1
ATOM 2682 O O . PRO A 1 329 ? -6.657 1.969 -15.576 1.00 33.94 329 PRO A O 1
ATOM 2685 N N . PRO A 1 330 ? -8.245 1.985 -13.977 1.00 42.62 330 PRO A N 1
ATOM 2686 C CA . PRO A 1 330 ? -7.406 2.484 -12.888 1.00 42.62 330 PRO A CA 1
ATOM 2687 C C . PRO A 1 330 ? -6.713 1.374 -12.069 1.00 42.62 330 PRO A C 1
ATOM 2689 O O . PRO A 1 330 ? -7.280 0.311 -11.811 1.00 42.62 330 PRO A O 1
ATOM 2692 N N . TYR A 1 331 ? -5.503 1.664 -11.585 1.00 44.25 331 TYR A N 1
ATOM 2693 C CA . TYR A 1 331 ? -4.795 0.933 -10.526 1.00 44.25 331 TYR A CA 1
ATOM 2694 C C . TYR A 1 331 ? -5.012 1.625 -9.169 1.00 44.25 331 TYR A C 1
ATOM 2696 O O . TYR A 1 331 ? -5.537 2.737 -9.085 1.00 44.25 331 TYR A O 1
ATOM 2704 N N . ILE A 1 332 ? -4.626 0.967 -8.078 1.00 50.25 332 ILE A N 1
ATOM 2705 C CA . ILE A 1 332 ? -4.754 1.527 -6.732 1.00 50.25 332 ILE A CA 1
ATOM 2706 C C . ILE A 1 332 ? -3.580 2.485 -6.476 1.00 50.25 332 ILE A C 1
ATOM 2708 O O . ILE A 1 332 ? -2.519 2.064 -6.035 1.00 50.25 332 ILE A O 1
ATOM 2712 N N . THR A 1 333 ? -3.761 3.787 -6.706 1.00 46.56 333 THR A N 1
ATOM 2713 C CA . THR A 1 333 ? -2.860 4.821 -6.162 1.00 46.56 333 THR A CA 1
ATOM 2714 C C . THR A 1 333 ? -3.201 5.081 -4.700 1.00 46.56 333 THR A C 1
ATOM 2716 O O . THR A 1 333 ? -3.900 6.055 -4.406 1.00 46.56 333 THR A O 1
ATOM 2719 N N . ALA A 1 334 ? -2.801 4.216 -3.766 1.00 53.50 334 ALA A N 1
ATOM 2720 C CA . ALA A 1 334 ? -3.079 4.495 -2.358 1.00 53.50 334 ALA A CA 1
ATOM 2721 C C . ALA A 1 334 ? -2.242 3.670 -1.376 1.00 53.50 334 ALA A C 1
ATOM 2723 O O . ALA A 1 334 ? -2.189 2.448 -1.458 1.00 53.50 334 ALA A O 1
ATOM 2724 N N . GLY A 1 335 ? -1.750 4.329 -0.326 1.00 62.31 335 GLY A N 1
ATOM 2725 C CA . GLY A 1 335 ? -1.408 3.667 0.940 1.00 62.31 335 GLY A CA 1
ATOM 2726 C C . GLY A 1 335 ? -2.645 3.335 1.792 1.00 62.31 335 GLY A C 1
ATOM 2727 O O . GLY A 1 335 ? -2.502 2.977 2.956 1.00 62.31 335 GLY A O 1
ATOM 2728 N N . ALA A 1 336 ? -3.860 3.461 1.234 1.00 84.25 336 ALA A N 1
ATOM 2729 C CA . ALA A 1 336 ? -5.132 3.156 1.884 1.00 84.25 336 ALA A CA 1
ATOM 2730 C C . ALA A 1 336 ? -6.117 2.438 0.942 1.00 84.25 336 ALA A C 1
ATOM 2732 O O . ALA A 1 336 ? -6.520 3.000 -0.074 1.00 84.25 336 ALA A O 1
ATOM 2733 N N . VAL A 1 337 ? -6.549 1.220 1.284 1.00 90.25 337 VAL A N 1
ATOM 2734 C CA . VAL A 1 337 ? -7.435 0.395 0.435 1.00 90.25 337 VAL A CA 1
ATOM 2735 C C . VAL A 1 337 ? -8.526 -0.260 1.267 1.00 90.25 337 VAL A C 1
ATOM 2737 O O . VAL A 1 337 ? -8.228 -0.960 2.232 1.00 90.25 337 VAL A O 1
ATOM 2740 N N . LEU A 1 338 ? -9.787 -0.077 0.875 1.00 92.00 338 LEU A N 1
ATOM 2741 C CA . LEU A 1 338 ? -10.937 -0.755 1.474 1.00 92.00 338 LEU A CA 1
ATOM 2742 C C . LEU A 1 338 ? -11.346 -1.959 0.612 1.00 92.00 338 LEU A C 1
ATOM 2744 O O . LEU A 1 338 ? -11.639 -1.808 -0.570 1.00 92.00 338 LEU A O 1
ATOM 2748 N N . ILE A 1 339 ? -11.375 -3.149 1.209 1.00 92.38 339 ILE A N 1
ATOM 2749 C CA . ILE A 1 339 ? -11.592 -4.433 0.535 1.00 92.38 339 ILE A CA 1
ATOM 2750 C C . ILE A 1 339 ? -12.771 -5.158 1.194 1.00 92.38 339 ILE A C 1
ATOM 2752 O O . ILE A 1 339 ? -12.847 -5.255 2.422 1.00 92.38 339 ILE A O 1
ATOM 2756 N N . SER A 1 340 ? -13.696 -5.679 0.386 1.00 92.31 340 SER A N 1
ATOM 2757 C CA . SER A 1 340 ? -14.829 -6.475 0.873 1.00 92.31 340 SER A CA 1
ATOM 2758 C C . SER A 1 340 ? -14.394 -7.883 1.297 1.00 92.31 340 SER A C 1
ATOM 2760 O O . SER A 1 340 ? -13.424 -8.429 0.777 1.00 92.31 340 SER A O 1
ATOM 2762 N N . GLY A 1 341 ? -15.141 -8.522 2.195 1.00 89.69 341 GLY A N 1
ATOM 2763 C CA . GLY A 1 341 ? -14.877 -9.900 2.613 1.00 89.69 341 GLY A CA 1
ATOM 2764 C C . GLY A 1 341 ? -14.962 -10.913 1.466 1.00 89.69 341 GLY A C 1
ATOM 2765 O O . GLY A 1 341 ? -14.213 -11.887 1.459 1.00 89.69 341 GLY A O 1
ATOM 2766 N N . GLN A 1 342 ? -15.815 -10.661 0.467 1.00 90.25 342 GLN A N 1
ATOM 2767 C CA . GLN A 1 342 ? -15.852 -11.458 -0.763 1.00 90.25 342 GLN A CA 1
ATOM 2768 C C . GLN A 1 342 ? -14.516 -11.356 -1.506 1.00 90.25 342 GLN A C 1
ATOM 2770 O O . GLN A 1 342 ? -13.886 -12.374 -1.780 1.00 90.25 342 GLN A O 1
ATOM 2775 N N . THR A 1 343 ? -14.039 -10.133 -1.730 1.00 92.81 343 THR A N 1
ATOM 2776 C CA . THR A 1 343 ? -12.756 -9.887 -2.395 1.00 92.81 343 THR A CA 1
ATOM 2777 C C . THR A 1 343 ? -11.580 -10.451 -1.599 1.00 92.81 343 THR A C 1
ATOM 2779 O O . THR A 1 343 ? -10.631 -10.946 -2.191 1.00 92.81 343 THR A O 1
ATOM 2782 N N . ILE A 1 344 ? -11.637 -10.468 -0.260 1.00 94.94 344 ILE A N 1
ATOM 2783 C CA . ILE A 1 344 ? -10.622 -11.145 0.565 1.00 94.94 344 ILE A CA 1
ATOM 2784 C C . ILE A 1 344 ? -10.569 -12.652 0.276 1.00 94.94 344 ILE A C 1
ATOM 2786 O O . ILE A 1 344 ? -9.473 -13.207 0.208 1.00 94.94 344 ILE A O 1
ATOM 2790 N N . ASN A 1 345 ? -11.713 -13.317 0.084 1.00 92.38 345 ASN A N 1
ATOM 2791 C CA . ASN A 1 345 ? -11.749 -14.735 -0.295 1.00 92.38 345 ASN A CA 1
ATOM 2792 C C . ASN A 1 345 ? -11.167 -14.967 -1.685 1.00 92.38 345 ASN A C 1
ATOM 2794 O O . ASN A 1 345 ? -10.341 -15.860 -1.871 1.00 92.38 345 ASN A O 1
ATOM 2798 N N . GLU A 1 346 ? -11.571 -14.139 -2.645 1.00 94.38 346 GLU A N 1
ATOM 2799 C CA . GLU A 1 346 ? -11.091 -14.223 -4.022 1.00 94.38 346 GLU A CA 1
ATOM 2800 C C . GLU A 1 346 ? -9.579 -13.962 -4.082 1.00 94.38 346 GLU A C 1
ATOM 2802 O O . GLU A 1 346 ? -8.849 -14.736 -4.697 1.00 94.38 346 GLU A O 1
ATOM 2807 N N . PHE A 1 347 ? -9.077 -12.952 -3.361 1.00 95.75 347 PHE A N 1
ATOM 2808 C CA . PHE A 1 347 ? -7.647 -12.650 -3.255 1.00 95.75 347 PHE A CA 1
ATOM 2809 C C . PHE A 1 347 ? -6.873 -13.770 -2.570 1.00 95.75 347 PHE A C 1
ATOM 2811 O O . PHE A 1 347 ? -5.794 -14.123 -3.039 1.00 95.75 347 PHE A O 1
ATOM 2818 N N . TYR A 1 348 ? -7.402 -14.346 -1.485 1.00 95.69 348 TYR A N 1
ATOM 2819 C CA . TYR A 1 348 ? -6.758 -15.462 -0.791 1.00 95.69 348 TYR A CA 1
ATOM 2820 C C . TYR A 1 348 ? -6.453 -16.606 -1.760 1.00 95.69 348 TYR A C 1
ATOM 2822 O O . TYR A 1 348 ? -5.327 -17.101 -1.791 1.00 95.69 348 TYR A O 1
ATOM 2830 N N . ILE A 1 349 ? -7.423 -16.969 -2.601 1.00 93.88 349 ILE A N 1
ATOM 2831 C CA . ILE A 1 349 ? -7.253 -18.028 -3.594 1.00 93.88 349 ILE A CA 1
ATOM 2832 C C . ILE A 1 349 ? -6.374 -17.556 -4.758 1.00 93.88 349 ILE A C 1
ATOM 2834 O O . ILE A 1 349 ? -5.428 -18.245 -5.135 1.00 93.88 349 ILE A O 1
ATOM 2838 N N . ALA A 1 350 ? -6.621 -16.362 -5.297 1.00 93.25 350 ALA A N 1
ATOM 2839 C CA . ALA A 1 350 ? -5.887 -15.831 -6.444 1.00 93.25 350 ALA A CA 1
ATOM 2840 C C . ALA A 1 350 ? -4.382 -15.698 -6.174 1.00 93.25 350 ALA A C 1
ATOM 2842 O O . ALA A 1 350 ? -3.573 -15.998 -7.056 1.00 93.25 350 ALA A O 1
ATOM 2843 N N . ILE A 1 351 ? -3.985 -15.338 -4.945 1.00 94.81 351 ILE A N 1
ATOM 2844 C CA . ILE A 1 351 ? -2.576 -15.295 -4.525 1.00 94.81 351 ILE A CA 1
ATOM 2845 C C . ILE A 1 351 ? -1.895 -16.645 -4.757 1.00 94.81 351 ILE A C 1
ATOM 2847 O O . ILE A 1 351 ? -0.732 -16.672 -5.144 1.00 94.81 351 ILE A O 1
ATOM 2851 N N . GLN A 1 352 ? -2.592 -17.768 -4.577 1.00 93.50 352 GLN A N 1
ATOM 2852 C CA . GLN A 1 352 ? -2.017 -19.100 -4.773 1.00 93.50 352 GLN A CA 1
ATOM 2853 C C . GLN A 1 352 ? -1.614 -19.370 -6.231 1.00 93.50 352 GLN A C 1
ATOM 2855 O O . GLN A 1 352 ? -0.714 -20.174 -6.471 1.00 93.50 352 GLN A O 1
ATOM 2860 N N . HIS A 1 353 ? -2.231 -18.678 -7.193 1.00 90.44 353 HIS A N 1
ATOM 2861 C CA . HIS A 1 353 ? -2.058 -18.893 -8.634 1.00 90.44 353 HIS A CA 1
ATOM 2862 C C . HIS A 1 353 ? -1.408 -17.714 -9.373 1.00 90.44 353 HIS A C 1
ATOM 2864 O O . HIS A 1 353 ? -1.208 -17.788 -10.583 1.00 90.44 353 HIS A O 1
ATOM 2870 N N . THR A 1 354 ? -1.046 -16.646 -8.660 1.00 86.50 354 THR A N 1
ATOM 2871 C CA . THR A 1 354 ? -0.517 -15.407 -9.248 1.00 86.50 354 THR A CA 1
ATOM 2872 C C . THR A 1 354 ? 0.939 -15.206 -8.853 1.00 86.50 354 THR A C 1
ATOM 2874 O O . THR A 1 354 ? 1.277 -15.282 -7.675 1.00 86.50 354 THR A O 1
ATOM 2877 N N . ALA A 1 355 ? 1.836 -14.960 -9.814 1.00 82.00 355 ALA A N 1
ATOM 2878 C CA . ALA A 1 355 ? 3.236 -14.712 -9.477 1.00 82.00 355 ALA A CA 1
ATOM 2879 C C . ALA A 1 355 ? 3.358 -13.433 -8.637 1.00 82.00 355 ALA A C 1
ATOM 2881 O O . ALA A 1 355 ? 2.772 -12.410 -8.988 1.00 82.00 355 ALA A O 1
ATOM 2882 N N . ILE A 1 356 ? 4.111 -13.493 -7.537 1.00 83.75 356 ILE A N 1
ATOM 2883 C CA . ILE A 1 356 ? 4.255 -12.370 -6.605 1.00 83.75 356 ILE A CA 1
ATOM 2884 C C . ILE A 1 356 ? 5.022 -11.231 -7.279 1.00 83.75 356 ILE A C 1
ATOM 2886 O O . ILE A 1 356 ? 6.084 -11.445 -7.866 1.00 83.75 356 ILE A O 1
ATOM 2890 N N . PHE A 1 357 ? 4.498 -10.016 -7.143 1.00 78.75 357 PHE A N 1
ATOM 2891 C CA . PHE A 1 357 ? 5.167 -8.787 -7.551 1.00 78.75 357 PHE A CA 1
ATOM 2892 C C . PHE A 1 357 ? 5.651 -7.995 -6.332 1.00 78.75 357 PHE A C 1
ATOM 2894 O O . PHE A 1 357 ? 5.103 -8.146 -5.249 1.00 78.75 357 PHE A O 1
ATOM 2901 N N . ILE A 1 358 ? 6.689 -7.172 -6.481 1.00 72.12 358 ILE A N 1
ATOM 2902 C CA . ILE A 1 358 ? 7.391 -6.529 -5.352 1.00 72.12 358 ILE A CA 1
ATOM 2903 C C . ILE A 1 358 ? 6.645 -5.341 -4.725 1.00 72.12 358 ILE A C 1
ATOM 2905 O O . ILE A 1 358 ? 6.882 -5.033 -3.559 1.00 72.12 358 ILE A O 1
ATOM 2909 N N . PHE A 1 359 ? 5.755 -4.694 -5.480 1.00 76.38 359 PHE A N 1
ATOM 2910 C CA . PHE A 1 359 ? 4.931 -3.581 -5.004 1.00 76.38 359 PHE A CA 1
ATOM 2911 C C . PHE A 1 359 ? 3.529 -4.088 -4.680 1.00 76.38 359 PHE A C 1
ATOM 2913 O O . PHE A 1 359 ? 2.899 -4.749 -5.507 1.00 76.38 359 PHE A O 1
ATOM 2920 N N . ASP A 1 360 ? 3.066 -3.836 -3.459 1.00 83.38 360 ASP A N 1
ATOM 2921 C CA . ASP A 1 360 ? 1.865 -4.449 -2.902 1.00 83.38 360 ASP A CA 1
ATOM 2922 C C . ASP A 1 360 ? 0.571 -3.847 -3.448 1.00 83.38 360 ASP A C 1
ATOM 2924 O O . ASP A 1 360 ? -0.387 -4.577 -3.694 1.00 83.38 360 ASP A O 1
ATOM 2928 N N . ASP A 1 361 ? 0.561 -2.541 -3.688 1.00 82.12 361 ASP A N 1
ATOM 2929 C CA . ASP A 1 361 ? -0.511 -1.808 -4.363 1.00 82.12 361 ASP A CA 1
ATOM 2930 C C . ASP A 1 361 ? -0.687 -2.266 -5.819 1.00 82.12 361 ASP A C 1
ATOM 2932 O O . ASP A 1 361 ? -1.804 -2.574 -6.250 1.00 82.12 361 ASP A O 1
ATOM 2936 N N . ILE A 1 362 ? 0.418 -2.427 -6.552 1.00 78.69 362 ILE A N 1
ATOM 2937 C CA . ILE A 1 362 ? 0.410 -2.979 -7.910 1.00 78.69 362 ILE A CA 1
ATOM 2938 C C . ILE A 1 362 ? -0.001 -4.452 -7.880 1.00 78.69 362 ILE A C 1
ATOM 2940 O O . ILE A 1 362 ? -0.800 -4.877 -8.708 1.00 78.69 362 ILE A O 1
ATOM 2944 N N . TYR A 1 363 ? 0.472 -5.238 -6.910 1.00 86.06 363 TYR A N 1
ATOM 2945 C CA . TYR A 1 363 ? 0.072 -6.638 -6.774 1.00 86.06 363 TYR A CA 1
ATOM 2946 C C . TYR A 1 363 ? -1.427 -6.787 -6.476 1.00 86.06 363 TYR A C 1
ATOM 2948 O O . TYR A 1 363 ? -2.090 -7.624 -7.087 1.00 86.06 363 TYR A O 1
ATOM 2956 N N . ALA A 1 364 ? -1.996 -5.940 -5.615 1.00 88.94 364 ALA A N 1
ATOM 2957 C CA . ALA A 1 364 ? -3.440 -5.875 -5.396 1.00 88.94 364 ALA A CA 1
ATOM 2958 C C . ALA A 1 364 ? -4.198 -5.484 -6.681 1.00 88.94 364 ALA A C 1
ATOM 2960 O O . ALA A 1 364 ? -5.250 -6.059 -6.974 1.00 88.94 364 ALA A O 1
ATOM 2961 N N . GLY A 1 365 ? -3.648 -4.564 -7.482 1.00 85.12 365 GLY A N 1
ATOM 2962 C CA . GLY A 1 365 ? -4.158 -4.225 -8.814 1.00 85.12 365 GLY A CA 1
ATOM 2963 C C . GLY A 1 365 ? -4.129 -5.407 -9.791 1.00 85.12 365 GLY A C 1
ATOM 2964 O O . GLY A 1 365 ? -5.132 -5.675 -10.448 1.00 85.12 365 GLY A O 1
ATOM 2965 N N . ILE A 1 366 ? -3.031 -6.170 -9.827 1.00 81.50 366 ILE A N 1
ATOM 2966 C CA . ILE A 1 366 ? -2.886 -7.387 -10.644 1.00 81.50 366 ILE A CA 1
ATOM 2967 C C . ILE A 1 366 ? -3.933 -8.431 -10.250 1.00 81.50 366 ILE A C 1
ATOM 2969 O O . ILE A 1 366 ? -4.597 -8.988 -11.121 1.00 81.50 366 ILE A O 1
ATOM 2973 N N . LEU A 1 367 ? -4.117 -8.686 -8.951 1.00 89.94 367 LEU A N 1
ATOM 2974 C CA . LEU A 1 367 ? -5.144 -9.619 -8.475 1.00 89.94 367 LEU A CA 1
ATOM 2975 C C . LEU A 1 367 ? -6.546 -9.149 -8.871 1.00 89.94 367 LEU A C 1
ATOM 2977 O O . LEU A 1 367 ? -7.341 -9.951 -9.352 1.00 89.94 367 LEU A O 1
ATOM 2981 N N . SER A 1 368 ? -6.828 -7.853 -8.716 1.00 90.31 368 SER A N 1
ATOM 2982 C CA . SER A 1 368 ? -8.108 -7.260 -9.115 1.00 90.31 368 SER A CA 1
ATOM 2983 C C . SER A 1 368 ? -8.365 -7.465 -10.609 1.00 90.31 368 SER A C 1
ATOM 2985 O O . SER A 1 368 ? -9.424 -7.961 -10.984 1.00 90.31 368 SER A O 1
ATOM 2987 N N . TYR A 1 369 ? -7.364 -7.191 -11.452 1.00 85.25 369 TYR A N 1
ATOM 2988 C CA . TYR A 1 369 ? -7.433 -7.431 -12.892 1.00 85.25 369 TYR A CA 1
ATOM 2989 C C . TYR A 1 369 ? -7.734 -8.893 -13.229 1.00 85.25 369 TYR A C 1
ATOM 2991 O O . TYR A 1 369 ? -8.688 -9.179 -13.949 1.00 85.25 369 TYR A O 1
ATOM 2999 N N . LEU A 1 370 ? -6.946 -9.820 -12.677 1.00 85.31 370 LEU A N 1
ATOM 3000 C CA . LEU A 1 370 ? -7.064 -11.255 -12.950 1.00 85.31 370 LEU A CA 1
ATOM 3001 C C . LEU A 1 370 ? -8.408 -11.845 -12.503 1.00 85.31 370 LEU A C 1
ATOM 3003 O O . LEU A 1 370 ? -8.813 -12.891 -13.002 1.00 85.31 370 LEU A O 1
ATOM 3007 N N . LEU A 1 371 ? -9.085 -11.185 -11.565 1.00 89.12 371 LEU A N 1
ATOM 3008 C CA . LEU A 1 371 ? -10.400 -11.558 -11.050 1.00 89.12 371 LEU A CA 1
ATOM 3009 C C . LEU A 1 371 ? -11.553 -10.784 -11.706 1.00 89.12 371 LEU A C 1
ATOM 3011 O O . LEU A 1 371 ? -12.704 -11.002 -11.335 1.00 89.12 371 LEU A O 1
ATOM 3015 N N . ALA A 1 372 ? -11.260 -9.882 -12.649 1.00 85.94 372 ALA A N 1
ATOM 3016 C CA . ALA A 1 372 ? -12.215 -8.931 -13.220 1.00 85.94 372 ALA A CA 1
ATOM 3017 C C . ALA A 1 372 ? -12.925 -8.053 -12.163 1.00 85.94 372 ALA A C 1
ATOM 3019 O O . ALA A 1 372 ? -14.057 -7.610 -12.351 1.00 85.94 372 ALA A O 1
ATOM 3020 N N . ILE A 1 373 ? -12.246 -7.773 -11.048 1.00 85.12 373 ILE A N 1
ATOM 3021 C CA . ILE A 1 373 ? -12.699 -6.850 -10.008 1.00 85.12 373 ILE A CA 1
ATOM 3022 C C . ILE A 1 373 ? -12.204 -5.458 -10.381 1.00 85.12 373 ILE A C 1
ATOM 3024 O O . ILE A 1 373 ? -11.005 -5.248 -10.553 1.00 85.12 373 ILE A O 1
ATOM 3028 N N . GLN A 1 374 ? -13.117 -4.495 -10.489 1.00 81.50 374 GLN A N 1
ATOM 3029 C CA . GLN A 1 374 ? -12.767 -3.113 -10.812 1.00 81.50 374 GLN A CA 1
ATOM 3030 C C . GLN A 1 374 ? -12.593 -2.282 -9.531 1.00 81.50 374 GLN A C 1
ATOM 3032 O O . GLN A 1 374 ? -13.577 -2.063 -8.816 1.00 81.50 374 GLN A O 1
ATOM 3037 N N . PRO A 1 375 ? -11.376 -1.789 -9.224 1.00 83.69 375 PRO A N 1
ATOM 3038 C CA . PRO A 1 375 ? -11.172 -0.858 -8.123 1.00 83.69 375 PRO A CA 1
ATOM 3039 C C . PRO A 1 375 ? -11.928 0.452 -8.372 1.00 83.69 375 PRO A C 1
ATOM 3041 O O . PRO A 1 375 ? -11.922 0.983 -9.482 1.00 83.69 375 PRO A O 1
ATOM 3044 N N . GLN A 1 376 ? -12.551 1.004 -7.330 1.00 83.06 376 GLN A N 1
ATOM 3045 C CA . GLN A 1 376 ? -13.240 2.294 -7.401 1.00 83.06 376 GLN A CA 1
ATOM 3046 C C . GLN A 1 376 ? -12.440 3.366 -6.663 1.00 83.06 376 GLN A C 1
ATOM 3048 O O . GLN A 1 376 ? -12.101 3.204 -5.490 1.00 83.06 376 GLN A O 1
ATOM 3053 N N . HIS A 1 377 ? -12.155 4.479 -7.341 1.00 82.81 377 HIS A N 1
ATOM 3054 C CA . HIS A 1 377 ? -11.535 5.631 -6.697 1.00 82.81 377 HIS A CA 1
ATOM 3055 C C . HIS A 1 377 ? -12.552 6.353 -5.808 1.00 82.81 377 HIS A C 1
ATOM 3057 O O . HIS A 1 377 ? -13.646 6.699 -6.255 1.00 82.81 377 HIS A O 1
ATOM 3063 N N . ASN A 1 378 ? -12.164 6.631 -4.565 1.00 84.06 378 ASN A N 1
ATOM 3064 C CA . ASN A 1 378 ? -12.948 7.438 -3.642 1.00 84.06 378 ASN A CA 1
ATOM 3065 C C . ASN A 1 378 ? -12.113 8.655 -3.206 1.00 84.06 378 ASN A C 1
ATOM 3067 O O . ASN A 1 378 ? -11.101 8.474 -2.525 1.00 84.06 378 ASN A O 1
ATOM 3071 N N . PRO A 1 379 ? -12.531 9.889 -3.551 1.00 85.19 379 PRO A N 1
ATOM 3072 C CA . PRO A 1 379 ? -11.749 11.102 -3.302 1.00 85.19 379 PRO A CA 1
ATOM 3073 C C . PRO A 1 379 ? -11.596 11.435 -1.812 1.00 85.19 379 PRO A C 1
ATOM 3075 O O . PRO A 1 379 ? -10.814 12.310 -1.452 1.00 85.19 379 PRO A O 1
ATOM 3078 N N . ASN A 1 380 ? -12.329 10.748 -0.931 1.00 89.06 380 ASN A N 1
ATOM 3079 C CA . ASN A 1 380 ? -12.194 10.900 0.513 1.00 89.06 380 ASN A CA 1
ATOM 3080 C C . ASN A 1 380 ? -10.996 10.122 1.091 1.00 89.06 380 ASN A C 1
ATOM 3082 O O . ASN A 1 380 ? -10.696 10.273 2.278 1.00 89.06 380 ASN A O 1
ATOM 3086 N N . PHE A 1 381 ? -10.312 9.308 0.282 1.00 89.19 381 PHE A N 1
ATOM 3087 C CA . PHE A 1 381 ? -8.967 8.815 0.572 1.00 89.19 381 PHE A CA 1
ATOM 3088 C C . PHE A 1 381 ? -7.948 9.753 -0.075 1.00 89.19 381 PHE A C 1
ATOM 3090 O O . PHE A 1 381 ? -7.791 9.775 -1.294 1.00 89.19 381 PHE A O 1
ATOM 3097 N N . SER A 1 382 ? -7.267 10.544 0.748 1.00 87.62 382 SER A N 1
ATOM 3098 C CA . SER A 1 382 ? -6.345 11.572 0.283 1.00 87.62 382 SER A CA 1
ATOM 3099 C C . SER A 1 382 ? -4.887 11.099 0.336 1.00 87.62 382 SER A C 1
ATOM 3101 O O . SER A 1 382 ? -4.412 10.688 1.400 1.00 87.62 382 SER A O 1
ATOM 3103 N N . PRO A 1 383 ? -4.130 11.194 -0.770 1.00 82.75 383 PRO A N 1
ATOM 3104 C CA . PRO A 1 383 ? -2.706 10.859 -0.790 1.00 82.75 383 PRO A CA 1
ATOM 3105 C C . PRO A 1 383 ? -1.815 11.951 -0.168 1.00 82.75 383 PRO A C 1
ATOM 3107 O O . PRO A 1 383 ? -0.597 11.777 -0.085 1.00 82.75 383 PRO A O 1
ATOM 3110 N N . PHE A 1 384 ? -2.398 13.066 0.285 1.00 81.75 384 PHE A N 1
ATOM 3111 C CA . PHE A 1 384 ? -1.677 14.198 0.866 1.00 81.75 384 PHE A CA 1
ATOM 3112 C C . PHE A 1 384 ? -2.323 14.663 2.180 1.00 81.75 384 PHE A C 1
ATOM 3114 O O . PHE A 1 384 ? -3.540 14.533 2.352 1.00 81.75 384 PHE A O 1
ATOM 3121 N N . PRO A 1 385 ? -1.545 15.259 3.101 1.00 77.69 385 PRO A N 1
ATOM 3122 C CA . PRO A 1 385 ? -2.113 15.891 4.280 1.00 77.69 385 PRO A CA 1
ATOM 3123 C C . PRO A 1 385 ? -2.914 17.133 3.865 1.00 77.69 385 PRO A C 1
ATOM 3125 O O . PRO A 1 385 ? -2.476 17.923 3.028 1.00 77.69 385 PRO A O 1
ATOM 3128 N N . HIS A 1 386 ? -4.089 17.325 4.460 1.00 70.75 386 HIS A N 1
ATOM 3129 C CA . HIS A 1 386 ? -4.905 18.516 4.221 1.00 70.75 386 HIS A CA 1
ATOM 3130 C C . HIS A 1 386 ? -4.525 19.628 5.199 1.00 70.75 386 HIS A C 1
ATOM 3132 O O . HIS A 1 386 ? -4.510 19.404 6.410 1.00 70.75 386 HIS A O 1
ATOM 3138 N N . VAL A 1 387 ? -4.248 20.826 4.674 1.00 56.81 387 VAL A N 1
ATOM 3139 C CA . VAL A 1 387 ? -3.852 21.990 5.491 1.00 56.81 387 VAL A CA 1
ATOM 3140 C C . VAL A 1 387 ? -4.741 23.225 5.255 1.00 56.81 387 VAL A C 1
ATOM 3142 O O . VAL A 1 387 ? -4.843 24.064 6.143 1.00 56.81 387 VAL A O 1
ATOM 3145 N N . ASP A 1 388 ? -5.485 23.313 4.142 1.00 54.25 388 ASP A N 1
ATOM 3146 C CA . ASP A 1 388 ? -5.862 24.638 3.609 1.00 54.25 388 ASP A CA 1
ATOM 3147 C C . ASP A 1 388 ? -7.360 24.915 3.350 1.00 54.25 388 ASP A C 1
ATOM 3149 O O . ASP A 1 388 ? -7.685 25.868 2.643 1.00 54.25 388 ASP A O 1
ATOM 3153 N N . SER A 1 389 ? -8.315 24.168 3.921 1.00 60.31 389 SER A N 1
ATOM 3154 C CA . SER A 1 389 ? -9.736 24.571 3.839 1.00 60.31 389 SER A CA 1
ATOM 3155 C C . SER A 1 389 ? -10.469 24.504 5.173 1.00 60.31 389 SER A C 1
ATOM 3157 O O . SER A 1 389 ? -10.136 23.719 6.052 1.00 60.31 389 SER A O 1
ATOM 3159 N N . THR A 1 390 ? -11.519 25.306 5.338 1.00 70.31 390 THR A N 1
ATOM 3160 C CA . THR A 1 390 ? -12.531 25.035 6.366 1.00 70.31 390 THR A CA 1
ATOM 3161 C C . THR A 1 390 ? -13.270 23.750 5.978 1.00 70.31 390 THR A C 1
ATOM 3163 O O . THR A 1 390 ? -13.565 23.553 4.801 1.00 70.31 390 THR A O 1
ATOM 3166 N N . ASP A 1 391 ? -13.556 22.874 6.942 1.00 78.69 391 ASP A N 1
ATOM 3167 C CA . ASP A 1 391 ? -14.390 21.668 6.781 1.00 78.69 391 ASP A CA 1
ATOM 3168 C C . ASP A 1 391 ? -13.851 20.488 5.940 1.00 78.69 391 ASP A C 1
ATOM 3170 O O . ASP A 1 391 ? -14.595 19.532 5.717 1.00 78.69 391 ASP A O 1
ATOM 3174 N N . TRP A 1 392 ? -12.577 20.470 5.527 1.00 83.25 392 TRP A N 1
ATOM 3175 C CA . TRP A 1 392 ? -11.982 19.348 4.761 1.00 83.25 392 TRP A CA 1
ATOM 3176 C C . TRP A 1 392 ? -12.215 17.963 5.393 1.00 83.25 392 TRP A C 1
ATOM 3178 O O . TRP A 1 392 ? -12.365 16.958 4.703 1.00 83.25 392 TRP A O 1
ATOM 3188 N N . TRP A 1 393 ? -12.267 17.910 6.722 1.00 85.75 393 TRP A N 1
ATOM 3189 C CA . TRP A 1 393 ? -12.415 16.691 7.509 1.00 85.75 393 TRP A CA 1
ATOM 3190 C C . TRP A 1 393 ? -13.835 16.103 7.475 1.00 85.75 393 TRP A C 1
ATOM 3192 O O . TRP A 1 393 ? -14.023 14.957 7.883 1.00 85.75 393 TRP A O 1
ATOM 3202 N N . LYS A 1 394 ? -14.850 16.850 7.010 1.00 87.06 394 LYS A N 1
ATOM 3203 C CA . LYS A 1 394 ? -16.253 16.400 7.058 1.00 87.06 394 LYS A CA 1
ATOM 3204 C C . LYS A 1 394 ? -16.505 15.161 6.208 1.00 87.06 394 LYS A C 1
ATOM 3206 O O . LYS A 1 394 ? -17.268 14.301 6.631 1.00 87.06 394 LYS A O 1
ATOM 3211 N N . THR A 1 395 ? -15.863 15.053 5.047 1.00 87.50 395 THR A N 1
ATOM 3212 C CA . THR A 1 395 ? -16.010 13.891 4.155 1.00 87.50 395 THR A CA 1
ATOM 3213 C C . THR A 1 395 ? -14.793 12.978 4.157 1.00 87.50 395 THR A C 1
ATOM 3215 O O . THR A 1 395 ? -14.922 11.818 3.781 1.00 87.50 395 THR A O 1
ATOM 3218 N N . LEU A 1 396 ? -13.632 13.465 4.609 1.00 91.12 396 LEU A N 1
ATOM 3219 C CA . LEU A 1 396 ? -12.386 12.706 4.616 1.00 91.12 396 LEU A CA 1
ATOM 3220 C C . LEU A 1 396 ? -12.530 11.367 5.349 1.00 91.12 396 LEU A C 1
ATOM 3222 O O . LEU A 1 396 ? -12.938 11.325 6.507 1.00 91.12 396 LEU A O 1
ATOM 3226 N N . ILE A 1 397 ? -12.109 10.283 4.709 1.00 92.25 397 ILE A N 1
ATOM 3227 C CA . ILE A 1 397 ? -11.998 8.967 5.333 1.00 92.25 397 ILE A CA 1
ATOM 3228 C C . ILE A 1 397 ? -10.588 8.784 5.881 1.00 92.25 397 ILE A C 1
ATOM 3230 O O . ILE A 1 397 ? -10.429 8.567 7.081 1.00 92.25 397 ILE A O 1
ATOM 3234 N N . ALA A 1 398 ? -9.569 8.905 5.031 1.00 93.44 398 ALA A N 1
ATOM 3235 C CA . ALA A 1 398 ? -8.179 8.791 5.448 1.00 93.44 398 ALA A CA 1
ATOM 3236 C C . ALA A 1 398 ? -7.271 9.726 4.646 1.00 93.44 398 ALA A C 1
ATOM 3238 O O . ALA A 1 398 ? -7.558 10.013 3.486 1.00 93.44 398 ALA A O 1
ATOM 3239 N N . ALA A 1 399 ? -6.182 10.191 5.254 1.00 92.50 399 ALA A N 1
ATOM 3240 C CA . ALA A 1 399 ? -5.195 11.048 4.606 1.00 92.50 399 ALA A CA 1
ATOM 3241 C C . ALA A 1 399 ? -3.769 10.631 4.966 1.00 92.50 399 ALA A C 1
ATOM 3243 O O . ALA A 1 399 ? -3.479 10.363 6.130 1.00 92.50 399 ALA A O 1
ATOM 3244 N N . HIS A 1 400 ? -2.887 10.607 3.975 1.00 91.69 400 HIS A N 1
ATOM 3245 C CA . HIS A 1 400 ? -1.470 10.283 4.136 1.00 91.69 400 HIS A CA 1
ATOM 3246 C C . HIS A 1 400 ? -0.650 11.468 4.685 1.00 91.69 400 HIS A C 1
ATOM 3248 O O . HIS A 1 400 ? -1.072 12.622 4.603 1.00 91.69 400 HIS A O 1
ATOM 3254 N N . GLY A 1 401 ? 0.557 11.200 5.197 1.00 89.69 401 GLY A N 1
ATOM 3255 C CA . GLY A 1 401 ? 1.549 12.227 5.540 1.00 89.69 401 GLY A CA 1
ATOM 3256 C C . GLY A 1 401 ? 1.490 12.742 6.982 1.00 89.69 401 GLY A C 1
ATOM 3257 O O . GLY A 1 401 ? 1.984 13.833 7.272 1.00 89.69 401 GLY A O 1
ATOM 3258 N N . TYR A 1 402 ? 0.908 11.974 7.902 1.00 91.00 402 TYR A N 1
ATOM 3259 C CA . TYR A 1 402 ? 0.777 12.339 9.310 1.00 91.00 402 TYR A CA 1
ATOM 3260 C C . TYR A 1 402 ? 1.860 11.667 10.157 1.00 91.00 402 TYR A C 1
ATOM 3262 O O . TYR A 1 402 ? 1.764 10.501 10.531 1.00 91.00 402 TYR A O 1
ATOM 3270 N N . SER A 1 403 ? 2.887 12.438 10.532 1.00 92.19 403 SER A N 1
ATOM 3271 C CA . SER A 1 403 ? 3.834 12.013 11.576 1.00 92.19 403 SER A CA 1
ATOM 3272 C C . SER A 1 403 ? 3.112 11.753 12.904 1.00 92.19 403 SER A C 1
ATOM 3274 O O . SER A 1 403 ? 2.069 12.348 13.162 1.00 92.19 403 SER A O 1
ATOM 3276 N N . SER A 1 404 ? 3.695 10.961 13.808 1.00 91.94 404 SER A N 1
ATOM 3277 C CA . SER A 1 404 ? 3.083 10.656 15.115 1.00 91.94 404 SER A CA 1
ATOM 3278 C C . SER A 1 404 ? 2.684 11.903 15.926 1.00 91.94 404 SER A C 1
ATOM 3280 O O . SER A 1 404 ? 1.714 11.890 16.676 1.00 91.94 404 SER A O 1
ATOM 3282 N N . ILE A 1 405 ? 3.435 13.003 15.799 1.00 91.38 405 ILE A N 1
ATOM 3283 C CA . ILE A 1 405 ? 3.123 14.263 16.491 1.00 91.38 405 ILE A CA 1
ATOM 3284 C C . ILE A 1 405 ? 1.928 14.946 15.821 1.00 91.38 405 ILE A C 1
ATOM 3286 O O . ILE A 1 405 ? 0.975 15.311 16.507 1.00 91.38 405 ILE A O 1
ATOM 3290 N N . LEU A 1 406 ? 1.971 15.072 14.491 1.00 92.44 406 LEU A N 1
ATOM 3291 C CA . LEU A 1 406 ? 0.918 15.715 13.709 1.00 92.44 406 LEU A CA 1
ATOM 3292 C C . LEU A 1 406 ? -0.404 14.940 13.797 1.00 92.44 406 LEU A C 1
ATOM 3294 O O . LEU A 1 406 ? -1.455 15.541 13.993 1.00 92.44 406 LEU A O 1
ATOM 3298 N N . LEU A 1 407 ? -0.347 13.606 13.731 1.00 93.94 407 LEU A N 1
ATOM 3299 C CA . LEU A 1 407 ? -1.494 12.718 13.901 1.00 93.94 407 LEU A CA 1
ATOM 3300 C C . LEU A 1 407 ? -2.186 12.975 15.242 1.00 93.94 407 LEU A C 1
ATOM 3302 O O . LEU A 1 407 ? -3.393 13.208 15.283 1.00 93.94 407 LEU A O 1
ATOM 3306 N N . ASN A 1 408 ? -1.416 12.991 16.333 1.00 93.31 408 ASN A N 1
ATOM 3307 C CA . ASN A 1 408 ? -1.941 13.256 17.669 1.00 93.31 408 ASN A CA 1
ATOM 3308 C C . ASN A 1 408 ? -2.593 14.638 17.774 1.00 93.31 408 ASN A C 1
ATOM 3310 O O . ASN A 1 408 ? -3.696 14.740 18.309 1.00 93.31 408 ASN A O 1
ATOM 3314 N N . SER A 1 409 ? -1.943 15.704 17.295 1.00 92.56 409 SER A N 1
ATOM 3315 C CA . SER A 1 409 ? -2.520 17.050 17.386 1.00 92.56 409 SER A CA 1
ATOM 3316 C C . SER A 1 409 ? -3.788 17.180 16.543 1.00 92.56 409 SER A C 1
ATOM 3318 O O . SER A 1 409 ? -4.827 17.579 17.067 1.00 92.56 409 SER A O 1
ATOM 3320 N N . THR A 1 410 ? -3.729 16.780 15.269 1.00 92.31 410 THR A N 1
ATOM 3321 C CA . THR A 1 410 ? -4.839 16.954 14.327 1.00 92.31 410 THR A CA 1
ATOM 3322 C C . THR A 1 410 ? -6.026 16.073 14.697 1.00 92.31 410 THR A C 1
ATOM 3324 O O . THR A 1 410 ? -7.155 16.554 14.736 1.00 92.31 410 THR A O 1
ATOM 3327 N N . TYR A 1 411 ? -5.807 14.798 15.034 1.00 93.38 411 TYR A N 1
ATOM 3328 C CA . TYR A 1 411 ? -6.915 13.901 15.364 1.00 93.38 411 TYR A CA 1
ATOM 3329 C C . TYR A 1 411 ? -7.674 14.352 16.616 1.00 93.38 411 TYR A C 1
ATOM 3331 O O . TYR A 1 411 ? -8.903 14.325 16.635 1.00 93.38 411 TYR A O 1
ATOM 3339 N N . ASN A 1 412 ? -6.964 14.793 17.658 1.00 93.06 412 ASN A N 1
ATOM 3340 C CA . ASN A 1 412 ? -7.602 15.235 18.899 1.00 93.06 412 ASN A CA 1
ATOM 3341 C C . ASN A 1 412 ? -8.420 16.519 18.710 1.00 93.06 412 ASN A C 1
ATOM 3343 O O . ASN A 1 412 ? -9.493 16.652 19.304 1.00 93.06 412 ASN A O 1
ATOM 3347 N N . GLU A 1 413 ? -7.950 17.437 17.864 1.00 91.94 413 GLU A N 1
ATOM 3348 C CA . GLU A 1 413 ? -8.715 18.619 17.468 1.00 91.94 413 GLU A CA 1
ATOM 3349 C C . GLU A 1 413 ? -10.010 18.222 16.744 1.00 91.94 413 GLU A C 1
ATOM 3351 O O . GLU A 1 413 ? -11.101 18.623 17.156 1.00 91.94 413 GLU A O 1
ATOM 3356 N N . LEU A 1 414 ? -9.913 17.351 15.735 1.00 91.19 414 LEU A N 1
ATOM 3357 C CA . LEU A 1 414 ? -11.071 16.869 14.978 1.00 91.19 414 LEU A CA 1
ATOM 3358 C C . LEU A 1 414 ? -12.059 16.083 15.848 1.00 91.19 414 LEU A C 1
ATOM 3360 O O . LEU A 1 414 ? -13.271 16.261 15.732 1.00 91.19 414 LEU A O 1
ATOM 3364 N N . LEU A 1 415 ? -11.561 15.249 16.764 1.00 90.75 415 LEU A N 1
ATOM 3365 C CA . LEU A 1 415 ? -12.394 14.499 17.700 1.00 90.75 415 LEU A CA 1
ATOM 3366 C C . LEU A 1 415 ? -13.178 15.435 18.629 1.00 90.75 415 LEU A C 1
ATOM 3368 O O . LEU A 1 415 ? -14.338 15.157 18.940 1.00 90.75 415 LEU A O 1
ATOM 3372 N N . LYS A 1 416 ? -12.567 16.541 19.073 1.00 90.38 416 LYS A N 1
ATOM 3373 C CA . LYS A 1 416 ? -13.249 17.561 19.877 1.00 90.38 416 LYS A CA 1
ATOM 3374 C C . LYS A 1 416 ? -14.382 18.209 19.081 1.00 90.38 416 LYS A C 1
ATOM 3376 O O . LYS A 1 416 ? -15.511 18.225 19.566 1.00 90.38 416 LYS A O 1
ATOM 3381 N N . ILE A 1 417 ? -14.102 18.655 17.854 1.00 88.75 417 ILE A N 1
ATOM 3382 C CA . ILE A 1 417 ? -15.105 19.255 16.959 1.00 88.75 417 ILE A CA 1
ATOM 3383 C C . ILE A 1 417 ? -16.267 18.279 16.726 1.00 88.75 417 ILE A C 1
ATOM 3385 O O . ILE A 1 417 ? -17.430 18.638 16.900 1.00 88.75 417 ILE A O 1
ATOM 3389 N N . ARG A 1 418 ? -15.962 17.011 16.425 1.00 86.81 418 ARG A N 1
ATOM 3390 C CA . ARG A 1 418 ? -16.972 15.974 16.185 1.00 86.81 418 ARG A CA 1
ATOM 3391 C C . ARG A 1 418 ? -17.867 15.735 17.401 1.00 86.81 418 ARG A C 1
ATOM 3393 O O . ARG A 1 418 ? -19.078 15.602 17.250 1.00 86.81 418 ARG A O 1
ATOM 3400 N N . LYS A 1 419 ? -17.297 15.695 18.609 1.00 85.06 419 LYS A N 1
ATOM 3401 C CA . LYS A 1 419 ? -18.071 15.562 19.856 1.00 85.06 419 LYS A CA 1
ATOM 3402 C C . LYS A 1 419 ? -18.977 16.770 20.101 1.00 85.06 419 LYS A C 1
ATOM 3404 O O . LYS A 1 419 ? -20.102 16.589 20.549 1.00 85.06 419 LYS A O 1
ATOM 3409 N N . GLU A 1 420 ? -18.515 17.980 19.794 1.00 86.19 420 GLU A N 1
ATOM 3410 C CA . GLU A 1 420 ? -19.333 19.193 19.904 1.00 86.19 420 GLU A CA 1
ATOM 3411 C C . GLU A 1 420 ? -20.499 19.205 18.904 1.00 86.19 420 GLU A C 1
ATOM 3413 O O . GLU A 1 420 ? -21.588 19.649 19.260 1.00 86.19 420 GLU A O 1
ATOM 3418 N N . GLU A 1 421 ? -20.312 18.693 17.682 1.00 81.00 421 GLU A N 1
ATOM 3419 C CA . GLU A 1 421 ? -21.411 18.502 16.721 1.00 81.00 421 GLU A CA 1
ATOM 3420 C C . GLU A 1 421 ? -22.430 17.464 17.204 1.00 81.00 421 GLU A C 1
ATOM 3422 O O . GLU A 1 421 ? -23.631 17.707 17.120 1.00 81.00 421 GLU A O 1
ATOM 3427 N N . PHE A 1 422 ? -21.966 16.334 17.750 1.00 70.75 422 PHE A N 1
ATOM 3428 C CA . PHE A 1 422 ? -22.841 15.292 18.302 1.00 70.75 422 PHE A CA 1
ATOM 3429 C C . PHE A 1 422 ? -23.658 15.748 19.515 1.00 70.75 422 PHE A C 1
ATOM 3431 O O . PHE A 1 422 ? -24.700 15.170 19.772 1.00 70.75 422 PHE A O 1
ATOM 3438 N N . LEU A 1 423 ? -23.195 16.740 20.281 1.00 66.75 423 LEU A N 1
ATOM 3439 C CA . LEU A 1 423 ? -23.953 17.293 21.412 1.00 66.75 423 LEU A CA 1
ATOM 3440 C C . LEU A 1 423 ? -24.991 18.345 20.986 1.00 66.75 423 LEU A C 1
ATOM 3442 O O . LEU A 1 423 ? -25.838 18.722 21.794 1.00 66.75 423 LEU A O 1
ATOM 3446 N N . LYS A 1 424 ? -24.892 18.866 19.757 1.00 65.69 424 LYS A N 1
ATOM 3447 C CA . LYS A 1 424 ? -25.794 19.894 19.210 1.00 65.69 424 LYS A CA 1
ATOM 3448 C C . LYS A 1 424 ? -26.971 19.313 18.420 1.00 65.69 424 LYS A C 1
ATOM 3450 O O . LYS A 1 424 ? -27.958 20.024 18.245 1.00 65.69 424 LYS A O 1
ATOM 3455 N N . ASN A 1 425 ? -26.847 18.074 17.948 1.00 50.69 425 ASN A N 1
ATOM 3456 C CA . ASN A 1 425 ? -27.870 17.308 17.229 1.00 50.69 425 ASN A CA 1
ATOM 3457 C C . ASN A 1 425 ? -28.439 16.219 18.134 1.00 50.69 425 ASN A C 1
ATOM 3459 O O . ASN A 1 425 ? -29.622 15.867 17.937 1.00 50.69 425 ASN A O 1
#

Solvent-accessible surface area (backbone atoms only — not comparable to full-atom values): 24298 Å² total; per-residue (Å²): 132,62,78,80,64,64,32,75,46,36,31,40,33,42,33,62,31,77,34,60,67,60,45,50,50,52,48,51,52,38,44,75,71,57,39,33,63,50,67,47,77,45,68,83,39,77,50,75,48,78,56,98,92,38,82,46,79,46,65,27,15,40,35,46,34,36,29,47,59,91,31,47,68,65,37,50,56,53,47,63,72,69,47,90,53,97,76,66,55,77,46,81,42,81,40,87,78,74,97,60,67,76,66,56,56,64,66,65,69,80,82,61,86,60,74,59,73,67,40,49,61,51,49,51,49,44,28,60,76,67,49,59,57,55,69,79,66,67,68,49,63,95,76,59,83,66,66,61,94,60,68,40,43,58,38,32,54,30,45,76,71,72,40,81,56,94,62,82,60,79,41,60,72,81,72,72,39,67,77,37,71,48,62,59,89,74,66,67,66,50,89,66,62,24,39,41,35,41,26,44,53,53,76,87,46,54,64,30,54,50,32,42,46,71,35,54,54,52,54,48,75,39,41,82,65,24,76,61,35,33,53,46,74,35,38,31,27,32,37,61,89,87,64,69,63,67,63,55,52,53,51,38,75,71,65,42,33,41,35,28,36,76,47,71,54,48,76,71,42,39,24,54,43,48,53,54,47,36,54,43,40,35,47,33,81,81,74,40,55,43,48,24,37,36,43,32,42,60,34,52,41,60,37,62,42,40,44,35,57,56,51,47,64,62,66,77,50,91,64,92,73,90,84,91,80,96,73,84,69,75,71,60,89,53,69,59,50,82,43,47,27,67,54,32,49,48,47,51,47,34,48,20,58,46,63,87,49,53,48,38,45,59,37,53,34,52,53,27,57,56,58,74,46,80,77,78,90,56,85,35,56,33,88,50,65,88,84,87,63,89,71,64,69,75,64,33,27,34,27,25,78,28,50,47,67,54,37,44,56,53,48,54,53,52,50,50,54,52,52,55,52,64,74,74,108

Radius of gyration: 36.1 Å; Cα contacts (8 Å, |Δi|>4): 628; chains: 1; bounding box: 81×74×93 Å

Nearest PDB structures (foldseek):
  2zom-assembly1_C  TM=9.247E-01  e=8.544E-12  Oryza sativa Japonica Group
  3gsd-assembly1_A  TM=9.588E-01  e=4.138E-11  Yersinia pestis CO92
  3aa8-assembly1_C  TM=9.602E-01  e=4.138E-11  Escherichia coli K-12
  4iyq-assembly1_C  TM=9.644E-01  e=4.651E-11  Ehrlichia chaffeensis str. Arkansas
  4y6i-assembly1_B  TM=9.437E-01  e=5.875E-11  Escherichia coli K-12

Mean predicted aligned error: 16.68 Å

Organism: NCBI:txid298350